Protein AF-0000000067812279 (afdb_homodimer)

Solvent-accessible surface area (backbone atoms only — not comparable to full-atom values): 40175 Å² total; per-residue (Å²): 118,75,69,62,65,51,55,63,61,47,55,63,49,52,55,56,60,66,64,64,63,68,81,49,81,55,81,64,92,72,54,80,85,33,64,67,58,50,49,56,46,58,60,46,48,61,55,51,52,50,53,48,65,64,32,74,86,56,54,94,55,61,69,66,54,58,55,48,49,51,54,50,47,48,58,50,70,45,69,71,85,54,61,46,19,52,40,8,31,47,35,34,62,38,49,30,39,77,90,70,59,46,69,66,57,46,51,50,24,36,53,52,10,49,35,49,41,30,45,50,32,25,53,51,55,51,48,35,60,60,69,64,50,63,40,43,72,69,35,70,24,67,46,74,37,88,94,34,42,58,52,39,60,50,49,30,49,41,36,43,33,44,25,53,46,43,47,40,77,74,32,57,87,44,90,54,34,58,56,52,50,49,53,52,43,50,33,51,35,37,26,33,52,14,47,48,54,47,60,71,47,35,34,34,70,88,69,64,44,69,84,62,52,39,68,67,52,48,50,50,29,21,35,29,23,48,7,25,61,55,44,45,40,27,46,55,59,19,51,71,74,41,79,38,90,52,57,68,58,77,72,37,68,65,48,48,50,50,33,33,50,51,12,40,49,52,50,48,51,50,50,49,42,36,73,73,44,52,38,86,79,67,20,33,71,52,49,49,56,33,56,13,49,67,37,66,67,56,30,57,47,61,74,68,45,51,73,69,51,43,50,52,44,59,74,26,49,28,36,84,39,73,70,32,45,49,51,50,53,49,50,38,56,73,69,42,42,66,60,53,48,53,54,48,51,52,49,52,51,54,52,49,52,56,55,37,70,65,44,95,44,50,28,57,22,49,44,55,50,46,49,50,48,62,72,42,46,80,79,97,118,76,68,62,65,53,55,62,60,46,53,60,50,53,55,57,58,66,66,62,63,69,81,52,81,56,82,64,93,72,54,78,84,32,63,68,58,50,49,55,47,58,61,46,48,60,56,51,53,50,53,48,65,63,33,74,85,53,54,93,54,61,69,66,55,58,54,48,50,51,54,48,47,50,58,50,69,43,69,71,82,55,60,46,19,54,41,8,31,47,35,34,62,38,51,30,38,76,90,70,59,47,69,66,58,46,50,49,23,37,54,52,9,50,36,48,42,32,44,49,32,25,52,49,56,51,48,35,61,60,69,66,50,64,41,44,72,69,34,71,24,68,46,74,38,89,93,35,42,60,54,38,60,49,49,30,49,40,36,45,32,45,24,53,47,43,47,39,76,73,31,56,86,44,91,53,33,56,56,51,50,51,53,53,43,50,32,51,35,37,26,33,53,14,48,49,53,47,61,72,47,35,33,34,69,89,69,64,44,68,85,64,51,38,69,68,51,48,50,51,28,22,37,28,21,47,8,24,60,54,44,46,39,26,46,54,60,19,50,72,73,40,79,39,89,52,58,69,57,78,70,36,68,66,47,47,51,50,32,34,51,51,13,39,51,52,48,48,50,50,51,50,42,35,74,75,46,52,38,87,78,67,22,34,72,52,49,50,56,34,56,13,48,67,37,67,67,55,30,58,46,61,75,68,44,50,74,69,50,44,51,52,45,59,74,26,48,28,36,84,42,72,68,31,45,49,51,50,52,48,49,38,56,75,69,42,42,67,60,53,47,54,53,49,52,51,50,52,51,52,52,49,52,55,54,36,69,66,45,95,43,52,28,58,23,50,45,54,50,46,50,50,49,62,72,43,46,80,80,98

Structure (mmCIF, N/CA/C/O backbone):
data_AF-0000000067812279-model_v1
#
loop_
_entity.id
_entity.type
_entity.pdbx_description
1 polymer 'Uncharacterized protein LOC118266122'
#
loop_
_atom_site.group_PDB
_atom_site.id
_atom_site.type_symbol
_atom_site.label_atom_id
_atom_site.label_alt_id
_atom_site.label_comp_id
_atom_site.label_asym_id
_atom_site.label_entity_id
_atom_site.label_seq_id
_atom_site.pdbx_PDB_ins_code
_atom_site.Cartn_x
_atom_site.Cartn_y
_atom_site.Cartn_z
_atom_site.occupancy
_atom_site.B_iso_or_equiv
_atom_site.auth_seq_id
_atom_site.auth_comp_id
_atom_site.auth_asym_id
_atom_site.auth_atom_id
_atom_site.pdbx_PDB_model_num
ATOM 1 N N . MET A 1 1 ? 21.922 34.375 29.734 1 21.73 1 MET A N 1
ATOM 2 C CA . MET A 1 1 ? 20.906 34.844 28.812 1 21.73 1 MET A CA 1
ATOM 3 C C . MET A 1 1 ? 19.797 33.812 28.641 1 21.73 1 MET A C 1
ATOM 5 O O . MET A 1 1 ? 18.812 34.062 27.953 1 21.73 1 MET A O 1
ATOM 9 N N . ALA A 1 2 ? 20.281 32.5 28.922 1 39.28 2 ALA A N 1
ATOM 10 C CA . ALA A 1 2 ? 19.406 31.344 28.906 1 39.28 2 ALA A CA 1
ATOM 11 C C . ALA A 1 2 ? 18.344 31.422 29.984 1 39.28 2 ALA A C 1
ATOM 13 O O . ALA A 1 2 ? 17.219 30.953 29.797 1 39.28 2 ALA A O 1
ATOM 14 N N . THR A 1 3 ? 18.797 32.062 31.031 1 34.88 3 THR A N 1
ATOM 15 C CA . THR A 1 3 ? 17.984 32.031 32.25 1 34.88 3 THR A CA 1
ATOM 16 C C . THR A 1 3 ? 16.797 32.969 32.125 1 34.88 3 THR A C 1
ATOM 18 O O . THR A 1 3 ? 15.703 32.688 32.625 1 34.88 3 THR A O 1
ATOM 21 N N . LEU A 1 4 ? 17.031 34.188 31.531 1 32.78 4 LEU A N 1
ATOM 22 C CA . LEU A 1 4 ? 16.016 35.25 31.531 1 32.78 4 LEU A CA 1
ATOM 23 C C . LEU A 1 4 ? 14.898 34.906 30.547 1 32.78 4 LEU A C 1
ATOM 25 O O . LEU A 1 4 ? 13.727 35.188 30.812 1 32.78 4 LEU A O 1
ATOM 29 N N . LEU A 1 5 ? 15.273 34.281 29.391 1 33.38 5 LEU A N 1
ATOM 30 C CA . LEU A 1 5 ? 14.25 34.062 28.375 1 33.38 5 LEU A CA 1
ATOM 31 C C . LEU A 1 5 ? 13.305 32.938 28.828 1 33.38 5 LEU A C 1
ATOM 33 O O . LEU A 1 5 ? 12.289 32.688 28.172 1 33.38 5 LEU A O 1
ATOM 37 N N . ARG A 1 6 ? 13.594 32.25 29.922 1 39.47 6 ARG A N 1
ATOM 38 C CA . ARG A 1 6 ? 12.719 31.219 30.484 1 39.47 6 ARG A CA 1
ATOM 39 C C . ARG A 1 6 ? 11.555 31.859 31.25 1 39.47 6 ARG A C 1
ATOM 41 O O . ARG A 1 6 ? 10.461 31.297 31.281 1 39.47 6 ARG A O 1
ATOM 48 N N . LYS A 1 7 ? 11.695 33 31.891 1 42.03 7 LYS A N 1
ATOM 49 C CA . LYS A 1 7 ? 10.734 33.531 32.844 1 42.03 7 LYS A CA 1
ATOM 50 C C . LYS A 1 7 ? 9.57 34.219 32.156 1 42.03 7 LYS A C 1
ATOM 52 O O . LYS A 1 7 ? 8.43 34.125 32.594 1 42.03 7 LYS A O 1
ATOM 57 N N . LEU A 1 8 ? 9.875 35 31.062 1 34.94 8 LEU A N 1
ATOM 58 C CA . LEU A 1 8 ? 8.781 35.719 30.406 1 34.94 8 LEU A CA 1
ATOM 59 C C . LEU A 1 8 ? 7.879 34.75 29.656 1 34.94 8 LEU A C 1
ATOM 61 O O . LEU A 1 8 ? 6.684 35 29.5 1 34.94 8 LEU A O 1
ATOM 65 N N . SER A 1 9 ? 8.477 33.625 29.172 1 36.59 9 SER A N 1
ATOM 66 C CA . SER A 1 9 ? 7.719 32.656 28.406 1 36.59 9 SER A CA 1
ATOM 67 C C . SER A 1 9 ? 6.773 31.859 29.297 1 36.59 9 SER A C 1
ATOM 69 O O . SER A 1 9 ? 5.742 31.375 28.844 1 36.59 9 SER A O 1
ATOM 71 N N . TYR A 1 10 ? 7.07 31.828 30.641 1 36.97 10 TYR A N 1
ATOM 72 C CA . TYR A 1 10 ? 6.211 31.141 31.594 1 36.97 10 TYR A CA 1
ATOM 73 C C . TYR A 1 10 ? 4.984 31.969 31.938 1 36.97 10 TYR A C 1
ATOM 75 O O . TYR A 1 10 ? 3.887 31.438 32.094 1 36.97 10 TYR A O 1
ATOM 83 N N . ASN A 1 11 ? 5.133 33.375 32.156 1 36.69 11 ASN A N 1
ATOM 84 C CA . ASN A 1 11 ? 4.031 34.188 32.656 1 36.69 11 ASN A CA 1
ATOM 85 C C . ASN A 1 11 ? 2.938 34.344 31.594 1 36.69 11 ASN A C 1
ATOM 87 O O . ASN A 1 11 ? 1.751 34.375 31.922 1 36.69 11 ASN A O 1
ATOM 91 N N . SER A 1 12 ? 3.266 34.625 30.328 1 35.66 12 SER A N 1
ATOM 92 C CA . SER A 1 12 ? 2.213 34.719 29.328 1 35.66 12 SER A CA 1
ATOM 93 C C . SER A 1 12 ? 1.533 33.375 29.094 1 35.66 12 SER A C 1
ATOM 95 O O . SER A 1 12 ? 0.357 33.312 28.719 1 35.66 12 SER A O 1
ATOM 97 N N . PHE A 1 13 ? 2.221 32.312 29.297 1 36.75 13 PHE A N 1
ATOM 98 C CA . PHE A 1 13 ? 1.675 30.969 29.172 1 36.75 13 PHE A CA 1
ATOM 99 C C . PHE A 1 13 ? 0.735 30.656 30.328 1 36.75 13 PHE A C 1
ATOM 101 O O . PHE A 1 13 ? -0.286 29.984 30.141 1 36.75 13 PHE A O 1
ATOM 108 N N . ASN A 1 14 ? 1.07 31.031 31.562 1 39.03 14 ASN A N 1
ATOM 109 C CA . ASN A 1 14 ? 0.184 30.828 32.719 1 39.03 14 ASN A CA 1
ATOM 110 C C . ASN A 1 14 ? -1.097 31.641 32.562 1 39.03 14 ASN A C 1
ATOM 112 O O . ASN A 1 14 ? -2.152 31.25 33.062 1 39.03 14 ASN A O 1
ATOM 116 N N . GLN A 1 15 ? -0.994 32.875 32 1 35.22 15 GLN A N 1
ATOM 117 C CA . GLN A 1 15 ? -2.193 33.656 31.781 1 35.22 15 GLN A CA 1
ATOM 118 C C . GLN A 1 15 ? -3.111 33.031 30.75 1 35.22 15 GLN A C 1
ATOM 120 O O . GLN A 1 15 ? -4.336 33.094 30.875 1 35.22 15 GLN A O 1
ATOM 125 N N . CYS A 1 16 ? -2.564 32.344 29.75 1 35.22 16 CYS A N 1
ATOM 126 C CA . CYS A 1 16 ? -3.422 31.641 28.797 1 35.22 16 CYS A CA 1
ATOM 127 C C . CYS A 1 16 ? -4.023 30.375 29.406 1 35.22 16 CYS A C 1
ATOM 129 O O . CYS A 1 16 ? -5.016 29.859 28.906 1 35.22 16 CYS A O 1
ATOM 131 N N . ARG A 1 17 ? -3.455 29.75 30.406 1 39.62 17 ARG A N 1
ATOM 132 C CA . ARG A 1 17 ? -4.059 28.625 31.125 1 39.62 17 ARG A CA 1
ATOM 133 C C . ARG A 1 17 ? -5.332 29.062 31.844 1 39.62 17 ARG A C 1
ATOM 135 O O . ARG A 1 17 ? -6.285 28.281 31.953 1 39.62 17 ARG A O 1
ATOM 142 N N . ALA A 1 18 ? -5.387 30.156 32.562 1 36.5 18 ALA A N 1
ATOM 143 C CA . ALA A 1 18 ? -6.512 30.609 33.375 1 36.5 18 ALA A CA 1
ATOM 144 C C . ALA A 1 18 ? -7.73 30.922 32.5 1 36.5 18 ALA A C 1
ATOM 146 O O . ALA A 1 18 ? -8.867 30.672 32.906 1 36.5 18 ALA A O 1
ATOM 147 N N . LEU A 1 19 ? -7.527 31.609 31.422 1 33.69 19 LEU A N 1
ATOM 148 C CA . LEU A 1 19 ? -8.711 32.062 30.703 1 33.69 19 LEU A CA 1
ATOM 149 C C . LEU A 1 19 ? -9.477 30.875 30.109 1 33.69 19 LEU A C 1
ATOM 151 O O . LEU A 1 19 ? -10.672 30.984 29.844 1 33.69 19 LEU A O 1
ATOM 155 N N . HIS A 1 20 ? -8.695 29.875 29.625 1 34.81 20 HIS A N 1
ATOM 156 C CA . HIS A 1 20 ? -9.461 29.047 28.703 1 34.81 20 HIS A CA 1
ATOM 157 C C . HIS A 1 20 ? -10.281 28 29.453 1 34.81 20 HIS A C 1
ATOM 159 O O . HIS A 1 20 ? -10.312 26.828 29.047 1 34.81 20 HIS A O 1
ATOM 165 N N . LYS A 1 21 ? -10.398 28.156 30.734 1 36.19 21 LYS A N 1
ATOM 166 C CA . LYS A 1 21 ? -11.469 27.312 31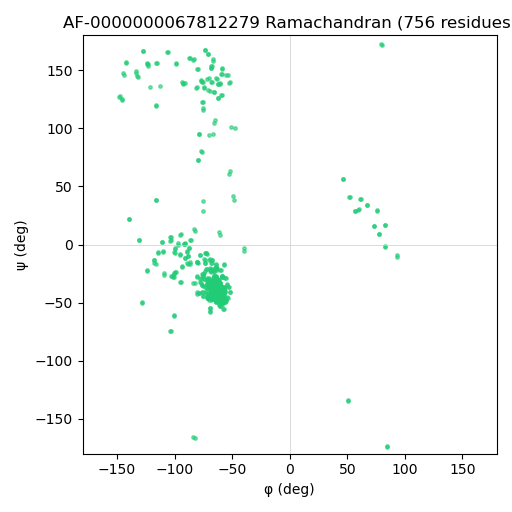.25 1 36.19 21 LYS A CA 1
ATOM 167 C C . LYS A 1 21 ? -12.766 27.547 30.484 1 36.19 21 LYS A C 1
ATOM 169 O O . LYS A 1 21 ? -13.508 28.484 30.781 1 36.19 21 LYS A O 1
ATOM 174 N N . ILE A 1 22 ? -12.852 27.328 29.25 1 35.59 22 ILE A N 1
ATOM 175 C CA . ILE A 1 22 ? -14.141 27.344 28.562 1 35.59 22 ILE A CA 1
ATOM 176 C C . ILE A 1 22 ? -15.133 26.453 29.297 1 35.59 22 ILE A C 1
ATOM 178 O O . ILE A 1 22 ? -14.867 25.266 29.516 1 35.59 22 ILE A O 1
ATOM 182 N N . ALA A 1 23 ? -16.031 27.031 30.078 1 33.09 23 ALA A N 1
ATOM 183 C CA . ALA A 1 23 ? -17.203 26.438 30.703 1 33.09 23 ALA A CA 1
ATOM 184 C C . ALA A 1 23 ? -18.047 25.641 29.688 1 33.09 23 ALA A C 1
ATOM 186 O O . ALA A 1 23 ? -18.938 26.203 29.062 1 33.09 23 ALA A O 1
ATOM 187 N N . VAL A 1 24 ? -17.469 24.844 28.766 1 37.88 24 VAL A N 1
ATOM 188 C CA . VAL A 1 24 ? -18.406 24.156 27.891 1 37.88 24 VAL A CA 1
ATOM 189 C C . VAL A 1 24 ? -19.25 23.188 28.719 1 37.88 24 VAL A C 1
ATOM 191 O O . VAL A 1 24 ? -18.719 22.422 29.531 1 37.88 24 VAL A O 1
ATOM 194 N N . ASP A 1 25 ? -20.406 23.516 28.906 1 41.34 25 ASP A N 1
ATOM 195 C CA . ASP A 1 25 ? -21.453 22.719 29.531 1 41.34 25 ASP A CA 1
ATOM 196 C C . ASP A 1 25 ? -21.375 21.25 29.094 1 41.34 25 ASP A C 1
ATOM 198 O O . ASP A 1 25 ? -22.344 20.5 29.219 1 41.34 25 ASP A O 1
ATOM 202 N N . HIS A 1 26 ? -20.438 20.906 28.172 1 52.03 26 HIS A N 1
ATOM 203 C CA . HIS A 1 26 ? -20.391 19.469 27.922 1 52.03 26 HIS A CA 1
ATOM 204 C C . HIS A 1 26 ? -19.828 18.719 29.125 1 52.03 26 HIS A C 1
ATOM 206 O O . HIS A 1 26 ? -18.688 18.938 29.516 1 52.03 26 HIS A O 1
ATOM 212 N N . THR A 1 27 ? -20.688 18.234 29.984 1 60.91 27 THR A N 1
ATOM 213 C CA . THR A 1 27 ? -20.484 17.609 31.281 1 60.91 27 THR A CA 1
ATOM 214 C C . THR A 1 27 ? -19.656 16.328 31.125 1 60.91 27 THR A C 1
ATOM 216 O O . THR A 1 27 ? -19.547 15.539 32.062 1 60.91 27 THR A O 1
ATOM 219 N N . VAL A 1 28 ? -19.109 16.141 29.938 1 66.25 28 VAL A N 1
ATOM 220 C CA . VAL A 1 28 ? -18.328 14.906 29.891 1 66.25 28 VAL A CA 1
ATOM 221 C C . VAL A 1 28 ? -17 15.102 30.625 1 66.25 28 VAL A C 1
ATOM 223 O O . VAL A 1 28 ? -16.219 16 30.281 1 66.25 28 VAL A O 1
ATOM 226 N N . PRO A 1 29 ? -16.672 14.469 31.625 1 69.12 29 PRO A N 1
ATOM 227 C CA . PRO A 1 29 ? -15.469 14.617 32.438 1 69.12 29 PRO A CA 1
ATOM 228 C C . PRO A 1 29 ? -14.227 14.031 31.766 1 69.12 29 PRO A C 1
ATOM 230 O O . PRO A 1 29 ? -13.484 13.273 32.406 1 69.12 29 PRO A O 1
ATOM 233 N N . MET A 1 30 ? -14.156 14.008 30.469 1 75.38 30 MET A N 1
ATOM 234 C CA . MET A 1 30 ? -12.992 13.453 29.781 1 75.38 30 MET A CA 1
ATOM 235 C C . MET A 1 30 ? -12.227 14.547 29.047 1 75.38 30 MET A C 1
ATOM 237 O O . MET A 1 30 ? -12.82 15.43 28.438 1 75.38 30 MET A O 1
ATOM 241 N N . THR A 1 31 ? -10.836 14.469 29.188 1 82.5 31 THR A N 1
ATOM 242 C CA . THR A 1 31 ? -9.961 15.312 28.375 1 82.5 31 THR A CA 1
ATOM 243 C C . THR A 1 31 ? -9.102 14.469 27.453 1 82.5 31 THR A C 1
ATOM 245 O O . THR A 1 31 ? -8.906 13.273 27.688 1 82.5 31 THR A O 1
ATOM 248 N N . PHE A 1 32 ? -8.672 14.984 26.453 1 87.5 32 PHE A N 1
ATOM 249 C CA . PHE A 1 32 ? -7.945 14.258 25.422 1 87.5 32 PHE A CA 1
ATOM 250 C C . PHE A 1 32 ? -6.707 13.586 26.016 1 87.5 32 PHE A C 1
ATOM 252 O O . PHE A 1 32 ? -6.422 12.422 25.703 1 87.5 32 PHE A O 1
ATOM 259 N N . ASN A 1 33 ? -5.992 14.219 26.875 1 82.69 33 ASN A N 1
ATOM 260 C CA . ASN A 1 33 ? -4.727 13.719 27.391 1 82.69 33 ASN A CA 1
ATOM 261 C C . ASN A 1 33 ? -4.914 12.977 28.703 1 82.69 33 ASN A C 1
ATOM 263 O O . ASN A 1 33 ? -3.941 12.656 29.391 1 82.69 33 ASN A O 1
ATOM 267 N N . GLN A 1 34 ? -6.148 12.742 29.062 1 84.06 34 GLN A N 1
ATOM 268 C CA . GLN A 1 34 ? -6.414 12.023 30.297 1 84.06 34 GLN A CA 1
ATOM 269 C C . GLN A 1 34 ? -5.805 10.625 30.266 1 84.06 34 GLN A C 1
ATOM 271 O O . GLN A 1 34 ? -5.906 9.922 29.266 1 84.06 34 GLN A O 1
ATOM 276 N N . TYR A 1 35 ? -5.238 10.289 31.375 1 86.88 35 TYR A N 1
ATOM 277 C CA . TYR A 1 35 ? -4.555 9.008 31.5 1 86.88 35 TYR A CA 1
ATOM 278 C C . TYR A 1 35 ? -5.5 7.855 31.188 1 86.88 35 TYR A C 1
ATOM 280 O O . TYR A 1 35 ? -5.145 6.941 30.438 1 86.88 35 TYR A O 1
ATOM 288 N N . GLU A 1 36 ? -6.672 7.91 31.734 1 89.81 36 GLU A N 1
ATOM 289 C CA . GLU A 1 36 ? -7.629 6.824 31.547 1 89.81 36 GLU A CA 1
ATOM 290 C C . GLU A 1 36 ? -8 6.656 30.078 1 89.81 36 GLU A C 1
ATOM 292 O O . GLU A 1 36 ? -8.164 5.531 29.594 1 89.81 36 GLU A O 1
ATOM 297 N N . HIS A 1 37 ? -8.18 7.777 29.422 1 92.69 37 HIS A N 1
ATOM 298 C CA . HIS A 1 37 ? -8.477 7.75 28 1 92.69 37 HIS A CA 1
ATOM 299 C C . HIS A 1 37 ? -7.355 7.078 27.219 1 92.69 37 HIS A C 1
ATOM 301 O O . HIS A 1 37 ? -7.613 6.18 26.406 1 92.69 37 HIS A O 1
ATOM 307 N N . GLN A 1 38 ? -6.156 7.371 27.547 1 93.75 38 GLN A N 1
ATOM 308 C CA . GLN A 1 38 ? -4.98 6.82 26.891 1 93.75 38 GLN A CA 1
ATOM 309 C C . GLN A 1 38 ? -4.785 5.352 27.234 1 93.75 38 GLN A C 1
ATOM 311 O O . GLN A 1 38 ? -4.469 4.531 26.375 1 93.75 38 GLN A O 1
ATOM 316 N N . HIS A 1 39 ? -4.984 5.066 28.484 1 94.69 39 HIS A N 1
ATOM 317 C CA . HIS A 1 39 ? -4.789 3.703 28.953 1 94.69 39 HIS A CA 1
ATOM 318 C C . HIS A 1 39 ? -5.785 2.742 28.328 1 94.69 39 HIS A C 1
ATOM 320 O O . HIS A 1 39 ? -5.41 1.652 27.891 1 94.69 39 HIS A O 1
ATOM 326 N N . ARG A 1 40 ? -7.043 3.145 28.266 1 95.5 40 ARG A N 1
ATOM 327 C CA . ARG A 1 40 ? -8.07 2.303 27.672 1 95.5 40 ARG A CA 1
ATOM 328 C C . ARG A 1 40 ? -7.797 2.07 26.188 1 95.5 40 ARG A C 1
ATOM 330 O O . ARG A 1 40 ? -8.039 0.979 25.672 1 95.5 40 ARG A O 1
ATOM 337 N N . PHE A 1 41 ? -7.309 3.072 25.609 1 96.75 41 PHE A N 1
ATOM 338 C CA . PHE A 1 41 ? -6.949 2.941 24.203 1 96.75 41 PHE A CA 1
ATOM 339 C C . PHE A 1 41 ? -5.824 1.929 24.016 1 96.75 41 PHE A C 1
ATOM 341 O O . PHE A 1 41 ? -5.922 1.021 23.188 1 96.75 41 PHE A O 1
ATOM 348 N N . ARG A 1 42 ? -4.793 1.982 24.781 1 95.62 42 ARG A N 1
ATOM 349 C CA . ARG A 1 42 ? -3.635 1.102 24.688 1 95.62 42 ARG A CA 1
ATOM 350 C C . ARG A 1 42 ? -4.012 -0.34 25 1 95.62 42 ARG A C 1
ATOM 352 O O . ARG A 1 42 ? -3.48 -1.275 24.406 1 95.62 42 ARG A O 1
ATOM 359 N N . GLU A 1 43 ? -4.891 -0.463 25.875 1 95.75 43 GLU A N 1
ATOM 360 C CA . GLU A 1 43 ? -5.332 -1.799 26.266 1 95.75 43 GLU A CA 1
ATOM 361 C C . GLU A 1 43 ? -6.047 -2.502 25.109 1 95.75 43 GLU A C 1
ATOM 363 O O . GLU A 1 43 ? -6.035 -3.73 25.031 1 95.75 43 GLU A O 1
ATOM 368 N N . THR A 1 44 ? -6.645 -1.708 24.297 1 97.62 44 THR A N 1
ATOM 369 C CA . THR A 1 44 ? -7.398 -2.264 23.172 1 97.62 44 THR A CA 1
ATOM 370 C C . THR A 1 44 ? -6.457 -2.797 22.094 1 97.62 44 THR A C 1
ATOM 372 O O . THR A 1 44 ? -6.871 -3.568 21.234 1 97.62 44 THR A O 1
ATOM 375 N N . GLN A 1 45 ? -5.18 -2.471 22.156 1 97.38 45 GLN A N 1
ATOM 376 C CA . GLN A 1 45 ? -4.207 -2.84 21.141 1 97.38 45 GLN A CA 1
ATOM 377 C C . GLN A 1 45 ? -4.078 -4.355 21.016 1 97.38 45 GLN A C 1
ATOM 379 O O . GLN A 1 45 ? -4.113 -4.906 19.922 1 97.38 45 GLN A O 1
ATOM 384 N N . SER A 1 46 ? -3.926 -4.988 22.172 1 96.38 46 SER A N 1
ATOM 385 C CA . SER A 1 46 ? -3.73 -6.434 22.188 1 96.38 46 SER A CA 1
ATOM 386 C C . SER A 1 46 ? -4.941 -7.16 21.609 1 96.38 46 SER A C 1
ATOM 388 O O . SER A 1 46 ? -4.797 -8.188 20.938 1 96.38 46 SER A O 1
ATOM 390 N N . GLU A 1 47 ? -6.102 -6.637 21.922 1 96.75 47 GLU A N 1
ATOM 391 C CA . GLU A 1 47 ? -7.324 -7.203 21.375 1 96.75 47 GLU A CA 1
ATOM 392 C C . GLU A 1 47 ? -7.344 -7.082 19.844 1 96.75 47 GLU A C 1
ATOM 394 O O . GLU A 1 47 ? -7.695 -8.031 19.156 1 96.75 47 GLU A O 1
ATOM 399 N N . VAL A 1 48 ? -6.965 -5.965 19.344 1 97.19 48 VAL A N 1
ATOM 400 C CA . VAL A 1 48 ? -6.965 -5.699 17.906 1 97.19 48 VAL A CA 1
ATOM 401 C C . VAL A 1 48 ? -5.965 -6.621 17.219 1 97.19 48 VAL A C 1
ATOM 403 O O . VAL A 1 48 ? -6.289 -7.254 16.203 1 97.19 48 VAL A O 1
ATOM 406 N N . ILE A 1 49 ? -4.762 -6.777 17.75 1 96.06 49 ILE A N 1
ATOM 407 C CA . ILE A 1 49 ? -3.727 -7.633 17.172 1 96.06 49 ILE A CA 1
ATOM 408 C C . ILE A 1 49 ? -4.168 -9.094 17.25 1 96.06 49 ILE A C 1
ATOM 410 O O . ILE A 1 49 ? -4 -9.852 16.297 1 96.06 49 ILE A O 1
ATOM 414 N N . GLY A 1 50 ? -4.73 -9.438 18.406 1 95 50 GLY A N 1
ATOM 415 C CA . GLY A 1 50 ? -5.227 -10.797 18.562 1 95 50 GLY A CA 1
ATOM 416 C C . GLY A 1 50 ? -6.301 -11.156 17.547 1 95 50 GLY A C 1
ATOM 417 O O . GLY A 1 50 ? -6.27 -12.242 16.969 1 95 50 GLY A O 1
ATOM 418 N N . THR A 1 51 ? -7.195 -10.273 17.344 1 94.12 51 THR A N 1
ATOM 419 C CA . THR A 1 51 ? -8.273 -10.492 16.391 1 94.12 51 THR A CA 1
ATOM 420 C C . THR A 1 51 ? -7.715 -10.594 14.969 1 94.12 51 THR A C 1
ATOM 422 O O . THR A 1 51 ? -8.133 -11.453 14.195 1 94.12 51 THR A O 1
ATOM 425 N N . LEU A 1 52 ? -6.773 -9.742 14.641 1 96.25 52 LEU A N 1
ATOM 426 C CA . LEU A 1 52 ? -6.133 -9.797 13.336 1 96.25 52 LEU A CA 1
ATOM 427 C C . LEU A 1 52 ? -5.461 -11.148 13.109 1 96.25 52 LEU A C 1
ATOM 429 O O . LEU A 1 52 ? -5.688 -11.805 12.094 1 96.25 52 LEU A O 1
ATOM 433 N N . MET A 1 53 ? -4.711 -11.617 14.07 1 94.44 53 MET A N 1
ATOM 434 C CA . MET A 1 53 ? -3.912 -12.828 13.938 1 94.44 53 MET A CA 1
ATOM 435 C C . MET A 1 53 ? -4.797 -14.07 13.969 1 94.44 53 MET A C 1
ATOM 437 O O . MET A 1 53 ? -4.371 -15.148 13.562 1 94.44 53 MET A O 1
ATOM 441 N N . ALA A 1 54 ? -6.031 -13.883 14.422 1 93.19 54 ALA A N 1
ATOM 442 C CA . ALA A 1 54 ? -6.988 -14.992 14.453 1 93.19 54 ALA A CA 1
ATOM 443 C C . ALA A 1 54 ? -7.766 -15.07 13.141 1 93.19 54 ALA A C 1
ATOM 445 O O . ALA A 1 54 ? -8.555 -16 12.938 1 93.19 54 ALA A O 1
ATOM 446 N N . SER A 1 55 ? -7.547 -14.117 12.305 1 92.88 55 SER A N 1
ATOM 447 C CA . SER A 1 55 ? -8.219 -14.133 11.008 1 92.88 55 SER A CA 1
ATOM 448 C C . SER A 1 55 ? -7.953 -15.438 10.266 1 92.88 55 SER A C 1
ATOM 450 O O . SER A 1 55 ? -6.848 -15.984 10.328 1 92.88 55 SER A O 1
ATOM 452 N N . PRO A 1 56 ? -8.93 -15.898 9.508 1 88.56 56 PRO A N 1
ATOM 453 C CA . PRO A 1 56 ? -8.742 -17.109 8.703 1 88.56 56 PRO A CA 1
ATOM 454 C C . PRO A 1 56 ? -7.617 -16.953 7.68 1 88.56 56 PRO A C 1
ATOM 456 O O . PRO A 1 56 ? -7.051 -17.969 7.234 1 88.56 56 PRO A O 1
ATOM 459 N N . ARG A 1 57 ? -7.297 -15.812 7.352 1 87.25 57 ARG A N 1
ATOM 460 C CA . ARG A 1 57 ? -6.242 -15.555 6.375 1 87.25 57 ARG A CA 1
ATOM 461 C C . ARG A 1 57 ? -4.883 -16 6.906 1 87.25 57 ARG A C 1
ATOM 463 O O . ARG A 1 57 ? -3.957 -16.234 6.133 1 87.25 57 ARG A O 1
ATOM 470 N N . PHE A 1 58 ? -4.777 -16.062 8.188 1 87.62 58 PHE A N 1
ATOM 471 C CA . PHE A 1 58 ? -3.508 -16.438 8.797 1 87.62 58 PHE A CA 1
ATOM 472 C C . PHE A 1 58 ? -3.545 -17.891 9.281 1 87.62 58 PHE A C 1
ATOM 474 O O . PHE A 1 58 ? -2.57 -18.375 9.852 1 87.62 58 PHE A O 1
ATOM 481 N N . LYS A 1 59 ? -4.609 -18.516 8.945 1 82.69 59 LYS A N 1
ATOM 482 C CA . LYS A 1 59 ? -4.727 -19.906 9.383 1 82.69 59 LYS A CA 1
ATOM 483 C C . LYS A 1 59 ? -3.861 -20.828 8.523 1 82.69 59 LYS A C 1
ATOM 485 O O . LYS A 1 59 ? -3.779 -20.656 7.309 1 82.69 59 LYS A O 1
ATOM 490 N N . ASN A 1 60 ? -3.248 -21.812 9.117 1 77.62 60 ASN A N 1
ATOM 491 C CA . ASN A 1 60 ? -2.469 -22.859 8.469 1 77.62 60 ASN A CA 1
ATOM 492 C C . ASN A 1 60 ? -1.307 -22.281 7.668 1 77.62 60 ASN A C 1
ATOM 494 O O . ASN A 1 60 ? -0.953 -22.812 6.613 1 77.62 60 ASN A O 1
ATOM 498 N N . GLN A 1 61 ? -0.852 -21.188 8.141 1 81 61 GLN A N 1
ATOM 499 C CA . GLN A 1 61 ? 0.344 -20.609 7.535 1 81 61 GLN A CA 1
ATOM 500 C C . GLN A 1 61 ? 1.609 -21.25 8.102 1 81 61 GLN A C 1
ATOM 502 O O . GLN A 1 61 ? 1.573 -21.875 9.164 1 81 61 GLN A O 1
ATOM 507 N N . LEU A 1 62 ? 2.676 -21.109 7.34 1 83.38 62 LEU A N 1
ATOM 508 C CA . LEU A 1 62 ? 3.971 -21.484 7.902 1 83.38 62 LEU A CA 1
ATOM 509 C C . LEU A 1 62 ? 4.273 -20.656 9.148 1 83.38 62 LEU A C 1
ATOM 511 O O . LEU A 1 62 ? 3.895 -19.484 9.234 1 83.38 62 LEU A O 1
ATOM 515 N N . GLY A 1 63 ? 4.961 -21.281 10.094 1 84.56 63 GLY A N 1
ATOM 516 C CA . GLY A 1 63 ? 5.297 -20.625 11.352 1 84.56 63 GLY A CA 1
ATOM 517 C C . GLY A 1 63 ? 6.047 -19.328 11.156 1 84.56 63 GLY A C 1
ATOM 518 O O . GLY A 1 63 ? 5.852 -18.375 11.922 1 84.56 63 GLY A O 1
ATOM 519 N N . ASP A 1 64 ? 6.781 -19.203 10.117 1 89.69 64 ASP A N 1
ATOM 520 C CA . ASP A 1 64 ? 7.559 -18.016 9.781 1 89.69 64 ASP A CA 1
ATOM 521 C C . ASP A 1 64 ? 6.652 -16.797 9.609 1 89.69 64 ASP A C 1
ATOM 523 O O . ASP A 1 64 ? 7.035 -15.672 9.961 1 89.69 64 ASP A O 1
ATOM 527 N N . VAL A 1 65 ? 5.5 -17.047 9.141 1 92.75 65 VAL A N 1
ATOM 528 C CA . VAL A 1 65 ? 4.594 -15.945 8.836 1 92.75 65 VAL A CA 1
ATOM 529 C C . VAL A 1 65 ? 4.086 -15.328 10.133 1 92.75 65 VAL A C 1
ATOM 531 O O . VAL A 1 65 ? 4.117 -14.102 10.297 1 92.75 65 VAL A O 1
ATOM 534 N N . GLU A 1 66 ? 3.672 -16.172 11.055 1 92.88 66 GLU A N 1
ATOM 535 C CA . GLU A 1 66 ? 3.168 -15.695 12.336 1 92.88 66 GLU A CA 1
ATOM 536 C C . GLU A 1 66 ? 4.254 -14.945 13.109 1 92.88 66 GLU A C 1
ATOM 538 O O . GLU A 1 66 ? 3.996 -13.891 13.68 1 92.88 66 GLU A O 1
ATOM 543 N N . ILE A 1 67 ? 5.391 -15.5 13.117 1 94.81 67 ILE A N 1
ATOM 544 C CA . ILE A 1 67 ? 6.512 -14.898 13.828 1 94.81 67 ILE A CA 1
ATOM 545 C C . ILE A 1 67 ? 6.832 -13.531 13.227 1 94.81 67 ILE A C 1
ATOM 547 O O . ILE A 1 67 ? 6.988 -12.547 13.945 1 94.81 67 ILE A O 1
ATOM 551 N N . TRP A 1 68 ? 6.871 -13.492 11.961 1 96.69 68 TRP A N 1
ATOM 552 C CA . TRP A 1 68 ? 7.223 -12.25 11.281 1 96.69 68 TRP A CA 1
ATOM 553 C C . TRP A 1 68 ? 6.141 -11.195 11.477 1 96.69 68 TRP A C 1
ATOM 555 O O . TRP A 1 68 ? 6.441 -10.031 11.734 1 96.69 68 TRP A O 1
ATOM 565 N N . MET A 1 69 ? 4.898 -11.641 11.375 1 96.81 69 MET A N 1
ATOM 566 C CA . MET A 1 69 ? 3.785 -10.703 11.539 1 96.81 69 MET A CA 1
ATOM 567 C C . MET A 1 69 ? 3.785 -10.094 12.938 1 96.81 69 MET A C 1
ATOM 569 O O . MET A 1 69 ? 3.545 -8.898 13.094 1 96.81 69 MET A O 1
ATOM 573 N N . ASN A 1 70 ? 4.047 -10.914 13.883 1 95.44 70 ASN A N 1
ATOM 574 C CA . ASN A 1 70 ? 4.105 -10.398 15.25 1 95.44 70 ASN A CA 1
ATOM 575 C C . ASN A 1 70 ? 5.219 -9.367 15.406 1 95.44 70 ASN A C 1
ATOM 577 O O . ASN A 1 70 ? 5.012 -8.312 16 1 95.44 70 ASN A O 1
ATOM 581 N N . LYS A 1 71 ? 6.363 -9.656 14.859 1 96.88 71 LYS A N 1
ATOM 582 C CA . LYS A 1 71 ? 7.492 -8.734 14.906 1 96.88 71 LYS A CA 1
ATOM 583 C C . LYS A 1 71 ? 7.164 -7.43 14.188 1 96.88 71 LYS A C 1
ATOM 585 O O . LYS A 1 71 ? 7.457 -6.344 14.695 1 96.88 71 LYS A O 1
ATOM 590 N N . LEU A 1 72 ? 6.57 -7.543 13.062 1 98 72 LEU A N 1
ATOM 591 C CA . LEU A 1 72 ? 6.211 -6.387 12.25 1 98 72 LEU A CA 1
ATOM 592 C C . LEU A 1 72 ? 5.184 -5.52 12.969 1 98 72 LEU A C 1
ATOM 594 O O . LEU A 1 72 ? 5.332 -4.297 13.023 1 98 72 LEU A O 1
ATOM 598 N N . LEU A 1 73 ? 4.172 -6.145 13.539 1 97.38 73 LEU A N 1
ATOM 599 C CA . LEU A 1 73 ? 3.094 -5.402 14.18 1 97.38 73 LEU A CA 1
ATOM 600 C C . LEU A 1 73 ? 3.576 -4.762 15.484 1 97.38 73 LEU A C 1
ATOM 602 O O . LEU A 1 73 ? 3.131 -3.672 15.844 1 97.38 73 LEU A O 1
ATOM 606 N N . GLU A 1 74 ? 4.434 -5.445 16.141 1 95.75 74 GLU A N 1
ATOM 607 C CA . GLU A 1 74 ? 5.039 -4.852 17.328 1 95.75 74 GLU A CA 1
ATOM 608 C C . GLU A 1 74 ? 5.773 -3.559 16.984 1 95.75 74 GLU A C 1
ATOM 610 O O . GLU A 1 74 ? 5.668 -2.568 17.703 1 95.75 74 GLU A O 1
ATOM 615 N N . TYR A 1 75 ? 6.488 -3.586 15.922 1 97 75 TYR A N 1
ATOM 616 C CA . TYR A 1 75 ? 7.184 -2.387 15.477 1 97 75 TYR A CA 1
ATOM 617 C C . TYR A 1 75 ? 6.199 -1.33 14.992 1 97 75 TYR A C 1
ATOM 619 O O . TYR A 1 75 ? 6.262 -0.172 15.406 1 97 75 TYR A O 1
ATOM 627 N N . ALA A 1 76 ? 5.297 -1.756 14.18 1 96.75 76 ALA A N 1
ATOM 628 C CA . ALA A 1 76 ? 4.395 -0.839 13.484 1 96.75 76 ALA A CA 1
ATOM 629 C C . ALA A 1 76 ? 3.447 -0.157 14.469 1 96.75 76 ALA A C 1
ATOM 631 O O . ALA A 1 76 ? 3.08 1.006 14.281 1 96.75 76 ALA A O 1
ATOM 632 N N . LEU A 1 77 ? 3.023 -0.88 15.492 1 96.44 77 LEU A N 1
ATOM 633 C CA . LEU A 1 77 ? 1.99 -0.355 16.375 1 96.44 77 LEU A CA 1
ATOM 634 C C . LEU A 1 77 ? 2.562 -0.05 17.766 1 96.44 77 LEU A C 1
ATOM 636 O O . LEU A 1 77 ? 1.83 0.351 18.672 1 96.44 77 LEU A O 1
ATOM 640 N N . GLY A 1 78 ? 3.889 -0.311 17.766 1 91.94 78 GLY A N 1
ATOM 641 C CA . GLY A 1 78 ? 4.543 0.01 19.031 1 91.94 78 GLY A CA 1
ATOM 642 C C . GLY A 1 78 ? 5.133 1.408 19.062 1 91.94 78 GLY A C 1
ATOM 643 O O . GLY A 1 78 ? 5.516 1.947 18.016 1 91.94 78 GLY A O 1
ATOM 644 N N . GLY A 1 79 ? 4.977 2.021 20.156 1 85.31 79 GLY A N 1
ATOM 645 C CA . GLY A 1 79 ? 5.566 3.34 20.328 1 85.31 79 GLY A CA 1
ATOM 646 C C . GLY A 1 79 ? 4.695 4.461 19.781 1 85.31 79 GLY A C 1
ATOM 647 O O . GLY A 1 79 ? 3.508 4.254 19.516 1 85.31 79 GLY A O 1
ATOM 648 N N . GLY A 1 80 ? 5.254 5.625 19.812 1 86 80 GLY A N 1
ATOM 649 C CA . GLY A 1 80 ? 4.535 6.789 19.328 1 86 80 GLY A CA 1
ATOM 650 C C . GLY A 1 80 ? 3.535 7.336 20.328 1 86 80 GLY A C 1
ATOM 651 O O . GLY A 1 80 ? 3.201 6.672 21.297 1 86 80 GLY A O 1
ATOM 652 N N . LYS A 1 81 ? 3.008 8.445 19.984 1 86.75 81 LYS A N 1
ATOM 653 C CA . LYS A 1 81 ? 2.078 9.141 20.875 1 86.75 81 LYS A CA 1
ATOM 654 C C . LYS A 1 81 ? 0.642 8.695 20.625 1 86.75 81 LYS A C 1
ATOM 656 O O . LYS A 1 81 ? -0.246 8.961 21.438 1 86.75 81 LYS A O 1
ATOM 661 N N . ASN A 1 82 ? 0.323 8.047 19.531 1 93.5 82 ASN A N 1
ATOM 662 C CA . ASN A 1 82 ? -0.975 7.523 19.125 1 93.5 82 ASN A CA 1
ATOM 663 C C . ASN A 1 82 ? -2.041 8.617 19.094 1 93.5 82 ASN A C 1
ATOM 665 O O . ASN A 1 82 ? -3.195 8.367 19.453 1 93.5 82 ASN A O 1
ATOM 669 N N . GLY A 1 83 ? -1.61 9.82 18.844 1 93.5 83 GLY A N 1
ATOM 670 C CA . GLY A 1 83 ? -2.525 10.953 18.875 1 93.5 83 GLY A CA 1
ATOM 671 C C . GLY A 1 83 ? -3.691 10.805 17.906 1 93.5 83 GLY A C 1
ATOM 672 O O . GLY A 1 83 ? -4.832 11.117 18.266 1 93.5 83 GLY A O 1
ATOM 673 N N . ARG A 1 84 ? -3.479 10.312 16.75 1 95.19 84 ARG A N 1
ATOM 674 C CA . ARG A 1 84 ? -4.523 10.172 15.742 1 95.19 84 ARG A CA 1
ATOM 675 C C . ARG A 1 84 ? -5.543 9.117 16.156 1 95.19 84 ARG A C 1
ATOM 677 O O . ARG A 1 84 ? -6.75 9.328 16.016 1 95.19 84 ARG A O 1
ATOM 684 N N . GLY A 1 85 ? -5.031 7.996 16.672 1 97 85 GLY A N 1
ATOM 685 C CA . GLY A 1 85 ? -5.926 6.957 17.141 1 97 85 GLY A CA 1
ATOM 686 C C . GLY A 1 85 ? -6.777 7.398 18.328 1 97 85 GLY A C 1
ATOM 687 O O . GLY A 1 85 ? -7.984 7.16 18.344 1 97 85 GLY A O 1
ATOM 688 N N . LEU A 1 86 ? -6.18 8.062 19.25 1 96.69 86 LEU A N 1
ATOM 689 C CA . LEU A 1 86 ? -6.863 8.562 20.438 1 96.69 86 LEU A CA 1
ATOM 690 C C . LEU A 1 86 ? -7.949 9.562 20.062 1 96.69 86 LEU A C 1
ATOM 692 O O . LEU A 1 86 ? -8.977 9.656 20.734 1 96.69 86 LEU A O 1
ATOM 696 N N . ALA A 1 87 ? -7.715 10.25 18.984 1 97 87 ALA A N 1
ATOM 697 C CA . ALA A 1 87 ? -8.656 11.281 18.562 1 97 87 ALA A CA 1
ATOM 698 C C . ALA A 1 87 ? -9.992 10.672 18.156 1 97 87 ALA A C 1
ATOM 700 O O . ALA A 1 87 ? -11.039 11.312 18.297 1 97 87 ALA A O 1
ATOM 701 N N . VAL A 1 88 ? -10.016 9.453 17.719 1 97.81 88 VAL A N 1
ATOM 702 C CA . VAL A 1 88 ? -11.25 8.844 17.25 1 97.81 88 VAL A CA 1
ATOM 703 C C . VAL A 1 88 ? -12.203 8.617 18.422 1 97.81 88 VAL A C 1
ATOM 705 O O . VAL A 1 88 ? -13.344 9.078 18.406 1 97.81 88 VAL A O 1
ATOM 708 N N . SER A 1 89 ? -11.734 7.918 19.453 1 97.19 89 SER A N 1
ATOM 709 C CA . SER A 1 89 ? -12.594 7.648 20.609 1 97.19 89 SER A CA 1
ATOM 710 C C . SER A 1 89 ? -12.945 8.93 21.344 1 97.19 89 SER A C 1
ATOM 712 O O . SER A 1 89 ? -14.039 9.055 21.891 1 97.19 89 SER A O 1
ATOM 714 N N . PHE A 1 90 ? -12.031 9.875 21.328 1 96.75 90 PHE A N 1
ATOM 715 C CA . PHE A 1 90 ? -12.32 11.172 21.922 1 96.75 90 PHE A CA 1
ATOM 716 C C . PHE A 1 90 ? -13.414 11.898 21.156 1 96.75 90 PHE A C 1
ATOM 718 O O . PHE A 1 90 ? -14.344 12.445 21.75 1 96.75 90 PHE A O 1
ATOM 725 N N . ALA A 1 91 ? -13.32 11.906 19.859 1 95.62 91 ALA A N 1
ATOM 726 C CA . ALA A 1 91 ? -14.328 12.531 19 1 95.62 91 ALA A CA 1
ATOM 727 C C . ALA A 1 91 ? -15.703 11.906 19.234 1 95.62 91 ALA A C 1
ATOM 729 O O . ALA A 1 91 ? -16.703 12.625 19.375 1 95.62 91 ALA A O 1
ATOM 730 N N . TYR A 1 92 ? -15.75 10.57 19.266 1 96.25 92 TYR A N 1
ATOM 731 C CA . TYR A 1 92 ? -17.016 9.906 19.516 1 96.25 92 TYR A CA 1
ATOM 732 C C . TYR A 1 92 ? -17.625 10.375 20.844 1 96.25 92 TYR A C 1
ATOM 734 O O . TYR A 1 92 ? -18.812 10.695 20.906 1 96.25 92 TYR A O 1
ATOM 742 N N . ARG A 1 93 ? -16.797 10.422 21.828 1 94.19 93 ARG A N 1
ATOM 743 C CA . ARG A 1 93 ? -17.266 10.812 23.156 1 94.19 93 ARG A CA 1
ATOM 744 C C . ARG A 1 93 ? -17.797 12.242 23.156 1 94.19 93 ARG A C 1
ATOM 746 O O . ARG A 1 93 ? -18.781 12.547 23.828 1 94.19 93 ARG A O 1
ATOM 753 N N . MET A 1 94 ? -17.141 13.125 22.453 1 92.94 94 MET A N 1
ATOM 754 C CA . MET A 1 94 ? -17.5 14.539 22.438 1 92.94 94 MET A CA 1
ATOM 755 C C . MET A 1 94 ? -18.719 14.789 21.562 1 92.94 94 MET A C 1
ATOM 757 O O . MET A 1 94 ? -19.516 15.688 21.844 1 92.94 94 MET A O 1
ATOM 761 N N . MET A 1 95 ? -18.922 13.969 20.547 1 92.56 95 MET A N 1
ATOM 762 C CA . MET A 1 95 ? -19.891 14.297 19.516 1 92.56 95 MET A CA 1
ATOM 763 C C . MET A 1 95 ? -21.188 13.539 19.734 1 92.56 95 MET A C 1
ATOM 765 O O . MET A 1 95 ? -22.234 13.922 19.188 1 92.56 95 MET A O 1
ATOM 769 N N . GLU A 1 96 ? -21.047 12.43 20.422 1 93 96 GLU A N 1
ATOM 770 C CA . GLU A 1 96 ? -22.266 11.641 20.625 1 93 96 GLU A CA 1
ATOM 771 C C . GLU A 1 96 ? -23.094 12.195 21.766 1 93 96 GLU A C 1
ATOM 773 O O . GLU A 1 96 ? -22.562 12.555 22.812 1 93 96 GLU A O 1
ATOM 778 N N . ASP A 1 97 ? -24.359 12.289 21.547 1 89.88 97 ASP A N 1
ATOM 779 C CA . ASP A 1 97 ? -25.266 12.688 22.609 1 89.88 97 ASP A CA 1
ATOM 780 C C . ASP A 1 97 ? -25.266 11.664 23.75 1 89.88 97 ASP A C 1
ATOM 782 O O . ASP A 1 97 ? -25.234 10.461 23.516 1 89.88 97 ASP A O 1
ATOM 786 N N . PRO A 1 98 ? -25.359 12.195 24.906 1 88.94 98 PRO A N 1
ATOM 787 C CA . PRO A 1 98 ? -25.344 11.289 26.062 1 88.94 98 PRO A CA 1
ATOM 788 C C . PRO A 1 98 ? -26.406 10.203 25.969 1 88.94 98 PRO A C 1
ATOM 790 O O . PRO A 1 98 ? -26.188 9.07 26.406 1 88.94 98 PRO A O 1
ATOM 793 N N . GLU A 1 99 ? -27.531 10.492 25.406 1 91.31 99 GLU A N 1
ATOM 794 C CA . GLU A 1 99 ? -28.625 9.539 25.328 1 91.31 99 GLU A CA 1
ATOM 795 C C . GLU A 1 99 ? -28.297 8.398 24.375 1 91.31 99 GLU A C 1
ATOM 797 O O . GLU A 1 99 ? -28.875 7.312 24.469 1 91.31 99 GLU A O 1
ATOM 802 N N . HIS A 1 100 ? -27.391 8.617 23.516 1 92.62 100 HIS A N 1
ATOM 803 C CA . HIS A 1 100 ? -27.078 7.613 22.5 1 92.62 100 HIS A CA 1
ATOM 804 C C . HIS A 1 100 ? -25.703 6.992 22.75 1 92.62 100 HIS A C 1
ATOM 806 O O . HIS A 1 100 ? -25.328 6.035 22.078 1 92.62 100 HIS A O 1
ATOM 812 N N . PHE A 1 101 ? -24.969 7.551 23.766 1 93.12 101 PHE A N 1
ATOM 813 C CA . PHE A 1 101 ? -23.641 7.039 24.078 1 93.12 101 PHE A CA 1
ATOM 814 C C . PHE A 1 101 ? -23.719 5.613 24.609 1 93.12 101 PHE A C 1
ATOM 816 O O . PHE A 1 101 ? -24.547 5.312 25.469 1 93.12 101 PHE A O 1
ATOM 823 N N . THR A 1 102 ? -22.922 4.684 24.094 1 95.12 102 THR A N 1
ATOM 824 C CA . THR A 1 102 ? -22.734 3.348 24.656 1 95.12 102 THR A CA 1
ATOM 825 C C . THR A 1 102 ? -21.25 2.998 24.75 1 95.12 102 THR A C 1
ATOM 827 O O . THR A 1 102 ? -20.469 3.391 23.891 1 95.12 102 THR A O 1
ATOM 830 N N . GLU A 1 103 ? -20.938 2.305 25.766 1 95.25 103 GLU A N 1
ATOM 831 C CA . GLU A 1 103 ? -19.562 1.852 25.922 1 95.25 103 GLU A CA 1
ATOM 832 C C . GLU A 1 103 ? -19.141 0.955 24.766 1 95.25 103 GLU A C 1
ATOM 834 O O . GLU A 1 103 ? -17.969 0.944 24.375 1 95.25 103 GLU A O 1
ATOM 839 N N . ASP A 1 104 ? -20.062 0.222 24.25 1 96.56 104 ASP A N 1
ATOM 840 C CA . ASP A 1 104 ? -19.781 -0.631 23.094 1 96.56 104 ASP A CA 1
ATOM 841 C C . ASP A 1 104 ? -19.312 0.196 21.906 1 96.56 104 ASP A C 1
ATOM 843 O O . ASP A 1 104 ? -18.297 -0.113 21.281 1 96.56 104 ASP A O 1
ATOM 847 N N . ASN A 1 105 ? -20.031 1.244 21.656 1 96.69 105 ASN A N 1
ATOM 848 C CA . ASN A 1 105 ? -19.641 2.105 20.547 1 96.69 105 ASN A CA 1
ATOM 849 C C . ASN A 1 105 ? -18.344 2.854 20.844 1 96.69 105 ASN A C 1
ATOM 851 O O . ASN A 1 105 ? -17.547 3.109 19.953 1 96.69 105 ASN A O 1
ATOM 855 N N . HIS A 1 106 ? -18.188 3.201 22.094 1 97.25 106 HIS A N 1
ATOM 856 C CA . HIS A 1 106 ? -16.922 3.824 22.469 1 97.25 106 HIS A CA 1
ATOM 857 C C . HIS A 1 106 ? -15.758 2.869 22.25 1 97.25 106 HIS A C 1
ATOM 859 O O . HIS A 1 106 ? -14.688 3.277 21.797 1 97.25 106 HIS A O 1
ATOM 865 N N . HIS A 1 107 ? -15.953 1.605 22.609 1 98.06 107 HIS A N 1
ATOM 866 C CA . HIS A 1 107 ? -14.945 0.577 22.375 1 98.06 107 HIS A CA 1
ATOM 867 C C . HIS A 1 107 ? -14.688 0.397 20.875 1 98.06 107 HIS A C 1
ATOM 869 O O . HIS A 1 107 ? -13.531 0.294 20.453 1 98.06 107 HIS A O 1
ATOM 875 N N . LYS A 1 108 ? -15.727 0.419 20.094 1 98.31 108 LYS A N 1
ATOM 876 C CA . LYS A 1 108 ? -15.594 0.358 18.641 1 98.31 108 LYS A CA 1
ATOM 877 C C . LYS A 1 108 ? -14.766 1.527 18.109 1 98.31 108 LYS A C 1
ATOM 879 O O . LYS A 1 108 ? -13.961 1.362 17.188 1 98.31 108 LYS A O 1
ATOM 884 N N . ALA A 1 109 ? -14.977 2.684 18.688 1 98.56 109 ALA A N 1
ATOM 885 C CA . ALA A 1 109 ? -14.195 3.855 18.297 1 98.56 109 ALA A CA 1
ATOM 886 C C . ALA A 1 109 ? -12.711 3.652 18.609 1 98.56 109 ALA A C 1
ATOM 888 O O . ALA A 1 109 ? -11.852 4.09 17.828 1 98.56 109 ALA A O 1
ATOM 889 N N . ARG A 1 110 ? -12.422 3.016 19.719 1 98.62 110 ARG A N 1
ATOM 890 C CA . ARG A 1 110 ? -11.031 2.711 20.031 1 98.62 110 ARG A CA 1
ATOM 891 C C . ARG A 1 110 ? -10.43 1.752 19 1 98.62 110 ARG A C 1
ATOM 893 O O . ARG A 1 110 ? -9.281 1.912 18.594 1 98.62 110 ARG A O 1
ATOM 900 N N . ILE A 1 111 ? -11.188 0.769 18.547 1 98.75 111 ILE A N 1
ATOM 901 C CA . ILE A 1 111 ? -10.742 -0.163 17.516 1 98.75 111 ILE A CA 1
ATOM 902 C C . ILE A 1 111 ? -10.461 0.594 16.219 1 98.75 111 ILE A C 1
ATOM 904 O O . ILE A 1 111 ? -9.43 0.386 15.586 1 98.75 111 ILE A O 1
ATOM 908 N N . LEU A 1 112 ? -11.352 1.52 15.891 1 98.81 112 LEU A N 1
ATOM 909 C CA . LEU A 1 112 ? -11.141 2.346 14.703 1 98.81 112 LEU A CA 1
ATOM 910 C C . LEU A 1 112 ? -9.883 3.193 14.852 1 98.81 112 LEU A C 1
ATOM 912 O O . LEU A 1 112 ? -9.188 3.457 13.867 1 98.81 112 LEU A O 1
ATOM 916 N N . GLY A 1 113 ? -9.617 3.619 16.078 1 98.62 113 GLY A N 1
ATOM 917 C CA . GLY A 1 113 ? -8.359 4.301 16.344 1 98.62 113 GLY A CA 1
ATOM 918 C C . GLY A 1 113 ? -7.141 3.48 15.969 1 98.62 113 GLY A C 1
ATOM 919 O O . GLY A 1 113 ? -6.188 4.004 15.391 1 98.62 113 GLY A O 1
ATOM 920 N N . TRP A 1 114 ? -7.176 2.23 16.219 1 98.62 114 TRP A N 1
ATOM 921 C CA . TRP A 1 114 ? -6.047 1.368 15.891 1 98.62 114 TRP A CA 1
ATOM 922 C C . TRP A 1 114 ? -5.992 1.088 14.398 1 98.62 114 TRP A C 1
ATOM 924 O O . TRP A 1 114 ? -4.918 0.856 13.836 1 98.62 114 TRP A O 1
ATOM 934 N N . VAL A 1 115 ? -7.117 1.137 13.719 1 98.56 115 VAL A N 1
ATOM 935 C CA . VAL A 1 115 ? -7.117 1.075 12.258 1 98.56 115 VAL A CA 1
ATOM 936 C C . VAL A 1 115 ? -6.332 2.258 11.695 1 98.56 115 VAL A C 1
ATOM 938 O O . VAL A 1 115 ? -5.465 2.082 10.836 1 98.56 115 VAL A O 1
ATOM 941 N N . ILE A 1 116 ? -6.523 3.426 12.219 1 98.19 116 ILE A N 1
ATOM 942 C CA . ILE A 1 116 ? -5.82 4.617 11.758 1 98.19 116 ILE A CA 1
ATOM 943 C C . ILE A 1 116 ? -4.328 4.484 12.055 1 98.19 116 ILE A C 1
ATOM 945 O O . ILE A 1 116 ? -3.486 4.828 11.219 1 98.19 116 ILE A O 1
ATOM 949 N N . GLU A 1 117 ? -4.051 4.012 13.273 1 98.25 117 GLU A N 1
ATOM 950 C CA . GLU A 1 117 ? -2.645 3.84 13.625 1 98.25 117 GLU A CA 1
ATOM 951 C C . GLU A 1 117 ? -1.96 2.844 12.695 1 98.25 117 GLU A C 1
ATOM 953 O O . GLU A 1 117 ? -0.779 2.996 12.375 1 98.25 117 GLU A O 1
ATOM 958 N N . THR A 1 118 ? -2.68 1.847 12.289 1 98.56 118 THR A N 1
ATOM 959 C CA . THR A 1 118 ? -2.133 0.872 11.352 1 98.56 118 THR A CA 1
ATOM 960 C C . THR A 1 118 ? -1.893 1.509 9.984 1 98.56 118 THR A C 1
ATOM 962 O O . THR A 1 118 ? -0.825 1.336 9.391 1 98.56 118 THR A O 1
ATOM 965 N N . PHE A 1 119 ? -2.828 2.324 9.477 1 98.56 119 PHE A N 1
ATOM 966 C CA . PHE A 1 119 ? -2.631 3.062 8.234 1 98.56 119 PHE A CA 1
ATOM 967 C C . PHE A 1 119 ? -1.461 4.031 8.359 1 98.56 119 PHE A C 1
ATOM 969 O O . PHE A 1 119 ? -0.669 4.176 7.426 1 98.56 119 PHE A O 1
ATOM 976 N N . HIS A 1 120 ? -1.402 4.656 9.484 1 97.69 120 HIS A N 1
ATOM 977 C CA . HIS A 1 120 ? -0.298 5.582 9.711 1 97.69 120 HIS A CA 1
ATOM 978 C C . HIS A 1 120 ? 1.046 4.863 9.641 1 97.69 120 HIS A C 1
ATOM 980 O O . HIS A 1 120 ? 2.021 5.414 9.125 1 97.69 120 HIS A O 1
ATOM 986 N N . SER A 1 121 ? 1.119 3.676 10.164 1 98.06 121 SER A N 1
ATOM 987 C CA . SER A 1 121 ? 2.346 2.891 10.102 1 98.06 121 SER A CA 1
ATOM 988 C C . SER A 1 121 ? 2.742 2.6 8.656 1 98.06 121 SER A C 1
ATOM 990 O O . SER A 1 121 ? 3.924 2.643 8.312 1 98.06 121 SER A O 1
ATOM 992 N N . TYR A 1 122 ? 1.77 2.316 7.816 1 98.56 122 TYR A N 1
ATOM 993 C CA . TYR A 1 122 ? 2.064 2.188 6.391 1 98.56 122 TYR A CA 1
ATOM 994 C C . TYR A 1 122 ? 2.74 3.443 5.859 1 98.56 122 TYR A C 1
ATOM 996 O O . TYR A 1 122 ? 3.75 3.363 5.156 1 98.56 122 TYR A O 1
ATOM 1004 N N . LEU A 1 123 ? 2.182 4.547 6.172 1 97.81 123 LEU A N 1
ATOM 1005 C CA . LEU A 1 123 ? 2.67 5.82 5.656 1 97.81 123 LEU A CA 1
ATOM 1006 C C . LEU A 1 123 ? 4.113 6.062 6.086 1 97.81 123 LEU A C 1
ATOM 1008 O O . LEU A 1 123 ? 4.953 6.441 5.266 1 97.81 123 LEU A O 1
ATOM 1012 N N . PHE A 1 124 ? 4.453 5.809 7.367 1 95.69 124 PHE A N 1
ATOM 1013 C CA . PHE A 1 124 ? 5.805 6.168 7.773 1 95.69 124 PHE A CA 1
ATOM 1014 C C . PHE A 1 124 ? 6.805 5.102 7.336 1 95.69 124 PHE A C 1
ATOM 1016 O O . PHE A 1 124 ? 7.984 5.395 7.133 1 95.69 124 PHE A O 1
ATOM 1023 N N . LEU A 1 125 ? 6.375 3.818 7.184 1 97.88 125 LEU A N 1
ATOM 1024 C CA . LEU A 1 125 ? 7.27 2.807 6.637 1 97.88 125 LEU A CA 1
ATOM 1025 C C . LEU A 1 125 ? 7.742 3.201 5.238 1 97.88 125 LEU A C 1
ATOM 1027 O O . LEU A 1 125 ? 8.93 3.092 4.93 1 97.88 125 LEU A O 1
ATOM 1031 N N . ILE A 1 126 ? 6.832 3.693 4.441 1 97.75 126 ILE A N 1
ATOM 1032 C CA . ILE A 1 126 ? 7.129 4.113 3.078 1 97.75 126 ILE A CA 1
ATOM 1033 C C . ILE A 1 126 ? 7.969 5.387 3.1 1 97.75 126 ILE A C 1
ATOM 1035 O O . ILE A 1 126 ? 8.992 5.48 2.416 1 97.75 126 ILE A O 1
ATOM 1039 N N . ASP A 1 127 ? 7.555 6.281 3.9 1 95.25 127 ASP A N 1
ATOM 1040 C CA . ASP A 1 127 ? 8.234 7.57 4.004 1 95.25 127 ASP A CA 1
ATOM 1041 C C . ASP A 1 127 ? 9.68 7.395 4.453 1 95.25 127 ASP A C 1
ATOM 1043 O O . ASP A 1 127 ? 10.578 8.062 3.939 1 95.25 127 ASP A O 1
ATOM 1047 N N . ASP A 1 128 ? 9.906 6.531 5.43 1 95.75 128 ASP A N 1
ATOM 1048 C CA . ASP A 1 128 ? 11.242 6.309 5.969 1 95.75 128 ASP A CA 1
ATOM 1049 C C . ASP A 1 128 ? 12.195 5.809 4.887 1 95.75 128 ASP A C 1
ATOM 1051 O O . ASP A 1 128 ? 13.367 6.188 4.859 1 95.75 128 ASP A O 1
ATOM 1055 N N . ILE A 1 129 ? 11.695 5.016 3.994 1 96.44 129 ILE A N 1
ATOM 1056 C CA . ILE A 1 129 ? 12.523 4.504 2.908 1 96.44 129 ILE A CA 1
ATOM 1057 C C . ILE A 1 129 ? 12.758 5.602 1.874 1 96.44 129 ILE A C 1
ATOM 1059 O O . ILE A 1 129 ? 13.883 5.812 1.421 1 96.44 129 ILE A O 1
ATOM 1063 N N . MET A 1 130 ? 11.75 6.309 1.524 1 94.62 130 MET A N 1
ATOM 1064 C CA . MET A 1 130 ? 11.828 7.359 0.515 1 94.62 130 MET A CA 1
ATOM 1065 C C . MET A 1 130 ? 12.828 8.438 0.927 1 94.62 130 MET A C 1
ATOM 1067 O O . MET A 1 130 ? 13.594 8.93 0.097 1 94.62 130 MET A O 1
ATOM 1071 N N . ASP A 1 131 ? 12.852 8.664 2.225 1 90.06 131 ASP A N 1
ATOM 1072 C CA . ASP A 1 131 ? 13.68 9.758 2.732 1 90.06 131 ASP A CA 1
ATOM 1073 C C . ASP A 1 131 ? 15.047 9.258 3.18 1 90.06 131 ASP A C 1
ATOM 1075 O O . ASP A 1 131 ? 15.93 10.055 3.512 1 90.06 131 ASP A O 1
ATOM 1079 N N . GLY A 1 132 ? 15.195 7.977 3.209 1 91.75 132 GLY A N 1
ATOM 1080 C CA . GLY A 1 132 ? 16.422 7.418 3.738 1 91.75 132 GLY A CA 1
ATOM 1081 C C . GLY A 1 132 ? 16.594 7.656 5.227 1 91.75 132 GLY A C 1
ATOM 1082 O O . GLY A 1 132 ? 17.719 7.906 5.695 1 91.75 132 GLY A O 1
ATOM 1083 N N . SER A 1 133 ? 15.492 7.656 5.922 1 92.44 133 SER A N 1
ATOM 1084 C CA . SER A 1 133 ? 15.523 7.906 7.359 1 92.44 133 SER A CA 1
ATOM 1085 C C . SER A 1 133 ? 16.203 6.754 8.102 1 92.44 133 SER A C 1
ATOM 1087 O O . SER A 1 133 ? 16.094 5.598 7.688 1 92.44 133 SER A O 1
ATOM 1089 N N . LYS A 1 134 ? 16.812 7.129 9.289 1 93.94 134 LYS A N 1
ATOM 1090 C CA . LYS A 1 134 ? 17.531 6.117 10.062 1 93.94 134 LYS A CA 1
ATOM 1091 C C . LYS A 1 134 ? 16.797 5.77 11.344 1 93.94 134 LYS A C 1
ATOM 1093 O O . LYS A 1 134 ? 16.906 4.656 11.852 1 93.94 134 LYS A O 1
ATOM 1098 N N . THR A 1 135 ? 15.969 6.746 11.82 1 93.62 135 THR A N 1
ATOM 1099 C CA . THR A 1 135 ? 15.273 6.52 13.086 1 93.62 135 THR A CA 1
ATOM 1100 C C . THR A 1 135 ? 13.805 6.902 12.969 1 93.62 135 THR A C 1
ATOM 1102 O O . THR A 1 135 ? 13.445 7.793 12.195 1 93.62 135 THR A O 1
ATOM 1105 N N . ARG A 1 136 ? 13.008 6.195 13.727 1 93.75 136 ARG A N 1
ATOM 1106 C CA . ARG A 1 136 ? 11.57 6.414 13.867 1 93.75 136 ARG A CA 1
ATOM 1107 C C . ARG A 1 136 ? 11.094 6.035 15.266 1 93.75 136 ARG A C 1
ATOM 1109 O O . ARG A 1 136 ? 11.375 4.934 15.75 1 93.75 136 ARG A O 1
ATOM 1116 N N . ARG A 1 137 ? 10.43 6.941 15.875 1 92.19 137 ARG A N 1
ATOM 1117 C CA . ARG A 1 137 ? 9.891 6.719 17.203 1 92.19 137 ARG A CA 1
ATOM 1118 C C . ARG A 1 137 ? 10.977 6.23 18.156 1 92.19 137 ARG A C 1
ATOM 1120 O O . ARG A 1 137 ? 10.758 5.297 18.938 1 92.19 137 ARG A O 1
ATOM 1127 N N . GLY A 1 138 ? 12.078 6.809 18.016 1 90.5 138 GLY A N 1
ATOM 1128 C CA . GLY A 1 138 ? 13.195 6.547 18.906 1 90.5 138 GLY A CA 1
ATOM 1129 C C . GLY A 1 138 ? 13.906 5.234 18.609 1 90.5 138 GLY A C 1
ATOM 1130 O O . GLY A 1 138 ? 14.797 4.824 19.359 1 90.5 138 GLY A O 1
ATOM 1131 N N . GLN A 1 139 ? 13.555 4.613 17.516 1 92.94 139 GLN A N 1
ATOM 1132 C CA . GLN A 1 139 ? 14.148 3.33 17.141 1 92.94 139 GLN A CA 1
ATOM 1133 C C . GLN A 1 139 ? 14.695 3.367 15.727 1 92.94 139 GLN A C 1
ATOM 1135 O O . GLN A 1 139 ? 14.438 4.309 14.977 1 92.94 139 GLN A O 1
ATOM 1140 N N . GLN A 1 140 ? 15.492 2.326 15.469 1 95.81 140 GLN A N 1
ATOM 1141 C CA . GLN A 1 140 ? 15.945 2.17 14.094 1 95.81 140 GLN A CA 1
ATOM 1142 C C . GLN A 1 140 ? 14.773 1.949 13.148 1 95.81 140 GLN A C 1
ATOM 1144 O O . GLN A 1 140 ? 13.844 1.208 13.469 1 95.81 140 GLN A O 1
ATOM 1149 N N . CYS A 1 141 ? 14.828 2.578 12.023 1 97.19 141 CYS A N 1
ATOM 1150 C CA . CYS A 1 141 ? 13.766 2.377 11.047 1 97.19 141 CYS A CA 1
ATOM 1151 C C . CYS A 1 141 ? 13.656 0.907 10.656 1 97.19 141 CYS A C 1
ATOM 1153 O O . CYS A 1 141 ? 14.656 0.19 10.633 1 97.19 141 CYS A O 1
ATOM 1155 N N . TRP A 1 142 ? 12.516 0.496 10.289 1 98.19 142 TRP A N 1
ATOM 1156 C CA . TRP A 1 142 ? 12.211 -0.906 10.016 1 98.19 142 TRP A CA 1
ATOM 1157 C C . TRP A 1 142 ? 13.109 -1.452 8.914 1 98.19 142 TRP A C 1
ATOM 1159 O O . TRP A 1 142 ? 13.672 -2.543 9.039 1 98.19 142 TRP A O 1
ATOM 1169 N N . HIS A 1 143 ? 13.352 -0.692 7.828 1 97.75 143 HIS A N 1
ATOM 1170 C CA . HIS A 1 143 ? 14.086 -1.169 6.664 1 97.75 143 HIS A CA 1
ATOM 1171 C C . HIS A 1 143 ? 15.562 -1.365 6.992 1 97.75 143 HIS A C 1
ATOM 1173 O O . HIS A 1 143 ? 16.297 -1.975 6.211 1 97.75 143 HIS A O 1
ATOM 1179 N N . LEU A 1 144 ? 16 -0.843 8.133 1 97.5 144 LEU A N 1
ATOM 1180 C CA . LEU A 1 144 ? 17.391 -0.962 8.555 1 97.5 144 LEU A CA 1
ATOM 1181 C C . LEU A 1 144 ? 17.562 -2.074 9.578 1 97.5 144 LEU A C 1
ATOM 1183 O O . LEU A 1 144 ? 18.688 -2.387 9.984 1 97.5 144 LEU A O 1
ATOM 1187 N N . ARG A 1 145 ? 16.484 -2.613 10.008 1 97 145 ARG A N 1
ATOM 1188 C CA . ARG A 1 145 ? 16.562 -3.68 11 1 97 145 ARG A CA 1
ATOM 1189 C C . ARG A 1 145 ? 17.109 -4.965 10.383 1 97 145 ARG A C 1
ATOM 1191 O O . ARG A 1 145 ? 17.031 -5.152 9.164 1 97 145 ARG A O 1
ATOM 1198 N N . ASP A 1 146 ? 17.516 -5.848 11.234 1 93.56 146 ASP A N 1
ATOM 1199 C CA . ASP A 1 146 ? 18.141 -7.09 10.805 1 93.56 146 ASP A CA 1
ATOM 1200 C C . ASP A 1 146 ? 17.172 -7.938 9.977 1 93.56 146 ASP A C 1
ATOM 1202 O O . ASP A 1 146 ? 16.047 -8.18 10.391 1 93.56 146 ASP A O 1
ATOM 1206 N N . ASN A 1 147 ? 17.625 -8.312 8.789 1 92.19 147 ASN A N 1
ATOM 1207 C CA . ASN A 1 147 ? 16.953 -9.266 7.914 1 92.19 147 ASN A CA 1
ATOM 1208 C C . ASN A 1 147 ? 15.711 -8.656 7.266 1 92.19 147 ASN A C 1
ATOM 1210 O O . ASN A 1 147 ? 14.812 -9.383 6.828 1 92.19 147 ASN A O 1
ATOM 1214 N N . VAL A 1 148 ? 15.594 -7.316 7.305 1 96.06 148 VAL A N 1
ATOM 1215 C CA . VAL A 1 148 ? 14.414 -6.699 6.707 1 96.06 148 VAL A CA 1
ATOM 1216 C C . VAL A 1 148 ? 14.766 -6.148 5.324 1 96.06 148 VAL A C 1
ATOM 1218 O O . VAL A 1 148 ? 14.281 -6.652 4.309 1 96.06 148 VAL A O 1
ATOM 1221 N N . GLY A 1 149 ? 15.711 -5.184 5.246 1 94.75 149 GLY A N 1
ATOM 1222 C CA . GLY A 1 149 ? 16.109 -4.574 3.988 1 94.75 149 GLY A CA 1
ATOM 1223 C C . GLY A 1 149 ? 14.93 -4.074 3.17 1 94.75 149 GLY A C 1
ATOM 1224 O O . GLY A 1 149 ? 14.016 -3.451 3.707 1 94.75 149 GLY A O 1
ATOM 1225 N N . MET A 1 150 ? 14.93 -4.375 1.888 1 95.19 150 MET A N 1
ATOM 1226 C CA . MET A 1 150 ? 13.891 -3.883 0.988 1 95.19 150 MET A CA 1
ATOM 1227 C C . MET A 1 150 ? 12.609 -4.691 1.145 1 95.19 150 MET A C 1
ATOM 1229 O O . MET A 1 150 ? 11.562 -4.305 0.625 1 95.19 150 MET A O 1
ATOM 1233 N N . GLY A 1 151 ? 12.695 -5.777 1.896 1 97.06 151 GLY A N 1
ATOM 1234 C CA . GLY A 1 151 ? 11.477 -6.473 2.264 1 97.06 151 GLY A CA 1
ATOM 1235 C C . GLY A 1 151 ? 10.477 -5.586 2.99 1 97.06 151 GLY A C 1
ATOM 1236 O O . GLY A 1 151 ? 9.297 -5.91 3.066 1 97.06 151 GLY A O 1
ATOM 1237 N N . ALA A 1 152 ? 11.023 -4.449 3.498 1 98.31 152 ALA A N 1
ATOM 1238 C CA . ALA A 1 152 ? 10.18 -3.475 4.176 1 98.31 152 ALA A CA 1
ATOM 1239 C C . ALA A 1 152 ? 9.078 -2.967 3.252 1 98.31 152 ALA A C 1
ATOM 1241 O O . ALA A 1 152 ? 7.992 -2.594 3.711 1 98.31 152 ALA A O 1
ATOM 1242 N N . LEU A 1 153 ? 9.328 -2.984 1.976 1 98.19 153 LEU A N 1
ATOM 1243 C CA . LEU A 1 153 ? 8.336 -2.543 1.005 1 98.19 153 LEU A CA 1
ATOM 1244 C C . LEU A 1 153 ? 7.129 -3.48 0.996 1 98.19 153 LEU A C 1
ATOM 1246 O O . LEU A 1 153 ? 5.984 -3.027 1.062 1 98.19 153 LEU A O 1
ATOM 1250 N N . ASN A 1 154 ? 7.348 -4.723 0.965 1 98.31 154 ASN A N 1
ATOM 1251 C CA . ASN A 1 154 ? 6.258 -5.684 1.087 1 98.31 154 ASN A CA 1
ATOM 1252 C C . ASN A 1 154 ? 5.582 -5.598 2.451 1 98.31 154 ASN A C 1
ATOM 1254 O O . ASN A 1 154 ? 4.363 -5.738 2.557 1 98.31 154 ASN A O 1
ATOM 1258 N N . ASP A 1 155 ? 6.426 -5.422 3.473 1 98.62 155 ASP A N 1
ATOM 1259 C CA . ASP A 1 155 ? 5.879 -5.309 4.82 1 98.62 155 ASP A CA 1
ATOM 1260 C C . ASP A 1 155 ? 4.891 -4.148 4.918 1 98.62 155 ASP A C 1
ATOM 1262 O O . ASP A 1 155 ? 3.912 -4.219 5.664 1 98.62 155 ASP A O 1
ATOM 1266 N N . SER A 1 156 ? 5.188 -3.08 4.207 1 98.69 156 SER A N 1
ATOM 1267 C CA . SER A 1 156 ? 4.242 -1.972 4.184 1 98.69 156 SER A CA 1
ATOM 1268 C C . SER A 1 156 ? 2.9 -2.402 3.602 1 98.69 156 SER A C 1
ATOM 1270 O O . SER A 1 156 ? 1.845 -1.962 4.062 1 98.69 156 SER A O 1
ATOM 1272 N N . GLY A 1 157 ? 2.891 -3.246 2.578 1 98.69 157 GLY A N 1
ATOM 1273 C CA . GLY A 1 157 ? 1.662 -3.822 2.055 1 98.69 157 GLY A CA 1
ATOM 1274 C C . GLY A 1 157 ? 0.941 -4.703 3.057 1 98.69 157 GLY A C 1
ATOM 1275 O O . GLY A 1 157 ? -0.287 -4.668 3.152 1 98.69 157 GLY A O 1
ATOM 1276 N N . LEU A 1 158 ? 1.716 -5.488 3.811 1 98.5 158 LEU A N 1
ATOM 1277 C CA . LEU A 1 158 ? 1.139 -6.309 4.867 1 98.5 158 LEU A CA 1
ATOM 1278 C C . LEU A 1 158 ? 0.425 -5.441 5.902 1 98.5 158 LEU A C 1
ATOM 1280 O O . LEU A 1 158 ? -0.682 -5.77 6.332 1 98.5 158 LEU A O 1
ATOM 1284 N N . VAL A 1 159 ? 1.056 -4.352 6.207 1 98.75 159 VAL A N 1
ATOM 1285 C CA . VAL A 1 159 ? 0.481 -3.443 7.195 1 98.75 159 VAL A CA 1
ATOM 1286 C C . VAL A 1 159 ? -0.777 -2.791 6.629 1 98.75 159 VAL A C 1
ATOM 1288 O O . VAL A 1 159 ? -1.812 -2.734 7.297 1 98.75 159 VAL A O 1
ATOM 1291 N N . PHE A 1 160 ? -0.721 -2.346 5.387 1 98.75 160 PHE A N 1
ATOM 1292 C CA . PHE A 1 160 ? -1.854 -1.703 4.73 1 98.75 160 PHE A CA 1
ATOM 1293 C C . PHE A 1 160 ? -3.053 -2.643 4.684 1 98.75 160 PHE A C 1
ATOM 1295 O O . PHE A 1 160 ? -4.156 -2.273 5.09 1 98.75 160 PHE A O 1
ATOM 1302 N N . THR A 1 161 ? -2.852 -3.85 4.266 1 98.69 161 THR A N 1
ATOM 1303 C CA . THR A 1 161 ? -3.934 -4.82 4.141 1 98.69 161 THR A CA 1
ATOM 1304 C C . THR A 1 161 ? -4.41 -5.285 5.512 1 98.69 161 THR A C 1
ATOM 1306 O O . THR A 1 161 ? -5.586 -5.602 5.691 1 98.69 161 THR A O 1
ATOM 1309 N N . SER A 1 162 ? -3.531 -5.301 6.469 1 98.56 162 SER A N 1
ATOM 1310 C CA . SER A 1 162 ? -3.922 -5.637 7.836 1 98.56 162 SER A CA 1
ATOM 1311 C C . SER A 1 162 ? -4.902 -4.613 8.398 1 98.56 162 SER A C 1
ATOM 1313 O O . SER A 1 162 ? -5.809 -4.965 9.156 1 98.56 162 SER A O 1
ATOM 1315 N N . ALA A 1 163 ? -4.699 -3.352 8.047 1 98.62 163 ALA A N 1
ATOM 1316 C CA . ALA A 1 163 ? -5.645 -2.328 8.492 1 98.62 163 ALA A CA 1
ATOM 1317 C C . ALA A 1 163 ? -7.062 -2.648 8.023 1 98.62 163 ALA A C 1
ATOM 1319 O O . ALA A 1 163 ? -8.008 -2.584 8.812 1 98.62 163 ALA A O 1
ATOM 1320 N N . TYR A 1 164 ? -7.203 -3.049 6.797 1 98.5 164 TYR A N 1
ATOM 1321 C CA . TYR A 1 164 ? -8.508 -3.42 6.266 1 98.5 164 TYR A CA 1
ATOM 1322 C C . TYR A 1 164 ? -9.016 -4.707 6.902 1 98.5 164 TYR A C 1
ATOM 1324 O O . TYR A 1 164 ? -10.219 -4.883 7.102 1 98.5 164 TYR A O 1
ATOM 1332 N N . GLU A 1 165 ? -8.078 -5.629 7.184 1 98.38 165 GLU A N 1
ATOM 1333 C CA . GLU A 1 165 ? -8.492 -6.879 7.816 1 98.38 165 GLU A CA 1
ATOM 1334 C C . GLU A 1 165 ? -9.031 -6.633 9.219 1 98.38 165 GLU A C 1
ATOM 1336 O O . GLU A 1 165 ? -10.031 -7.234 9.617 1 98.38 165 GLU A O 1
ATOM 1341 N N . ILE A 1 166 ? -8.406 -5.734 9.961 1 98.19 166 ILE A N 1
ATOM 1342 C CA . ILE A 1 166 ? -8.914 -5.352 11.273 1 98.19 166 ILE A CA 1
ATOM 1343 C C . ILE A 1 166 ? -10.312 -4.75 11.125 1 98.19 166 ILE A C 1
ATOM 1345 O O . ILE A 1 166 ? -11.219 -5.098 11.883 1 98.19 166 ILE A O 1
ATOM 1349 N N . LEU A 1 167 ? -10.445 -3.896 10.156 1 98.25 167 LEU A N 1
ATOM 1350 C CA . LEU A 1 167 ? -11.734 -3.273 9.883 1 98.25 167 LEU A CA 1
ATOM 1351 C C . LEU A 1 167 ? -12.797 -4.328 9.594 1 98.25 167 LEU A C 1
ATOM 1353 O O . LEU A 1 167 ? -13.891 -4.297 10.172 1 98.25 167 LEU A O 1
ATOM 1357 N N . GLU A 1 168 ? -12.477 -5.285 8.797 1 97.56 168 GLU A N 1
ATOM 1358 C CA . GLU A 1 168 ? -13.414 -6.328 8.383 1 97.56 168 GLU A CA 1
ATOM 1359 C C . GLU A 1 168 ? -13.797 -7.227 9.555 1 97.56 168 GLU A C 1
ATOM 1361 O O . GLU A 1 168 ? -14.977 -7.531 9.75 1 97.56 168 GLU A O 1
ATOM 1366 N N . GLN A 1 169 ? -12.875 -7.637 10.289 1 97 169 GLN A N 1
ATOM 1367 C CA . GLN A 1 169 ? -13.117 -8.57 11.383 1 97 169 GLN A CA 1
ATOM 1368 C C . GLN A 1 169 ? -14 -7.941 12.453 1 97 169 GLN A C 1
ATOM 1370 O O . GLN A 1 169 ? -14.75 -8.641 13.141 1 97 169 GLN A O 1
ATOM 1375 N N . ASN A 1 170 ? -13.945 -6.648 12.539 1 97.38 170 ASN A N 1
ATOM 1376 C CA . ASN A 1 170 ? -14.672 -5.988 13.625 1 97.38 170 ASN A CA 1
ATOM 1377 C C . ASN A 1 170 ? -15.969 -5.359 13.125 1 97.38 170 ASN A C 1
ATOM 1379 O O . ASN A 1 170 ? -16.938 -5.246 13.875 1 97.38 170 ASN A O 1
ATOM 1383 N N . PHE A 1 171 ? -16.016 -4.984 11.852 1 97.69 171 PHE A N 1
ATOM 1384 C CA . PHE A 1 171 ? -17.156 -4.195 11.398 1 97.69 171 PHE A CA 1
ATOM 1385 C C . PHE A 1 171 ? -17.734 -4.785 10.125 1 97.69 171 PHE A C 1
ATOM 1387 O O . PHE A 1 171 ? -18.688 -4.23 9.555 1 97.69 171 PHE A O 1
ATOM 1394 N N . GLY A 1 172 ? -17.25 -5.887 9.648 1 96 172 GLY A N 1
ATOM 1395 C CA . GLY A 1 172 ? -17.625 -6.43 8.344 1 96 172 GLY A CA 1
ATOM 1396 C C . GLY A 1 172 ? -19.109 -6.711 8.203 1 96 172 GLY A C 1
ATOM 1397 O O . GLY A 1 172 ? -19.656 -6.652 7.105 1 96 172 GLY A O 1
ATOM 1398 N N . ASP A 1 173 ? -19.766 -6.992 9.266 1 94.75 173 ASP A N 1
ATOM 1399 C CA . ASP A 1 173 ? -21.172 -7.34 9.227 1 94.75 173 ASP A CA 1
ATOM 1400 C C . ASP A 1 173 ? -22.047 -6.141 9.594 1 94.75 173 ASP A C 1
ATOM 1402 O O . ASP A 1 173 ? -23.281 -6.234 9.594 1 94.75 173 ASP A O 1
ATOM 1406 N N . ASP A 1 174 ? -21.391 -5.031 9.945 1 95.31 174 ASP A N 1
ATOM 1407 C CA . ASP A 1 174 ? -22.125 -3.822 10.297 1 95.31 174 ASP A CA 1
ATOM 1408 C C . ASP A 1 174 ? -22.578 -3.074 9.047 1 95.31 174 ASP A C 1
ATOM 1410 O O . ASP A 1 174 ? -21.891 -3.084 8.023 1 95.31 174 ASP A O 1
ATOM 1414 N N . ASP A 1 175 ? -23.719 -2.352 9.188 1 93.81 175 ASP A N 1
ATOM 1415 C CA . ASP A 1 175 ? -24.25 -1.565 8.086 1 93.81 175 ASP A CA 1
ATOM 1416 C C . ASP A 1 175 ? -23.297 -0.44 7.691 1 93.81 175 ASP A C 1
ATOM 1418 O O . ASP A 1 175 ? -23.328 0.039 6.555 1 93.81 175 ASP A O 1
ATOM 1422 N N . ILE A 1 176 ? -22.391 -0.073 8.602 1 95.31 176 ILE A N 1
ATOM 1423 C CA . ILE A 1 176 ? -21.547 1.088 8.359 1 95.31 176 ILE A CA 1
ATOM 1424 C C . ILE A 1 176 ? -20.25 0.644 7.688 1 95.31 176 ILE A C 1
ATOM 1426 O O . ILE A 1 176 ? -19.391 1.474 7.363 1 95.31 176 ILE A O 1
ATOM 1430 N N . TYR A 1 177 ? -20.047 -0.635 7.406 1 97.38 177 TYR A N 1
ATOM 1431 C CA . TYR A 1 177 ? -18.781 -1.154 6.898 1 97.38 177 TYR A CA 1
ATOM 1432 C C . TYR A 1 177 ? -18.375 -0.462 5.598 1 97.38 177 TYR A C 1
ATOM 1434 O O . TYR A 1 177 ? -17.25 -0.016 5.445 1 97.38 177 TYR A O 1
ATOM 1442 N N . GLY A 1 178 ? -19.344 -0.371 4.633 1 96.69 178 GLY A N 1
ATOM 1443 C CA . GLY A 1 178 ? -19.062 0.309 3.381 1 96.69 178 GLY A CA 1
ATOM 1444 C C . GLY A 1 178 ? -18.594 1.741 3.57 1 96.69 178 GLY A C 1
ATOM 1445 O O . GLY A 1 178 ? -17.656 2.189 2.908 1 96.69 178 GLY A O 1
ATOM 1446 N N . GLU A 1 179 ? -19.219 2.428 4.5 1 96.31 179 GLU A N 1
ATOM 1447 C CA . GLU A 1 179 ? -18.844 3.811 4.785 1 96.31 179 GLU A CA 1
ATOM 1448 C C . GLU A 1 179 ? -17.453 3.893 5.414 1 96.31 179 GLU A C 1
ATOM 1450 O O . GLU A 1 179 ? -16.688 4.793 5.094 1 96.31 179 GLU A O 1
ATOM 1455 N N . LEU A 1 180 ? -17.156 2.959 6.301 1 98.19 180 LEU A N 1
ATOM 1456 C CA . LEU A 1 180 ? -15.844 2.914 6.918 1 98.19 180 LEU A CA 1
ATOM 1457 C C . LEU A 1 180 ? -14.75 2.717 5.871 1 98.19 180 LEU A C 1
ATOM 1459 O O . LEU A 1 180 ? -13.719 3.383 5.91 1 98.19 180 LEU A O 1
ATOM 1463 N N . VAL A 1 181 ? -15.008 1.87 4.895 1 98.44 181 VAL A N 1
ATOM 1464 C CA . VAL A 1 181 ? -14.055 1.614 3.822 1 98.44 181 VAL A CA 1
ATOM 1465 C C . VAL A 1 181 ? -13.859 2.881 2.992 1 98.44 181 VAL A C 1
ATOM 1467 O O . VAL A 1 181 ? -12.727 3.248 2.666 1 98.44 181 VAL A O 1
ATOM 1470 N N . ARG A 1 182 ? -14.922 3.543 2.725 1 97.12 182 ARG A N 1
ATOM 1471 C CA . ARG A 1 182 ? -14.875 4.773 1.943 1 97.12 182 ARG A CA 1
ATOM 1472 C C . ARG A 1 182 ? -14.031 5.836 2.646 1 97.12 182 ARG A C 1
ATOM 1474 O O . ARG A 1 182 ? -13.188 6.484 2.021 1 97.12 182 ARG A O 1
ATOM 1481 N N . VAL A 1 183 ? -14.25 6 3.92 1 97.25 183 VAL A N 1
ATOM 1482 C CA . VAL A 1 183 ? -13.531 6.996 4.707 1 97.25 183 VAL A CA 1
ATOM 1483 C C . VAL A 1 183 ? -12.047 6.648 4.762 1 97.25 183 VAL A C 1
ATOM 1485 O O . VAL A 1 183 ? -11.195 7.508 4.535 1 97.25 183 VAL A O 1
ATOM 1488 N N . CYS A 1 184 ? -11.75 5.379 4.992 1 98.56 184 CYS A N 1
ATOM 1489 C CA . CYS A 1 184 ? -10.359 4.934 5.09 1 98.56 184 CYS A CA 1
ATOM 1490 C C . CYS A 1 184 ? -9.633 5.133 3.766 1 98.56 184 CYS A C 1
ATOM 1492 O O . CYS A 1 184 ? -8.562 5.742 3.729 1 98.56 184 CYS A O 1
ATOM 1494 N N . ASN A 1 185 ? -10.211 4.707 2.688 1 98.44 185 ASN A N 1
ATOM 1495 C CA . ASN A 1 185 ? -9.547 4.812 1.391 1 98.44 185 ASN A CA 1
ATOM 1496 C C . ASN A 1 185 ? -9.406 6.266 0.949 1 98.44 185 ASN A C 1
ATOM 1498 O O . ASN A 1 185 ? -8.383 6.648 0.38 1 98.44 185 ASN A O 1
ATOM 1502 N N . GLY A 1 186 ? -10.469 7.008 1.17 1 97.12 186 GLY A N 1
ATOM 1503 C CA . GLY A 1 186 ? -10.398 8.414 0.812 1 97.12 186 GLY A CA 1
ATOM 1504 C C . GLY A 1 186 ? -9.258 9.148 1.503 1 97.12 186 GLY A C 1
ATOM 1505 O O . GLY A 1 186 ? -8.523 9.898 0.865 1 97.12 186 GLY A O 1
ATOM 1506 N N . ALA A 1 187 ? -9.125 8.93 2.777 1 97.69 187 ALA A N 1
ATOM 1507 C CA . ALA A 1 187 ? -8.062 9.57 3.541 1 97.69 187 ALA A CA 1
ATOM 1508 C C . ALA A 1 187 ? -6.688 9.133 3.037 1 97.69 187 ALA A C 1
ATOM 1510 O O . ALA A 1 187 ? -5.781 9.961 2.889 1 97.69 187 ALA A O 1
ATOM 1511 N N . MET A 1 188 ? -6.523 7.855 2.773 1 98.38 188 MET A N 1
ATOM 1512 C CA . MET A 1 188 ? -5.242 7.336 2.311 1 98.38 188 MET A CA 1
ATOM 1513 C C . MET A 1 188 ? -4.91 7.863 0.918 1 98.38 188 MET A C 1
ATOM 1515 O O . MET A 1 188 ? -3.764 8.227 0.644 1 98.38 188 MET A O 1
ATOM 1519 N N . LEU A 1 189 ? -5.879 7.902 0.03 1 97.94 189 LEU A N 1
ATOM 1520 C CA . LEU A 1 189 ? -5.668 8.422 -1.318 1 97.94 189 LEU A CA 1
ATOM 1521 C C . LEU A 1 189 ? -5.238 9.883 -1.279 1 97.94 189 LEU A C 1
ATOM 1523 O O . LEU A 1 189 ? -4.246 10.258 -1.906 1 97.94 189 LEU A O 1
ATOM 1527 N N . ASN A 1 190 ? -5.957 10.695 -0.503 1 96.88 190 ASN A N 1
ATOM 1528 C CA . ASN A 1 190 ? -5.594 12.102 -0.36 1 96.88 190 ASN A CA 1
ATOM 1529 C C . ASN A 1 190 ? -4.191 12.266 0.214 1 96.88 190 ASN A C 1
ATOM 1531 O O . ASN A 1 190 ? -3.418 13.102 -0.249 1 96.88 190 ASN A O 1
ATOM 1535 N N . THR A 1 191 ? -3.916 11.469 1.203 1 97.88 191 THR A N 1
ATOM 1536 C CA . THR A 1 191 ? -2.602 11.547 1.832 1 97.88 191 THR A CA 1
ATOM 1537 C C . THR A 1 191 ? -1.504 11.188 0.835 1 97.88 191 THR A C 1
ATOM 1539 O O . THR A 1 191 ? -0.454 11.828 0.8 1 97.88 191 THR A O 1
ATOM 1542 N N . CYS A 1 192 ? -1.742 10.18 -0.015 1 97.75 192 CYS A N 1
ATOM 1543 C CA . CYS A 1 192 ? -0.771 9.805 -1.037 1 97.75 192 CYS A CA 1
ATOM 1544 C C . CYS A 1 192 ? -0.596 10.922 -2.059 1 97.75 192 CYS A C 1
ATOM 1546 O O . CYS A 1 192 ? 0.51 11.148 -2.551 1 97.75 192 CYS A O 1
ATOM 1548 N N . ILE A 1 193 ? -1.672 11.586 -2.385 1 96.94 193 ILE A N 1
ATOM 1549 C CA . ILE A 1 193 ? -1.596 12.734 -3.289 1 96.94 193 ILE A CA 1
ATOM 1550 C C . ILE A 1 193 ? -0.735 13.828 -2.664 1 96.94 193 ILE A C 1
ATOM 1552 O O . ILE A 1 193 ? 0.163 14.367 -3.314 1 96.94 193 ILE A O 1
ATOM 1556 N N . GLY A 1 194 ? -1.017 14.141 -1.415 1 96.38 194 GLY A N 1
ATOM 1557 C CA . GLY A 1 194 ? -0.2 15.109 -0.71 1 96.38 194 GLY A CA 1
ATOM 1558 C C . GLY A 1 194 ? 1.266 14.727 -0.642 1 96.38 194 GLY A C 1
ATOM 1559 O O . GLY A 1 194 ? 2.145 15.57 -0.807 1 96.38 194 GLY A O 1
ATOM 1560 N N . GLN A 1 195 ? 1.529 13.453 -0.389 1 96.5 195 GLN A N 1
ATOM 1561 C CA . GLN A 1 195 ? 2.898 12.953 -0.323 1 96.5 195 GLN A CA 1
ATOM 1562 C C . GLN A 1 195 ? 3.596 13.078 -1.674 1 96.5 195 GLN A C 1
ATOM 1564 O O . GLN A 1 195 ? 4.801 13.336 -1.735 1 96.5 195 GLN A O 1
ATOM 1569 N N . HIS A 1 196 ? 2.84 12.805 -2.746 1 96.38 196 HIS A N 1
ATOM 1570 C CA . HIS A 1 196 ? 3.406 13.008 -4.074 1 96.38 196 HIS A CA 1
ATOM 1571 C C . HIS A 1 196 ? 3.846 14.453 -4.27 1 96.38 196 HIS A C 1
ATOM 1573 O O . HIS A 1 196 ? 4.969 14.711 -4.711 1 96.38 196 HIS A O 1
ATOM 1579 N N . LEU A 1 197 ? 2.973 15.367 -3.971 1 95.88 197 LEU A N 1
ATOM 1580 C CA . LEU A 1 197 ? 3.281 16.781 -4.129 1 95.88 197 LEU A CA 1
ATOM 1581 C C . LEU A 1 197 ? 4.484 17.172 -3.277 1 95.88 197 LEU A C 1
ATOM 1583 O O . LEU A 1 197 ? 5.367 17.906 -3.74 1 95.88 197 LEU A O 1
ATOM 1587 N N . ASP A 1 198 ? 4.477 16.656 -2.062 1 95.5 198 ASP A N 1
ATOM 1588 C CA . ASP A 1 198 ? 5.57 16.938 -1.135 1 95.5 198 ASP A CA 1
ATOM 1589 C C . ASP A 1 198 ? 6.906 16.453 -1.702 1 95.5 198 ASP A C 1
ATOM 1591 O O . ASP A 1 198 ? 7.859 17.234 -1.798 1 95.5 198 ASP A O 1
ATOM 1595 N N . TYR A 1 199 ? 6.996 15.25 -2.166 1 95 199 TYR A N 1
ATOM 1596 C CA . TYR A 1 199 ? 8.219 14.641 -2.678 1 95 199 TYR A CA 1
ATOM 1597 C C . TYR A 1 199 ? 8.641 15.289 -3.988 1 95 199 TYR A C 1
ATOM 1599 O O . TYR A 1 199 ? 9.828 15.578 -4.195 1 95 199 TYR A O 1
ATOM 1607 N N . ALA A 1 200 ? 7.688 15.547 -4.828 1 94.38 200 ALA A N 1
ATOM 1608 C CA . ALA A 1 200 ? 7.965 16.125 -6.145 1 94.38 200 ALA A CA 1
ATOM 1609 C C . ALA A 1 200 ? 8.492 17.547 -6.016 1 94.38 200 ALA A C 1
ATOM 1611 O O . ALA A 1 200 ? 9.156 18.047 -6.922 1 94.38 200 ALA A O 1
ATOM 1612 N N . SER A 1 201 ? 8.219 18.172 -4.934 1 96 201 SER A N 1
ATOM 1613 C CA . SER A 1 201 ? 8.594 19.562 -4.742 1 96 201 SER A CA 1
ATOM 1614 C C . SER A 1 201 ? 10 19.688 -4.16 1 96 201 SER A C 1
ATOM 1616 O O . SER A 1 201 ? 10.539 20.797 -4.07 1 96 201 SER A O 1
ATOM 1618 N N . ASN A 1 202 ? 10.609 18.578 -3.719 1 96.44 202 ASN A N 1
ATOM 1619 C CA . ASN A 1 202 ? 11.953 18.656 -3.17 1 96.44 202 ASN A CA 1
ATOM 1620 C C . ASN A 1 202 ? 12.906 19.375 -4.133 1 96.44 202 ASN A C 1
ATOM 1622 O O . ASN A 1 202 ? 12.883 19.109 -5.34 1 96.44 202 ASN A O 1
ATOM 1626 N N . TYR A 1 203 ? 13.75 20.172 -3.566 1 97.56 203 TYR A N 1
ATOM 1627 C CA . TYR A 1 203 ? 14.695 20.938 -4.375 1 97.56 203 TYR A CA 1
ATOM 1628 C C . TYR A 1 203 ? 16.016 20.188 -4.531 1 97.56 203 TYR A C 1
ATOM 1630 O O . TYR A 1 203 ? 16.484 19.547 -3.584 1 97.56 203 TYR A O 1
ATOM 1638 N N . SER A 1 204 ? 16.469 20.266 -5.715 1 95.19 204 SER A N 1
ATOM 1639 C CA . SER A 1 204 ? 17.859 19.953 -6.027 1 95.19 204 SER A CA 1
ATOM 1640 C C . SER A 1 204 ? 18.422 20.906 -7.09 1 95.19 204 SER A C 1
ATOM 1642 O O . SER A 1 204 ? 17.656 21.5 -7.855 1 95.19 204 SER A O 1
ATOM 1644 N N . ARG A 1 205 ? 19.672 21 -7.059 1 94.12 205 ARG A N 1
ATOM 1645 C CA . ARG A 1 205 ? 20.297 21.891 -8.047 1 94.12 205 ARG A CA 1
ATOM 1646 C C . ARG A 1 205 ? 19.984 21.422 -9.461 1 94.12 205 ARG A C 1
ATOM 1648 O O . ARG A 1 205 ? 19.781 22.25 -10.359 1 94.12 205 ARG A O 1
ATOM 1655 N N . GLU A 1 206 ? 19.938 20.172 -9.641 1 92.5 206 GLU A N 1
ATOM 1656 C CA . GLU A 1 206 ? 19.656 19.609 -10.953 1 92.5 206 GLU A CA 1
ATOM 1657 C C . GLU A 1 206 ? 18.25 19.969 -11.414 1 92.5 206 GLU A C 1
ATOM 1659 O O . GLU A 1 206 ? 18.031 20.312 -12.578 1 92.5 206 GLU A O 1
ATOM 1664 N N . LYS A 1 207 ? 17.297 19.938 -10.508 1 92.5 207 LYS A N 1
ATOM 1665 C CA . LYS A 1 207 ? 15.914 20.266 -10.836 1 92.5 207 LYS A CA 1
ATOM 1666 C C . LYS A 1 207 ? 15.711 21.766 -10.977 1 92.5 207 LYS A C 1
ATOM 1668 O O . LYS A 1 207 ? 14.852 22.219 -11.742 1 92.5 207 LYS A O 1
ATOM 1673 N N . ASP A 1 208 ? 16.438 22.516 -10.172 1 95.88 208 ASP A N 1
ATOM 1674 C CA . ASP A 1 208 ? 16.344 23.969 -10.125 1 95.88 208 ASP A CA 1
ATOM 1675 C C . ASP A 1 208 ? 14.898 24.438 -10.094 1 95.88 208 ASP A C 1
ATOM 1677 O O . ASP A 1 208 ? 14.484 25.234 -10.93 1 95.88 208 ASP A O 1
ATOM 1681 N N . ASN A 1 209 ? 14.141 23.969 -9.109 1 96.38 209 ASN A N 1
ATOM 1682 C CA . ASN A 1 209 ? 12.703 24.188 -9.086 1 96.38 209 ASN A CA 1
ATOM 1683 C C . ASN A 1 209 ? 12.281 25.031 -7.887 1 96.38 209 ASN A C 1
ATOM 1685 O O . ASN A 1 209 ? 11.258 24.766 -7.258 1 96.38 209 ASN A O 1
ATOM 1689 N N . LEU A 1 210 ? 13.023 26 -7.512 1 97.12 210 LEU A N 1
ATOM 1690 C CA . LEU A 1 210 ? 12.68 26.859 -6.383 1 97.12 210 LEU A CA 1
ATOM 1691 C C . LEU A 1 210 ? 11.391 27.625 -6.66 1 97.12 210 LEU A C 1
ATOM 1693 O O . LEU A 1 210 ? 10.766 28.141 -5.73 1 97.12 210 LEU A O 1
ATOM 1697 N N . ASP A 1 211 ? 11.055 27.719 -7.93 1 94.81 211 ASP A N 1
ATOM 1698 C CA . ASP A 1 211 ? 9.812 28.406 -8.281 1 94.81 211 ASP A CA 1
ATOM 1699 C C . ASP A 1 211 ? 8.602 27.672 -7.73 1 94.81 211 ASP A C 1
ATOM 1701 O O . ASP A 1 211 ? 7.516 28.25 -7.609 1 94.81 211 ASP A O 1
ATOM 1705 N N . LEU A 1 212 ? 8.734 26.438 -7.352 1 94.81 212 LEU A N 1
ATOM 1706 C CA . LEU A 1 212 ? 7.641 25.672 -6.773 1 94.81 212 LEU A CA 1
ATOM 1707 C C . LEU A 1 212 ? 7.461 26 -5.297 1 94.81 212 LEU A C 1
ATOM 1709 O O . LEU A 1 212 ? 6.445 25.641 -4.695 1 94.81 212 LEU A O 1
ATOM 1713 N N . PHE A 1 213 ? 8.469 26.641 -4.734 1 97.69 213 PHE A N 1
ATOM 1714 C CA . PHE A 1 213 ? 8.414 26.953 -3.312 1 97.69 213 PHE A CA 1
ATOM 1715 C C . PHE A 1 213 ? 7.492 28.141 -3.062 1 97.69 213 PHE A C 1
ATOM 1717 O O . PHE A 1 213 ? 7.961 29.266 -2.826 1 97.69 213 PHE A O 1
ATOM 1724 N N . THR A 1 214 ? 6.191 27.891 -3.039 1 96.56 214 THR A N 1
ATOM 1725 C CA . THR A 1 214 ? 5.172 28.906 -2.811 1 96.56 214 THR A CA 1
ATOM 1726 C C . THR A 1 214 ? 4.281 28.531 -1.63 1 96.56 214 THR A C 1
ATOM 1728 O O . THR A 1 214 ? 4.133 27.344 -1.313 1 96.56 214 THR A O 1
ATOM 1731 N N . MET A 1 215 ? 3.691 29.531 -1.048 1 95.75 215 MET A N 1
ATOM 1732 C CA . MET A 1 215 ? 2.787 29.281 0.071 1 95.75 215 MET A CA 1
ATOM 1733 C C . MET A 1 215 ? 1.546 28.531 -0.394 1 95.75 215 MET A C 1
ATOM 1735 O O . MET A 1 215 ? 1.004 27.703 0.344 1 95.75 215 MET A O 1
ATOM 1739 N N . GLU A 1 216 ? 1.131 28.75 -1.586 1 94.69 216 GLU A N 1
ATOM 1740 C CA . GLU A 1 216 ? -0.009 28.031 -2.146 1 94.69 216 GLU A CA 1
ATOM 1741 C C . GLU A 1 216 ? 0.254 26.531 -2.195 1 94.69 216 GLU A C 1
ATOM 1743 O O . GLU A 1 216 ? -0.589 25.734 -1.778 1 94.69 216 GLU A O 1
ATOM 1748 N N . ARG A 1 217 ? 1.402 26.203 -2.688 1 94.75 217 ARG A N 1
ATOM 1749 C CA . ARG A 1 217 ? 1.759 24.781 -2.779 1 94.75 217 ARG A CA 1
ATOM 1750 C C . ARG A 1 217 ? 1.922 24.172 -1.393 1 94.75 217 ARG A C 1
ATOM 1752 O O . ARG A 1 217 ? 1.455 23.062 -1.143 1 94.75 217 ARG A O 1
ATOM 1759 N N . PHE A 1 218 ? 2.582 24.906 -0.511 1 95.81 218 PHE A N 1
ATOM 1760 C CA . PHE A 1 218 ? 2.693 24.453 0.868 1 95.81 218 PHE A CA 1
ATOM 1761 C C . PHE A 1 218 ? 1.318 24.156 1.455 1 95.81 218 PHE A C 1
ATOM 1763 O O . PHE A 1 218 ? 1.113 23.109 2.082 1 95.81 218 PHE A O 1
ATOM 1770 N N . ASN A 1 219 ? 0.399 25.062 1.23 1 94.88 219 ASN A N 1
ATOM 1771 C CA . ASN A 1 219 ? -0.947 24.938 1.778 1 94.88 219 ASN A CA 1
ATOM 1772 C C . ASN A 1 219 ? -1.654 23.688 1.235 1 94.88 219 ASN A C 1
ATOM 1774 O O . ASN A 1 219 ? -2.328 22.984 1.981 1 94.88 219 ASN A O 1
ATOM 1778 N N . VAL A 1 220 ? -1.527 23.438 0.006 1 94.25 220 VAL A N 1
ATOM 1779 C CA . VAL A 1 220 ? -2.186 22.297 -0.613 1 94.25 220 VAL A CA 1
ATOM 1780 C C . VAL A 1 220 ? -1.594 21 -0.062 1 94.25 220 VAL A C 1
ATOM 1782 O O . VAL A 1 220 ? -2.324 20.047 0.231 1 94.25 220 VAL A O 1
ATOM 1785 N N . ILE A 1 221 ? -0.283 20.953 0.076 1 95.12 221 ILE A N 1
ATOM 1786 C CA . ILE A 1 221 ? 0.382 19.781 0.625 1 95.12 221 ILE A CA 1
ATOM 1787 C C . ILE A 1 221 ? -0.097 19.531 2.053 1 95.12 221 ILE A C 1
ATOM 1789 O O . ILE A 1 221 ? -0.456 18.406 2.41 1 95.12 221 ILE A O 1
ATOM 1793 N N . ALA A 1 222 ? -0.151 20.594 2.846 1 94.56 222 ALA A N 1
ATOM 1794 C CA . ALA A 1 222 ? -0.595 20.469 4.23 1 94.56 222 ALA A CA 1
ATOM 1795 C C . ALA A 1 222 ? -2.035 19.969 4.305 1 94.56 222 ALA A C 1
ATOM 1797 O O . ALA A 1 222 ? -2.377 19.172 5.176 1 94.56 222 ALA A O 1
ATOM 1798 N N . LEU A 1 223 ? -2.871 20.469 3.43 1 94 223 LEU A N 1
ATOM 1799 C CA . LEU A 1 223 ? -4.27 20.062 3.395 1 94 223 LEU A CA 1
ATOM 1800 C C . LEU A 1 223 ? -4.402 18.578 3.045 1 94 223 LEU A C 1
ATOM 1802 O O . LEU A 1 223 ? -5.09 17.828 3.742 1 94 223 LEU A O 1
ATOM 1806 N N . GLN A 1 224 ? -3.723 18.172 1.996 1 94.88 224 GLN A N 1
ATOM 1807 C CA . GLN A 1 224 ? -3.9 16.828 1.448 1 94.88 224 GLN A CA 1
ATOM 1808 C C . GLN A 1 224 ? -3.23 15.781 2.332 1 94.88 224 GLN A C 1
ATOM 1810 O O . GLN A 1 224 ? -3.666 14.633 2.375 1 94.88 224 GLN A O 1
ATOM 1815 N N . LYS A 1 225 ? -2.219 16.172 2.965 1 95.38 225 LYS A N 1
ATOM 1816 C CA . LYS A 1 225 ? -1.418 15.211 3.729 1 95.38 225 LYS A CA 1
ATOM 1817 C C . LYS A 1 225 ? -1.7 15.336 5.223 1 95.38 225 LYS A C 1
ATOM 1819 O O . LYS A 1 225 ? -2.66 14.742 5.727 1 95.38 225 LYS A O 1
ATOM 1824 N N . THR A 1 226 ? -1.229 16.344 5.914 1 95.25 226 THR A N 1
ATOM 1825 C CA . THR A 1 226 ? -1.252 16.438 7.371 1 95.25 226 THR A CA 1
ATOM 1826 C C . THR A 1 226 ? -2.672 16.672 7.875 1 95.25 226 THR A C 1
ATOM 1828 O O . THR A 1 226 ? -3.117 16.031 8.828 1 95.25 226 THR A O 1
ATOM 1831 N N . SER A 1 227 ? -3.432 17.594 7.266 1 96.25 227 SER A N 1
ATOM 1832 C CA . SER A 1 227 ? -4.797 17.875 7.703 1 96.25 227 SER A CA 1
ATOM 1833 C C . SER A 1 227 ? -5.688 16.641 7.562 1 96.25 227 SER A C 1
ATOM 1835 O O . SER A 1 227 ? -6.496 16.359 8.445 1 96.25 227 SER A O 1
ATOM 1837 N N . THR A 1 228 ? -5.457 15.953 6.492 1 96 228 THR A N 1
ATOM 1838 C CA . THR A 1 228 ? -6.301 14.797 6.18 1 96 228 THR A CA 1
ATOM 1839 C C . THR A 1 228 ? -6.055 13.664 7.172 1 96 228 THR A C 1
ATOM 1841 O O . THR A 1 228 ? -6.961 13.273 7.906 1 96 228 THR A O 1
ATOM 1844 N N . TYR A 1 229 ? -4.848 13.203 7.277 1 95.12 229 TYR A N 1
ATOM 1845 C CA . TYR A 1 229 ? -4.641 11.969 8.023 1 95.12 229 TYR A CA 1
ATOM 1846 C C . TYR A 1 229 ? -4.609 12.242 9.523 1 95.12 229 TYR A C 1
ATOM 1848 O O . TYR A 1 229 ? -4.773 11.328 10.328 1 95.12 229 TYR A O 1
ATOM 1856 N N . SER A 1 230 ? -4.461 13.547 9.922 1 95.44 230 SER A N 1
ATOM 1857 C CA . SER A 1 230 ? -4.312 13.812 11.352 1 95.44 230 SER A CA 1
ATOM 1858 C C . SER A 1 230 ? -5.625 14.305 11.961 1 95.44 230 SER A C 1
ATOM 1860 O O . SER A 1 230 ? -5.867 14.109 13.148 1 95.44 230 SER A O 1
ATOM 1862 N N . PHE A 1 231 ? -6.477 14.945 11.172 1 95.56 231 PHE A N 1
ATOM 1863 C CA . PHE A 1 231 ? -7.625 15.586 11.805 1 95.56 231 PHE A CA 1
ATOM 1864 C C . PHE A 1 231 ? -8.922 15.164 11.125 1 95.56 231 PHE A C 1
ATOM 1866 O O . PHE A 1 231 ? -9.859 14.727 11.781 1 95.56 231 PHE A O 1
ATOM 1873 N N . LYS A 1 232 ? -8.961 15.258 9.828 1 95.56 232 LYS A N 1
ATOM 1874 C CA . LYS A 1 232 ? -10.188 14.906 9.125 1 95.56 232 LYS A CA 1
ATOM 1875 C C . LYS A 1 232 ? -10.492 13.414 9.258 1 95.56 232 LYS A C 1
ATOM 1877 O O . LYS A 1 232 ? -11.633 13.023 9.516 1 95.56 232 LYS A O 1
ATOM 1882 N N . PHE A 1 233 ? -9.516 12.609 9.086 1 97.31 233 PHE A N 1
ATOM 1883 C CA . PHE A 1 233 ? -9.656 11.164 9.078 1 97.31 233 PHE A CA 1
ATOM 1884 C C . PHE A 1 233 ? -10.203 10.664 10.406 1 97.31 233 PHE A C 1
ATOM 1886 O O . PHE A 1 233 ? -11.242 9.992 10.445 1 97.31 233 PHE A O 1
ATOM 1893 N N . PRO A 1 234 ? -9.625 10.992 11.562 1 96.88 234 PRO A N 1
ATOM 1894 C CA . PRO A 1 234 ? -10.164 10.516 12.836 1 96.88 234 PRO A CA 1
ATOM 1895 C C . PRO A 1 234 ? -11.594 10.992 13.094 1 96.88 234 PRO A C 1
ATOM 1897 O O . PRO A 1 234 ? -12.43 10.234 13.586 1 96.88 234 PRO A O 1
ATOM 1900 N N . MET A 1 235 ? -11.898 12.234 12.773 1 95.19 235 MET A N 1
ATOM 1901 C CA . MET A 1 235 ? -13.242 12.773 12.969 1 95.19 235 MET A CA 1
ATOM 1902 C C . MET A 1 235 ? -14.258 12.031 12.109 1 95.19 235 MET A C 1
ATOM 1904 O O . MET A 1 235 ? -15.312 11.625 12.586 1 95.19 235 MET A O 1
ATOM 1908 N N . ASN A 1 236 ? -13.898 11.836 10.836 1 96.12 236 ASN A N 1
ATOM 1909 C CA . ASN A 1 236 ? -14.812 11.156 9.922 1 96.12 236 ASN A CA 1
ATOM 1910 C C . ASN A 1 236 ? -15.117 9.734 10.391 1 96.12 236 ASN A C 1
ATOM 1912 O O . ASN A 1 236 ? -16.25 9.266 10.281 1 96.12 236 ASN A O 1
ATOM 1916 N N . LEU A 1 237 ? -14.148 9.023 10.875 1 97.5 237 LEU A N 1
ATOM 1917 C CA . LEU A 1 237 ? -14.367 7.676 11.391 1 97.5 237 LEU A CA 1
ATOM 1918 C C . LEU A 1 237 ? -15.297 7.699 12.602 1 97.5 237 LEU A C 1
ATOM 1920 O O . LEU A 1 237 ? -16.25 6.918 12.672 1 97.5 237 LEU A O 1
ATOM 1924 N N . ALA A 1 238 ? -15.047 8.586 13.539 1 97 238 ALA A N 1
ATOM 1925 C CA . ALA A 1 238 ? -15.859 8.672 14.75 1 97 238 ALA A CA 1
ATOM 1926 C C . ALA A 1 238 ? -17.312 8.969 14.406 1 97 238 ALA A C 1
ATOM 1928 O O . ALA A 1 238 ? -18.234 8.398 15.008 1 97 238 ALA A O 1
ATOM 1929 N N . MET A 1 239 ? -17.5 9.836 13.438 1 95.5 239 MET A N 1
ATOM 1930 C CA . MET A 1 239 ? -18.844 10.312 13.094 1 95.5 239 MET A CA 1
ATOM 1931 C C . MET A 1 239 ? -19.672 9.188 12.477 1 95.5 239 MET A C 1
ATOM 1933 O O . MET A 1 239 ? -20.906 9.25 12.484 1 95.5 239 MET A O 1
ATOM 1937 N N . THR A 1 240 ? -19.031 8.18 11.898 1 95.44 240 THR A N 1
ATOM 1938 C CA . THR A 1 240 ? -19.781 7.043 11.359 1 95.44 240 THR A CA 1
ATOM 1939 C C . THR A 1 240 ? -20.5 6.293 12.484 1 95.44 240 THR A C 1
ATOM 1941 O O . THR A 1 240 ? -21.469 5.566 12.227 1 95.44 240 THR A O 1
ATOM 1944 N N . LEU A 1 241 ? -20.078 6.422 13.758 1 95.88 241 LEU A N 1
ATOM 1945 C CA . LEU A 1 241 ? -20.656 5.727 14.898 1 95.88 241 LEU A CA 1
ATOM 1946 C C . LEU A 1 241 ? -21.719 6.582 15.578 1 95.88 241 LEU A C 1
ATOM 1948 O O . LEU A 1 241 ? -22.5 6.078 16.375 1 95.88 241 LEU A O 1
ATOM 1952 N N . VAL A 1 242 ? -21.672 7.914 15.312 1 94.62 242 VAL A N 1
ATOM 1953 C CA . VAL A 1 242 ? -22.547 8.859 15.992 1 94.62 242 VAL A CA 1
ATOM 1954 C C . VAL A 1 242 ? -23.969 8.734 15.438 1 94.62 242 VAL A C 1
ATOM 1956 O O . VAL A 1 242 ? -24.172 8.688 14.227 1 94.62 242 VAL A O 1
ATOM 1959 N N . LYS A 1 243 ? -24.953 8.695 16.25 1 88.56 243 LYS A N 1
ATOM 1960 C CA . LYS A 1 243 ? -26.344 8.516 15.875 1 88.56 243 LYS A CA 1
ATOM 1961 C C . LYS A 1 243 ? -27.188 9.727 16.266 1 88.56 243 LYS A C 1
ATOM 1963 O O . LYS A 1 243 ? -28.297 9.898 15.781 1 88.56 243 LYS A O 1
ATOM 1968 N N . GLY A 1 244 ? -26.656 10.555 17.047 1 82.56 244 GLY A N 1
ATOM 1969 C CA . GLY A 1 244 ? -27.438 11.648 17.609 1 82.56 244 GLY A CA 1
ATOM 1970 C C . GLY A 1 244 ? -27.531 12.844 16.672 1 82.56 244 GLY A C 1
ATOM 1971 O O . GLY A 1 244 ? -27.344 12.703 15.461 1 82.56 244 GLY A O 1
ATOM 1972 N N . LYS A 1 245 ? -27.938 13.914 17.172 1 78.19 245 LYS A N 1
ATOM 1973 C CA . LYS A 1 245 ? -28.297 15.125 16.438 1 78.19 245 LYS A CA 1
ATOM 1974 C C . LYS A 1 245 ? -27.078 15.758 15.789 1 78.19 245 LYS A C 1
ATOM 1976 O O . LYS A 1 245 ? -27.203 16.641 14.938 1 78.19 245 LYS A O 1
ATOM 1981 N N . ASN A 1 246 ? -25.953 15.297 16.203 1 80.88 246 ASN A N 1
ATOM 1982 C CA . ASN A 1 246 ? -24.719 15.922 15.719 1 80.88 246 ASN A CA 1
ATOM 1983 C C . ASN A 1 246 ? -24.266 15.305 14.398 1 80.88 246 ASN A C 1
ATOM 1985 O O . ASN A 1 246 ? -23.266 15.727 13.828 1 80.88 246 ASN A O 1
ATOM 1989 N N . GLN A 1 247 ? -25.078 14.422 13.914 1 83.88 247 GLN A N 1
ATOM 1990 C CA . GLN A 1 247 ? -24.719 13.766 12.656 1 83.88 247 GLN A CA 1
ATOM 1991 C C . GLN A 1 247 ? -24.562 14.781 11.531 1 83.88 247 GLN A C 1
ATOM 1993 O O . GLN A 1 247 ? -25.391 15.68 11.375 1 83.88 247 GLN A O 1
ATOM 1998 N N . GLY A 1 248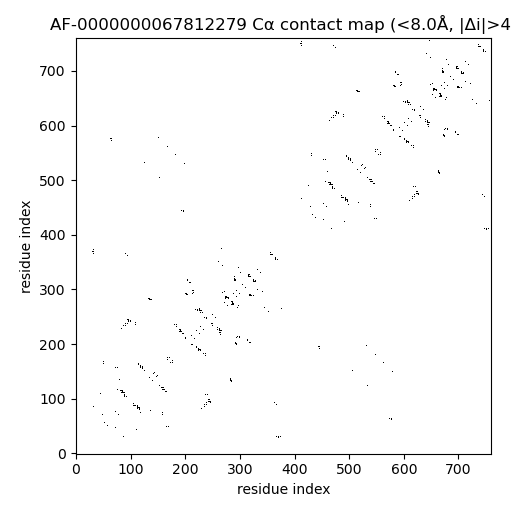 ? -23.484 14.758 10.836 1 84.81 248 GLY A N 1
ATOM 1999 C CA . GLY A 1 248 ? -23.266 15.578 9.656 1 84.81 248 GLY A CA 1
ATOM 2000 C C . GLY A 1 248 ? -22.562 16.891 9.961 1 84.81 248 GLY A C 1
ATOM 2001 O O . GLY A 1 248 ? -22.109 17.578 9.047 1 84.81 248 GLY A O 1
ATOM 2002 N N . LEU A 1 249 ? -22.391 17.234 11.273 1 82 249 LEU A N 1
ATOM 2003 C CA . LEU A 1 249 ? -21.797 18.516 11.648 1 82 249 LEU A CA 1
ATOM 2004 C C . LEU A 1 249 ? -20.328 18.578 11.203 1 82 249 LEU A C 1
ATOM 2006 O O . LEU A 1 249 ? -19.812 19.672 10.922 1 82 249 LEU A O 1
ATOM 2010 N N . HIS A 1 250 ? -19.734 17.453 11.117 1 82.25 250 HIS A N 1
ATOM 2011 C CA . HIS A 1 250 ? -18.328 17.391 10.727 1 82.25 250 HIS A CA 1
ATOM 2012 C C . HIS A 1 250 ? -18.156 17.688 9.242 1 82.25 250 HIS A C 1
ATOM 2014 O O . HIS A 1 250 ? -17.047 17.906 8.773 1 82.25 250 HIS A O 1
ATOM 2020 N N . LEU A 1 251 ? -19.234 17.812 8.492 1 83.69 251 LEU A N 1
ATOM 2021 C CA . LEU A 1 251 ? -19.188 18.031 7.051 1 83.69 251 LEU A CA 1
ATOM 2022 C C . LEU A 1 251 ? -19.328 19.516 6.719 1 83.69 251 LEU A C 1
ATOM 2024 O O . LEU A 1 251 ? -19.25 19.906 5.555 1 83.69 251 LEU A O 1
ATOM 2028 N N . SER A 1 252 ? -19.469 20.359 7.777 1 87.25 252 SER A N 1
ATOM 2029 C CA . SER A 1 252 ? -19.641 21.797 7.523 1 87.25 252 SER A CA 1
ATOM 2030 C C . SER A 1 252 ? -18.375 22.406 6.941 1 87.25 252 SER A C 1
ATOM 2032 O O . SER A 1 252 ? -17.266 21.906 7.18 1 87.25 252 SER A O 1
ATOM 2034 N N . GLU A 1 253 ? -18.547 23.438 6.219 1 90.62 253 GLU A N 1
ATOM 2035 C CA . GLU A 1 253 ? -17.438 24.156 5.609 1 90.62 253 GLU A CA 1
ATOM 2036 C C . GLU A 1 253 ? -16.484 24.703 6.672 1 90.62 253 GLU A C 1
ATOM 2038 O O . GLU A 1 253 ? -15.258 24.688 6.488 1 90.62 253 GLU A O 1
ATOM 2043 N N . GLU A 1 254 ? -17.047 25.172 7.703 1 92.5 254 GLU A N 1
ATOM 2044 C CA . GLU A 1 254 ? -16.219 25.734 8.773 1 92.5 254 GLU A CA 1
ATOM 2045 C C . GLU A 1 254 ? -15.312 24.672 9.391 1 92.5 254 GLU A C 1
ATOM 2047 O O . GLU A 1 254 ? -14.141 24.922 9.664 1 92.5 254 GLU A O 1
ATOM 2052 N N . VAL A 1 255 ? -15.867 23.516 9.633 1 92 255 VAL A N 1
ATOM 2053 C CA . VAL A 1 255 ? -15.078 22.422 10.188 1 92 255 VAL A CA 1
ATOM 2054 C C . VAL A 1 255 ? -13.984 22.016 9.203 1 92 255 VAL A C 1
ATOM 2056 O O . VAL A 1 255 ? -12.852 21.75 9.609 1 92 255 VAL A O 1
ATOM 2059 N N . HIS A 1 256 ? -14.32 22.031 7.98 1 91.38 256 HIS A N 1
ATOM 2060 C CA . HIS A 1 256 ? -13.328 21.75 6.953 1 91.38 256 HIS A CA 1
ATOM 2061 C C . HIS A 1 256 ? -12.164 22.734 7.031 1 91.38 256 HIS A C 1
ATOM 2063 O O . HIS A 1 256 ? -11 22.328 7.016 1 91.38 256 HIS A O 1
ATOM 2069 N N . HIS A 1 257 ? -12.453 23.953 7.148 1 94.12 257 HIS A N 1
ATOM 2070 C CA . HIS A 1 257 ? -11.422 24.984 7.195 1 94.12 257 HIS A CA 1
ATOM 2071 C C . HIS A 1 257 ? -10.609 24.891 8.484 1 94.12 257 HIS A C 1
ATOM 2073 O O . HIS A 1 257 ? -9.406 25.125 8.484 1 94.12 257 HIS A O 1
ATOM 2079 N N . ILE A 1 258 ? -11.289 24.594 9.547 1 95.5 258 ILE A N 1
ATOM 2080 C CA . ILE A 1 258 ? -10.602 24.438 10.82 1 95.5 258 ILE A CA 1
ATOM 2081 C C . ILE A 1 258 ? -9.602 23.281 10.727 1 95.5 258 ILE A C 1
ATOM 2083 O O . ILE A 1 258 ? -8.43 23.438 11.102 1 95.5 258 ILE A O 1
ATOM 2087 N N . CYS A 1 259 ? -10.023 22.156 10.188 1 94.81 259 CYS A N 1
ATOM 2088 C CA . CYS A 1 259 ? -9.141 21.016 10.039 1 94.81 259 CYS A CA 1
ATOM 2089 C C . CYS A 1 259 ? -7.957 21.344 9.133 1 94.81 259 CYS A C 1
ATOM 2091 O O . CYS A 1 259 ? -6.828 20.938 9.406 1 94.81 259 CYS A O 1
ATOM 2093 N N . TRP A 1 260 ? -8.266 22.078 8.109 1 94.44 260 TRP A N 1
ATOM 2094 C CA . TRP A 1 260 ? -7.227 22.5 7.172 1 94.44 260 TRP A CA 1
ATOM 2095 C C . TRP A 1 260 ? -6.168 23.344 7.879 1 94.44 260 TRP A C 1
ATOM 2097 O O . TRP A 1 260 ? -4.969 23.062 7.758 1 94.44 260 TRP A O 1
ATOM 2107 N N . ASP A 1 261 ? -6.602 24.281 8.602 1 95.94 261 ASP A N 1
ATOM 2108 C CA . ASP A 1 261 ? -5.672 25.188 9.266 1 95.94 261 ASP A CA 1
ATOM 2109 C C . ASP A 1 261 ? -4.957 24.5 10.422 1 95.94 261 ASP A C 1
ATOM 2111 O O . ASP A 1 261 ? -3.797 24.797 10.711 1 95.94 261 ASP A O 1
ATOM 2115 N N . MET A 1 262 ? -5.637 23.594 11.094 1 95.88 262 MET A N 1
ATOM 2116 C CA . MET A 1 262 ? -4.953 22.781 12.102 1 95.88 262 MET A CA 1
ATOM 2117 C C . MET A 1 262 ? -3.812 21.984 11.484 1 95.88 262 MET A C 1
ATOM 2119 O O . MET A 1 262 ? -2.729 21.891 12.062 1 95.88 262 MET A O 1
ATOM 2123 N N . GLY A 1 263 ? -4.07 21.422 10.344 1 95.69 263 GLY A N 1
ATOM 2124 C CA . GLY A 1 263 ? -3.035 20.688 9.641 1 95.69 263 GLY A CA 1
ATOM 2125 C C . GLY A 1 263 ? -1.854 21.547 9.242 1 95.69 263 GLY A C 1
ATOM 2126 O O . GLY A 1 263 ? -0.7 21.141 9.383 1 95.69 263 GLY A O 1
ATOM 2127 N N . LYS A 1 264 ? -2.166 22.719 8.75 1 95.25 264 LYS A N 1
ATOM 2128 C CA . LYS A 1 264 ? -1.106 23.672 8.414 1 95.25 264 LYS A CA 1
ATOM 2129 C C . LYS A 1 264 ? -0.254 24 9.633 1 95.25 264 LYS A C 1
ATOM 2131 O O . LYS A 1 264 ? 0.976 24.016 9.555 1 95.25 264 LYS A O 1
ATOM 2136 N N . LEU A 1 265 ? -0.945 24.25 10.68 1 95.62 265 LEU A N 1
ATOM 2137 C CA . LEU A 1 265 ? -0.241 24.594 11.914 1 95.62 265 LEU A CA 1
ATOM 2138 C C . LEU A 1 265 ? 0.646 23.438 12.375 1 95.62 265 LEU A C 1
ATOM 2140 O O . LEU A 1 265 ? 1.8 23.656 12.75 1 95.62 265 LEU A O 1
ATOM 2144 N N . LEU A 1 266 ? 0.102 22.281 12.352 1 94.31 266 LEU A N 1
ATOM 2145 C CA . LEU A 1 266 ? 0.884 21.125 12.75 1 94.31 266 LEU A CA 1
ATOM 2146 C C . LEU A 1 266 ? 2.094 20.938 11.844 1 94.31 266 LEU A C 1
ATOM 2148 O O . LEU A 1 266 ? 3.188 20.609 12.312 1 94.31 266 LEU A O 1
ATOM 2152 N N . GLN A 1 267 ? 1.926 21.125 10.586 1 94.12 267 GLN A N 1
ATOM 2153 C CA . GLN A 1 267 ? 3.035 21 9.648 1 94.12 267 GLN A CA 1
ATOM 2154 C C . GLN A 1 267 ? 4.105 22.062 9.922 1 94.12 267 GLN A C 1
ATOM 2156 O O . GLN A 1 267 ? 5.301 21.766 9.883 1 94.12 267 GLN A O 1
ATOM 2161 N N . LEU A 1 268 ? 3.652 23.266 10.234 1 93.31 268 LEU A N 1
ATOM 2162 C CA . LEU A 1 268 ? 4.559 24.359 10.609 1 93.31 268 LEU A CA 1
ATOM 2163 C C . LEU A 1 268 ? 5.41 23.969 11.812 1 93.31 268 LEU A C 1
ATOM 2165 O O . LEU A 1 268 ? 6.629 24.156 11.805 1 93.31 268 LEU A O 1
ATOM 2169 N N . ILE A 1 269 ? 4.766 23.438 12.711 1 92.75 269 ILE A N 1
ATOM 2170 C CA . ILE A 1 269 ? 5.43 23.047 13.953 1 92.75 269 ILE A CA 1
ATOM 217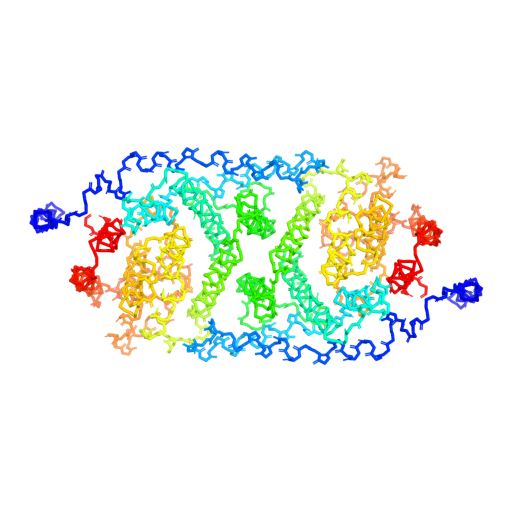1 C C . ILE A 1 269 ? 6.434 21.938 13.672 1 92.75 269 ILE A C 1
ATOM 2173 O O . ILE A 1 269 ? 7.57 21.984 14.148 1 92.75 269 ILE A O 1
ATOM 2177 N N . ASN A 1 270 ? 6.008 21 12.891 1 91.25 270 ASN A N 1
ATOM 2178 C CA . ASN A 1 270 ? 6.902 19.906 12.547 1 91.25 270 ASN A CA 1
ATOM 2179 C C . ASN A 1 270 ? 8.109 20.375 11.75 1 91.25 270 ASN A C 1
ATOM 2181 O O . ASN A 1 270 ? 9.227 19.891 11.945 1 91.25 270 ASN A O 1
ATOM 2185 N N . ASP A 1 271 ? 7.887 21.266 10.828 1 93.06 271 ASP A N 1
ATOM 2186 C CA . ASP A 1 271 ? 8.977 21.844 10.047 1 93.06 271 ASP A CA 1
ATOM 2187 C C . ASP A 1 271 ? 9.984 22.562 10.945 1 93.06 271 ASP A C 1
ATOM 2189 O O . ASP A 1 271 ? 11.195 22.438 10.742 1 93.06 271 ASP A O 1
ATOM 2193 N N . TYR A 1 272 ? 9.492 23.266 11.875 1 94.31 272 TYR A N 1
ATOM 2194 C CA . TYR A 1 272 ? 10.344 23.984 12.812 1 94.31 272 TYR A CA 1
ATOM 2195 C C . TYR A 1 272 ? 11.164 23.016 13.664 1 94.31 272 TYR A C 1
ATOM 2197 O O . TYR A 1 272 ? 12.375 23.203 13.828 1 94.31 272 TYR A O 1
ATOM 2205 N N . LYS A 1 273 ? 10.5 22.031 14.203 1 92.38 273 LYS A N 1
ATOM 2206 C CA . LYS A 1 273 ? 11.164 21.047 15.047 1 92.38 273 LYS A CA 1
ATOM 2207 C C . LYS A 1 273 ? 12.258 20.312 14.281 1 92.38 273 LYS A C 1
ATOM 2209 O O . LYS A 1 273 ? 13.305 19.984 14.844 1 92.38 273 LYS A O 1
ATOM 2214 N N . ASP A 1 274 ? 12.016 20.094 13.07 1 93.19 274 ASP A N 1
ATOM 2215 C CA . ASP A 1 274 ? 12.977 19.375 12.234 1 93.19 274 ASP A CA 1
ATOM 2216 C C . ASP A 1 274 ? 14.305 20.141 12.156 1 93.19 274 ASP A C 1
ATOM 2218 O O . ASP A 1 274 ? 15.375 19.516 12.141 1 93.19 274 ASP A O 1
ATOM 2222 N N . ILE A 1 275 ? 14.25 21.391 12.203 1 92.56 275 ILE A N 1
ATOM 2223 C CA . ILE A 1 275 ? 15.43 22.234 11.984 1 92.56 275 ILE A CA 1
ATOM 2224 C C . ILE A 1 275 ? 16.062 22.578 13.336 1 92.56 275 ILE A C 1
ATOM 2226 O O . ILE A 1 275 ? 17.297 22.594 13.461 1 92.56 275 ILE A O 1
ATOM 2230 N N . TYR A 1 276 ? 15.273 22.703 14.359 1 92 276 TYR A N 1
ATOM 2231 C CA . TYR A 1 276 ? 15.82 23.375 15.531 1 92 276 TYR A CA 1
ATOM 2232 C C . TYR A 1 276 ? 15.852 22.438 16.734 1 92 276 TYR A C 1
ATOM 2234 O O . TYR A 1 276 ? 16.484 22.75 17.75 1 92 276 TYR A O 1
ATOM 2242 N N . PHE A 1 277 ? 15.125 21.328 16.656 1 89.25 277 PHE A N 1
ATOM 2243 C CA . PHE A 1 277 ? 15.133 20.391 17.766 1 89.25 277 PHE A CA 1
ATOM 2244 C C . PHE A 1 277 ? 16.094 19.234 17.5 1 89.25 277 PHE A C 1
ATOM 2246 O O . PHE A 1 277 ? 16.344 18.891 16.344 1 89.25 277 PHE A O 1
ATOM 2253 N N . ASP A 1 278 ? 16.547 18.625 18.562 1 85.88 278 ASP A N 1
ATOM 2254 C CA . ASP A 1 278 ? 17.438 17.484 18.391 1 85.88 278 ASP A CA 1
ATOM 2255 C C . ASP A 1 278 ? 16.656 16.188 18.25 1 85.88 278 ASP A C 1
ATOM 2257 O O . ASP A 1 278 ? 15.461 16.141 18.562 1 85.88 278 ASP A O 1
ATOM 2261 N N . GLU A 1 279 ? 17.391 15.297 17.719 1 83.56 279 GLU A N 1
ATOM 2262 C CA . GLU A 1 279 ? 16.812 13.984 17.438 1 83.56 279 GLU A CA 1
ATOM 2263 C C . GLU A 1 279 ? 16.234 13.352 18.703 1 83.56 279 GLU A C 1
ATOM 2265 O O . GLU A 1 279 ? 15.219 12.656 18.656 1 83.56 279 GLU A O 1
ATOM 2270 N N . MET A 1 280 ? 16.828 13.492 19.797 1 81.88 280 MET A N 1
ATOM 2271 C CA . MET A 1 280 ? 16.375 12.922 21.062 1 81.88 280 MET A CA 1
ATOM 2272 C C . MET A 1 280 ? 15.008 13.484 21.453 1 81.88 280 MET A C 1
ATOM 2274 O O . MET A 1 280 ? 14.18 12.766 22.031 1 81.88 280 MET A O 1
ATOM 2278 N N . GLN A 1 281 ? 14.781 14.664 21.062 1 81.25 281 GLN A N 1
ATOM 2279 C CA . GLN A 1 281 ? 13.516 15.32 21.391 1 81.25 281 GLN A CA 1
ATOM 2280 C C . GLN A 1 281 ? 12.414 14.906 20.406 1 81.25 281 GLN A C 1
ATOM 2282 O O . GLN A 1 281 ? 11.258 14.742 20.812 1 81.25 281 GLN A O 1
ATOM 2287 N N . THR A 1 282 ? 12.781 14.68 19.219 1 83 282 THR A N 1
ATOM 2288 C CA . THR A 1 282 ? 11.766 14.477 18.203 1 83 282 THR A CA 1
ATOM 2289 C C . THR A 1 282 ? 11.555 12.992 17.922 1 83 282 THR A C 1
ATOM 2291 O O . THR A 1 282 ? 10.523 12.594 17.375 1 83 282 THR A O 1
ATOM 2294 N N . GLY A 1 283 ? 12.664 12.219 18.266 1 82.62 283 GLY A N 1
ATOM 2295 C CA . GLY A 1 283 ? 12.602 10.797 17.984 1 82.62 283 GLY A CA 1
ATOM 2296 C C . GLY A 1 283 ? 12.961 10.461 16.547 1 82.62 283 GLY A C 1
ATOM 2297 O O . GLY A 1 283 ? 12.922 9.297 16.156 1 82.62 283 GLY A O 1
ATOM 2298 N N . LYS A 1 284 ? 13.242 11.516 15.758 1 85.31 284 LYS A N 1
ATOM 2299 C CA . LYS A 1 284 ? 13.672 11.336 14.375 1 85.31 284 LYS A CA 1
ATOM 2300 C C . LYS A 1 284 ? 14.695 12.398 13.977 1 85.31 284 LYS A C 1
ATOM 2302 O O . LYS A 1 284 ? 14.648 13.531 14.461 1 85.31 284 LYS A O 1
ATOM 2307 N N . ALA A 1 285 ? 15.602 11.984 13.109 1 82.5 285 ALA A N 1
ATOM 2308 C CA . ALA A 1 285 ? 16.609 12.93 12.633 1 82.5 285 ALA A CA 1
ATOM 2309 C C . ALA A 1 285 ? 15.992 13.977 11.711 1 82.5 285 ALA A C 1
ATOM 2311 O O . ALA A 1 285 ? 15.141 13.664 10.883 1 82.5 285 ALA A O 1
ATOM 2312 N N . GLY A 1 286 ? 16.312 15.219 11.938 1 88.5 286 GLY A N 1
ATOM 2313 C CA . GLY A 1 286 ? 15.898 16.281 11.039 1 88.5 286 GLY A CA 1
ATOM 2314 C C . GLY A 1 286 ? 16.703 16.328 9.758 1 88.5 286 GLY A C 1
ATOM 2315 O O . GLY A 1 286 ? 17.938 16.406 9.789 1 88.5 286 GLY A O 1
ATOM 2316 N N . THR A 1 287 ? 16.047 16.234 8.594 1 92 287 THR A N 1
ATOM 2317 C CA . THR A 1 287 ? 16.781 16.188 7.34 1 92 287 THR A CA 1
ATOM 2318 C C . THR A 1 287 ? 16.078 17.016 6.266 1 92 287 THR A C 1
ATOM 2320 O O . THR A 1 287 ? 16.328 16.828 5.074 1 92 287 THR A O 1
ATOM 2323 N N . ASP A 1 288 ? 15.25 17.953 6.676 1 95.44 288 ASP A N 1
ATOM 2324 C CA . ASP A 1 288 ? 14.477 18.719 5.707 1 95.44 288 ASP A CA 1
ATOM 2325 C C . ASP A 1 288 ? 15.391 19.531 4.793 1 95.44 288 ASP A C 1
ATOM 2327 O O . ASP A 1 288 ? 15.18 19.578 3.58 1 95.44 288 ASP A O 1
ATOM 2331 N N . ILE A 1 289 ? 16.391 20.172 5.402 1 96.94 289 ILE A N 1
ATOM 2332 C CA . ILE A 1 289 ? 17.312 21 4.617 1 96.94 289 ILE A CA 1
ATOM 2333 C C . ILE A 1 289 ? 18.125 20.109 3.68 1 96.94 289 ILE A C 1
ATOM 2335 O O . ILE A 1 289 ? 18.219 20.375 2.48 1 96.94 289 ILE A O 1
ATOM 2339 N N . GLN A 1 290 ? 18.609 18.984 4.188 1 95.75 290 GLN A N 1
ATOM 2340 C CA . GLN A 1 290 ? 19.422 18.031 3.432 1 95.75 290 GLN A CA 1
ATOM 2341 C C . GLN A 1 290 ? 18.641 17.453 2.26 1 95.75 290 GLN A C 1
ATOM 2343 O O . GLN A 1 290 ? 19.203 17.203 1.19 1 95.75 290 GLN A O 1
ATOM 2348 N N . GLU A 1 291 ? 17.359 17.312 2.455 1 94.62 291 GLU A N 1
ATOM 2349 C CA . GLU A 1 291 ? 16.516 16.656 1.47 1 94.62 291 GLU A CA 1
ATOM 2350 C C . GLU A 1 291 ? 15.945 17.656 0.466 1 94.62 291 GLU A C 1
ATOM 2352 O O . GLU A 1 291 ? 15.375 17.25 -0.556 1 94.62 291 GLU A O 1
ATOM 2357 N N . GLY A 1 292 ? 16.094 18.922 0.77 1 97.31 292 GLY A N 1
ATOM 2358 C CA . GLY A 1 292 ? 15.531 19.938 -0.104 1 97.31 292 GLY A CA 1
ATOM 2359 C C . GLY A 1 292 ? 14.031 20.078 0.029 1 97.31 292 GLY A C 1
ATOM 2360 O O . GLY A 1 292 ? 13.352 20.453 -0.926 1 97.31 292 GLY A O 1
ATOM 2361 N N . LYS A 1 293 ? 13.5 19.812 1.14 1 96.56 293 LYS A N 1
ATOM 2362 C CA . LYS A 1 293 ? 12.055 19.797 1.344 1 96.56 293 LYS A CA 1
ATOM 2363 C C . LYS A 1 293 ? 11.469 21.188 1.231 1 96.56 293 LYS A C 1
ATOM 2365 O O . LYS A 1 293 ? 12.062 22.172 1.705 1 96.56 293 LYS A O 1
ATOM 2370 N N . MET A 1 294 ? 10.359 21.25 0.628 1 96.5 294 MET A N 1
ATOM 2371 C CA . MET A 1 294 ? 9.594 22.5 0.625 1 96.5 294 MET A CA 1
ATOM 2372 C C . MET A 1 294 ? 8.852 22.672 1.943 1 96.5 294 MET A C 1
ATOM 2374 O O . MET A 1 294 ? 7.73 22.188 2.104 1 96.5 294 MET A O 1
ATOM 2378 N N . THR A 1 295 ? 9.414 23.375 2.857 1 97.06 295 THR A N 1
ATOM 2379 C CA . THR A 1 295 ? 8.82 23.656 4.16 1 97.06 295 THR A CA 1
ATOM 2380 C C . THR A 1 295 ? 8.336 25.094 4.242 1 97.06 295 THR A C 1
ATOM 2382 O O . THR A 1 295 ? 8.68 25.922 3.391 1 97.06 295 THR A O 1
ATOM 2385 N N . TRP A 1 296 ? 7.555 25.312 5.23 1 96.94 296 TRP A N 1
ATOM 2386 C CA . TRP A 1 296 ? 7.098 26.672 5.453 1 96.94 296 TRP A CA 1
ATOM 2387 C C . TRP A 1 296 ? 8.281 27.625 5.66 1 96.94 296 TRP A C 1
ATOM 2389 O O . TRP A 1 296 ? 8.305 28.719 5.113 1 96.94 296 TRP A O 1
ATOM 2399 N N . LEU A 1 297 ? 9.305 27.234 6.406 1 97.94 297 LEU A N 1
ATOM 2400 C CA . LEU A 1 297 ? 10.477 28.062 6.695 1 97.94 297 LEU A CA 1
ATOM 2401 C C . LEU A 1 297 ? 11.242 28.391 5.418 1 97.94 297 LEU A C 1
ATOM 2403 O O . LEU A 1 297 ? 11.68 29.531 5.234 1 97.94 297 LEU A O 1
ATOM 2407 N N . ALA A 1 298 ? 11.422 27.375 4.598 1 98.44 298 ALA A N 1
ATOM 2408 C CA . ALA A 1 298 ? 12.117 27.594 3.33 1 98.44 298 ALA A CA 1
ATOM 2409 C C . ALA A 1 298 ? 11.367 28.594 2.453 1 98.44 298 ALA A C 1
ATOM 2411 O O . ALA A 1 298 ? 11.969 29.5 1.876 1 98.44 298 ALA A O 1
ATOM 2412 N N . VAL A 1 299 ? 10.062 28.453 2.367 1 98.12 299 VAL A N 1
ATOM 2413 C CA . VAL A 1 299 ? 9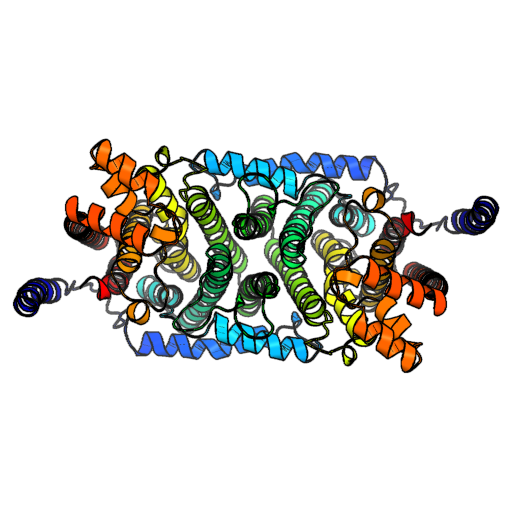.242 29.344 1.548 1 98.12 299 VAL A CA 1
ATOM 2414 C C . VAL A 1 299 ? 9.297 30.75 2.105 1 98.12 299 VAL A C 1
ATOM 2416 O O . VAL A 1 299 ? 9.484 31.719 1.355 1 98.12 299 VAL A O 1
ATOM 2419 N N . ALA A 1 300 ? 9.148 30.906 3.389 1 97.94 300 ALA A N 1
ATOM 2420 C CA . ALA A 1 300 ? 9.195 32.219 4.051 1 97.94 300 ALA A CA 1
ATOM 2421 C C . ALA A 1 300 ? 10.547 32.875 3.82 1 97.94 300 ALA A C 1
ATOM 2423 O O . ALA A 1 300 ? 10.609 34.094 3.602 1 97.94 300 ALA A O 1
ATOM 2424 N N . ALA A 1 301 ? 11.594 32.125 3.881 1 98.56 301 ALA A N 1
ATOM 2425 C CA . ALA A 1 301 ? 12.938 32.656 3.643 1 98.56 301 ALA A CA 1
ATOM 2426 C C . ALA A 1 301 ? 13.086 33.156 2.207 1 98.56 301 ALA A C 1
ATOM 2428 O O . ALA A 1 301 ? 13.547 34.281 1.976 1 98.56 301 ALA A O 1
ATOM 2429 N N . LEU A 1 302 ? 12.688 32.312 1.315 1 98.5 302 LEU A N 1
ATOM 2430 C CA . LEU A 1 302 ? 12.852 32.656 -0.098 1 98.5 302 LEU A CA 1
ATOM 2431 C C . LEU A 1 302 ? 12.062 33.906 -0.455 1 98.5 302 LEU A C 1
ATOM 2433 O O . LEU A 1 302 ? 12.492 34.688 -1.312 1 98.5 302 LEU A O 1
ATOM 2437 N N . GLU A 1 303 ? 10.945 34.125 0.17 1 97.75 303 GLU A N 1
ATOM 2438 C CA . GLU A 1 303 ? 10.133 35.312 -0.061 1 97.75 303 GLU A CA 1
ATOM 2439 C C . GLU A 1 303 ? 10.836 36.562 0.443 1 97.75 303 GLU A C 1
ATOM 2441 O O . GLU A 1 303 ? 10.523 37.688 0.013 1 97.75 303 GLU A O 1
ATOM 2446 N N . ARG A 1 304 ? 11.836 36.469 1.255 1 97.88 304 ARG A N 1
ATOM 2447 C CA . ARG A 1 304 ? 12.469 37.594 1.927 1 97.88 304 ARG A CA 1
ATOM 2448 C C . ARG A 1 304 ? 13.898 37.781 1.435 1 97.88 304 ARG A C 1
ATOM 2450 O O . ARG A 1 304 ? 14.516 38.844 1.696 1 97.88 304 ARG A O 1
ATOM 2457 N N . CYS A 1 305 ? 14.352 36.875 0.666 1 98.12 305 CYS A N 1
ATOM 2458 C CA . CYS A 1 305 ? 15.742 36.875 0.213 1 98.12 305 CYS A CA 1
ATOM 2459 C C . CYS A 1 305 ? 16 38 -0.775 1 98.12 305 CYS A C 1
ATOM 2461 O O . CYS A 1 305 ? 15.156 38.312 -1.617 1 98.12 305 CYS A O 1
ATOM 2463 N N . THR A 1 306 ? 17.203 38.562 -0.655 1 98.25 306 THR A N 1
ATOM 2464 C CA . THR A 1 306 ? 17.781 39.312 -1.776 1 98.25 306 THR A CA 1
ATOM 2465 C C . THR A 1 306 ? 18.25 38.344 -2.871 1 98.25 306 THR A C 1
ATOM 2467 O O . THR A 1 306 ? 18.312 37.125 -2.652 1 98.25 306 THR A O 1
ATOM 2470 N N . PRO A 1 307 ? 18.547 38.906 -4.008 1 97.81 307 PRO A N 1
ATOM 2471 C CA . PRO A 1 307 ? 19.047 38.031 -5.062 1 97.81 307 PRO A CA 1
ATOM 2472 C C . PRO A 1 307 ? 20.297 37.25 -4.641 1 97.81 307 PRO A C 1
ATOM 2474 O O . PRO A 1 307 ? 20.422 36.062 -4.957 1 97.81 307 PRO A O 1
ATOM 2477 N N . ALA A 1 308 ? 21.156 37.906 -3.939 1 98.25 308 ALA A N 1
ATOM 2478 C CA . ALA A 1 308 ? 22.375 37.219 -3.477 1 98.25 308 ALA A CA 1
ATOM 2479 C C . ALA A 1 308 ? 22.047 36.125 -2.469 1 98.25 308 ALA A C 1
ATOM 2481 O O . ALA A 1 308 ? 22.656 35.062 -2.498 1 98.25 308 ALA A O 1
ATOM 2482 N N . GLN A 1 309 ? 21.125 36.406 -1.64 1 98.44 309 GLN A N 1
ATOM 2483 C CA . GLN A 1 309 ? 20.719 35.438 -0.636 1 98.44 309 GLN A CA 1
ATOM 2484 C C . GLN A 1 309 ? 20 34.25 -1.282 1 98.44 309 GLN A C 1
ATOM 2486 O O . GLN A 1 309 ? 20.172 33.094 -0.85 1 98.44 309 GLN A O 1
ATOM 2491 N N . ARG A 1 310 ? 19.219 34.531 -2.258 1 98.25 310 ARG A N 1
ATOM 2492 C CA . ARG A 1 310 ? 18.531 33.469 -2.992 1 98.25 310 ARG A CA 1
ATOM 2493 C C . ARG A 1 310 ? 19.531 32.562 -3.684 1 98.25 310 ARG A C 1
ATOM 2495 O O . ARG A 1 310 ? 19.328 31.344 -3.729 1 98.25 310 ARG A O 1
ATOM 2502 N N . LYS A 1 311 ? 20.531 33.156 -4.227 1 98.19 311 LYS A N 1
ATOM 2503 C CA . LYS A 1 311 ? 21.594 32.375 -4.844 1 98.19 311 LYS A CA 1
ATOM 2504 C C . LYS A 1 311 ? 22.281 31.484 -3.818 1 98.19 311 LYS A C 1
ATOM 2506 O O . LYS A 1 311 ? 22.547 30.312 -4.094 1 98.19 311 LYS A O 1
ATOM 2511 N N . LEU A 1 312 ? 22.562 32.062 -2.689 1 98.38 312 LEU A N 1
ATOM 2512 C CA . LEU A 1 312 ? 23.141 31.266 -1.604 1 98.38 312 LEU A CA 1
ATOM 2513 C C . LEU A 1 312 ? 22.25 30.094 -1.226 1 98.38 312 LEU A C 1
ATOM 2515 O O . LEU A 1 312 ? 22.734 28.984 -1.023 1 98.38 312 LEU A O 1
ATOM 2519 N N . PHE A 1 313 ? 20.984 30.359 -1.104 1 98.69 313 PHE A N 1
ATOM 2520 C CA . PHE A 1 313 ? 20.016 29.328 -0.811 1 98.69 313 PHE A CA 1
ATOM 2521 C C . PHE A 1 313 ? 20.078 28.203 -1.852 1 98.69 313 PHE A C 1
ATOM 2523 O O . PHE A 1 313 ? 20.203 27.031 -1.506 1 98.69 313 PHE A O 1
ATOM 2530 N N . ALA A 1 314 ? 20.062 28.547 -3.078 1 98.5 314 ALA A N 1
ATOM 2531 C CA . ALA A 1 314 ? 20.031 27.594 -4.188 1 98.5 314 ALA A CA 1
ATOM 2532 C C . ALA A 1 314 ? 21.297 26.75 -4.203 1 98.5 314 ALA A C 1
ATOM 2534 O O . ALA A 1 314 ? 21.266 25.578 -4.59 1 98.5 314 ALA A O 1
ATOM 2535 N N . GLU A 1 315 ? 22.344 27.266 -3.721 1 98.25 315 GLU A N 1
ATOM 2536 C CA . GLU A 1 315 ? 23.641 26.594 -3.791 1 98.25 315 GLU A CA 1
ATOM 2537 C C . GLU A 1 315 ? 23.828 25.641 -2.615 1 98.25 315 GLU A C 1
ATOM 2539 O O . GLU A 1 315 ? 24.719 24.781 -2.637 1 98.25 315 GLU A O 1
ATOM 2544 N N . ASN A 1 316 ? 22.953 25.828 -1.578 1 98.5 316 ASN A N 1
ATOM 2545 C CA . ASN A 1 316 ? 23.266 25.078 -0.362 1 98.5 316 ASN A CA 1
ATOM 2546 C C . ASN A 1 316 ? 22.109 24.203 0.08 1 98.5 316 ASN A C 1
ATOM 2548 O O . ASN A 1 316 ? 22.281 23.281 0.869 1 98.5 316 ASN A O 1
ATOM 2552 N N . TYR A 1 317 ? 20.891 24.516 -0.324 1 98.44 317 TYR A N 1
ATOM 2553 C CA . TYR A 1 317 ? 19.703 23.75 0.079 1 98.44 317 TYR A CA 1
ATOM 2554 C C . TYR A 1 317 ? 19.625 22.438 -0.685 1 98.44 317 TYR A C 1
ATOM 2556 O O . TYR A 1 317 ? 19.953 22.375 -1.87 1 98.44 317 TYR A O 1
ATOM 2564 N N . GLY A 1 318 ? 19.234 21.312 -0.026 1 97.25 318 GLY A N 1
ATOM 2565 C CA . GLY A 1 318 ? 19.078 20.016 -0.663 1 97.25 318 GLY A CA 1
ATOM 2566 C C . GLY A 1 318 ? 20.391 19.266 -0.789 1 97.25 318 GLY A C 1
ATOM 2567 O O . GLY A 1 318 ? 20.547 18.422 -1.681 1 97.25 318 GLY A O 1
ATOM 2568 N N . ILE A 1 319 ? 21.375 19.719 -0.004 1 97.31 319 ILE A N 1
ATOM 2569 C CA . ILE A 1 319 ? 22.688 19.062 0.008 1 97.31 319 ILE A CA 1
ATOM 2570 C C . ILE A 1 319 ? 22.953 18.469 1.39 1 97.31 319 ILE A C 1
ATOM 2572 O O . ILE A 1 319 ? 22.938 19.188 2.393 1 97.31 319 ILE A O 1
ATOM 2576 N N . ASP A 1 320 ? 23.125 17.188 1.403 1 94.5 320 ASP A N 1
ATOM 2577 C CA . ASP A 1 320 ? 23.375 16.484 2.658 1 94.5 320 ASP A CA 1
ATOM 2578 C C . ASP A 1 320 ? 24.828 16.625 3.086 1 94.5 320 ASP A C 1
ATOM 2580 O O . ASP A 1 320 ? 25.609 15.68 2.977 1 94.5 320 ASP A O 1
ATOM 2584 N N . ASN A 1 321 ? 25.172 17.719 3.512 1 96.69 321 ASN A N 1
ATOM 2585 C CA . ASN A 1 321 ? 26.484 18.125 4.023 1 96.69 321 ASN A CA 1
ATOM 2586 C C . ASN A 1 321 ? 26.344 19.141 5.152 1 96.69 321 ASN A C 1
ATOM 2588 O O . ASN A 1 321 ? 25.672 20.172 4.992 1 96.69 321 ASN A O 1
ATOM 2592 N N . PRO A 1 322 ? 26.938 18.828 6.293 1 96.25 322 PRO A N 1
ATOM 2593 C CA . PRO A 1 322 ? 26.766 19.688 7.469 1 96.25 322 PRO A CA 1
ATOM 2594 C C . PRO A 1 322 ? 27.094 21.156 7.188 1 96.25 322 PRO A C 1
ATOM 2596 O O . PRO A 1 322 ? 26.438 22.047 7.715 1 96.25 322 PRO A O 1
ATOM 2599 N N . GLU A 1 323 ? 28.078 21.391 6.367 1 97.94 323 GLU A N 1
ATOM 2600 C CA . GLU A 1 323 ? 28.469 22.766 6.059 1 97.94 323 GLU A CA 1
ATOM 2601 C C . GLU A 1 323 ? 27.359 23.484 5.289 1 97.94 323 GLU A C 1
ATOM 2603 O O . GLU A 1 323 ? 27.109 24.656 5.531 1 97.94 323 GLU A O 1
ATOM 2608 N N . ASN A 1 324 ? 26.797 22.812 4.387 1 98.25 324 ASN A N 1
ATOM 2609 C CA . ASN A 1 324 ? 25.688 23.391 3.625 1 98.25 324 ASN A CA 1
ATOM 2610 C C . ASN A 1 324 ? 24.469 23.641 4.508 1 98.25 324 ASN A C 1
ATOM 2612 O O . ASN A 1 324 ? 23.812 24.688 4.383 1 98.25 324 ASN A O 1
ATOM 2616 N N . VAL A 1 325 ? 24.188 22.734 5.391 1 97.5 325 VAL A N 1
ATOM 2617 C CA . VAL A 1 325 ? 23.062 22.891 6.316 1 97.5 325 VAL A CA 1
ATOM 2618 C C . VAL A 1 325 ? 23.281 24.109 7.203 1 97.5 325 VAL A C 1
ATOM 2620 O O . VAL A 1 325 ? 22.359 24.906 7.418 1 97.5 325 VAL A O 1
ATOM 2623 N N . ASP A 1 326 ? 24.484 24.266 7.648 1 97.81 326 ASP A N 1
ATOM 2624 C CA . ASP A 1 326 ? 24.812 25.391 8.508 1 97.81 326 ASP A CA 1
ATOM 2625 C C . ASP A 1 326 ? 24.641 26.719 7.77 1 97.81 326 ASP A C 1
ATOM 2627 O O . ASP A 1 326 ? 24.219 27.719 8.359 1 97.81 326 ASP A O 1
ATOM 2631 N N . ARG A 1 327 ? 25.016 26.719 6.547 1 98.5 327 ARG A N 1
ATOM 2632 C CA . ARG A 1 327 ? 24.859 27.938 5.75 1 98.5 327 ARG A CA 1
ATOM 2633 C C . ARG A 1 327 ? 23.391 28.312 5.613 1 98.5 327 ARG A C 1
ATOM 2635 O O . ARG A 1 327 ? 23.047 29.5 5.66 1 98.5 327 ARG A O 1
ATOM 2642 N N . ILE A 1 328 ? 22.578 27.375 5.43 1 98.62 328 ILE A N 1
ATOM 2643 C CA . ILE A 1 328 ? 21.141 27.641 5.312 1 98.62 328 ILE A CA 1
ATOM 2644 C C . ILE A 1 328 ? 20.594 28.125 6.648 1 98.62 328 ILE A C 1
ATOM 2646 O O . ILE A 1 328 ? 19.828 29.094 6.691 1 98.62 328 ILE A O 1
ATOM 2650 N N . LYS A 1 329 ? 21 27.5 7.742 1 98.06 329 LYS A N 1
ATOM 2651 C CA . LYS A 1 329 ? 20.562 27.938 9.062 1 98.06 329 LYS A CA 1
ATOM 2652 C C . LYS A 1 329 ? 21.016 29.359 9.352 1 98.06 329 LYS A C 1
ATOM 2654 O O . LYS A 1 329 ? 20.281 30.141 9.961 1 98.06 329 LYS A O 1
ATOM 2659 N N . ALA A 1 330 ? 22.234 29.656 8.93 1 98.56 330 ALA A N 1
ATOM 2660 C CA . ALA A 1 330 ? 22.734 31.016 9.094 1 98.56 330 ALA A CA 1
ATOM 2661 C C . ALA A 1 330 ? 21.906 32 8.297 1 98.56 330 ALA A C 1
ATOM 2663 O O . ALA A 1 330 ? 21.625 33.125 8.773 1 98.56 330 ALA A O 1
ATOM 2664 N N . LEU A 1 331 ? 21.609 31.609 7.105 1 98.75 331 LEU A N 1
ATOM 2665 C CA . LEU A 1 331 ? 20.75 32.469 6.285 1 98.75 331 LEU A CA 1
ATOM 2666 C C . LEU A 1 331 ? 19.406 32.656 6.957 1 98.75 331 LEU A C 1
ATOM 2668 O O . LEU A 1 331 ? 18.891 33.781 6.977 1 98.75 331 LEU A O 1
ATOM 2672 N N . PHE A 1 332 ? 18.797 31.625 7.504 1 98.62 332 PHE A N 1
ATOM 2673 C CA . PHE A 1 332 ? 17.531 31.734 8.227 1 98.62 332 PHE A CA 1
ATOM 2674 C C . PHE A 1 332 ? 17.656 32.719 9.391 1 98.62 332 PHE A C 1
ATOM 2676 O O . PHE A 1 332 ? 16.75 33.5 9.641 1 98.62 332 PHE A O 1
ATOM 2683 N N . ALA A 1 333 ? 18.75 32.625 10.047 1 98.38 333 ALA A N 1
ATOM 2684 C CA . ALA A 1 333 ? 19 33.531 11.172 1 98.38 333 ALA A CA 1
ATOM 2685 C C . ALA A 1 333 ? 19.109 34.969 10.711 1 98.38 333 ALA A C 1
ATOM 2687 O O . ALA A 1 333 ? 18.562 35.875 11.336 1 98.38 333 ALA A O 1
ATOM 2688 N N . GLU A 1 334 ? 19.891 35.125 9.656 1 98.5 334 GLU A N 1
ATOM 2689 C CA . GLU A 1 334 ? 20.078 36.469 9.102 1 98.5 334 GLU A CA 1
ATOM 2690 C C . GLU A 1 334 ? 18.734 37.062 8.719 1 98.5 334 GLU A C 1
ATOM 2692 O O . GLU A 1 334 ? 18.531 38.281 8.875 1 98.5 334 GLU A O 1
ATOM 2697 N N . LEU A 1 335 ? 17.844 36.25 8.219 1 98.5 335 LEU A N 1
ATOM 2698 C CA . LEU A 1 335 ? 16.547 36.719 7.758 1 98.5 335 LEU A CA 1
ATOM 2699 C C . LEU A 1 335 ? 15.539 36.75 8.906 1 98.5 335 LEU A C 1
ATOM 2701 O O . LEU A 1 335 ? 14.359 37.031 8.695 1 98.5 335 LEU A O 1
ATOM 2705 N N . ASP A 1 336 ? 15.891 36.312 10.141 1 98.31 336 ASP A N 1
ATOM 2706 C CA . ASP A 1 336 ? 15.07 36.281 11.352 1 98.31 336 ASP A CA 1
ATOM 2707 C C . ASP A 1 336 ? 13.852 35.375 11.172 1 98.31 336 ASP A C 1
ATOM 2709 O O . ASP A 1 336 ? 12.75 35.719 11.594 1 98.31 336 ASP A O 1
ATOM 2713 N N . ILE A 1 337 ? 14.055 34.312 10.523 1 97.75 337 ILE A N 1
ATOM 2714 C CA . ILE A 1 337 ? 12.969 33.406 10.164 1 97.75 337 ILE A CA 1
ATOM 2715 C C . ILE A 1 337 ? 12.336 32.844 11.43 1 97.75 337 ILE A C 1
ATOM 2717 O O . ILE A 1 337 ? 11.125 32.625 11.484 1 97.75 337 ILE A O 1
ATOM 2721 N N . GLU A 1 338 ? 13.086 32.531 12.445 1 96.38 338 GLU A N 1
ATOM 2722 C CA . GLU A 1 338 ? 12.555 31.984 13.688 1 96.38 338 GLU A CA 1
ATOM 2723 C C . GLU A 1 338 ? 11.492 32.906 14.289 1 96.38 338 GLU A C 1
ATOM 2725 O O . GLU A 1 338 ? 10.438 32.438 14.719 1 96.38 338 GLU A O 1
ATOM 2730 N N . ASN A 1 339 ? 11.797 34.156 14.352 1 96.75 339 ASN A N 1
ATOM 2731 C CA . ASN A 1 339 ? 10.828 35.125 14.898 1 96.75 339 ASN A CA 1
ATOM 2732 C C . ASN A 1 339 ? 9.602 35.25 14 1 96.75 339 ASN A C 1
ATOM 2734 O O . ASN A 1 339 ? 8.484 35.406 14.5 1 96.75 339 ASN A O 1
ATOM 2738 N N . VAL A 1 340 ? 9.828 35.25 12.695 1 97.06 340 VAL A N 1
ATOM 2739 C CA . VAL A 1 340 ? 8.711 35.25 11.75 1 97.06 340 VAL A CA 1
ATOM 2740 C C . VAL A 1 340 ? 7.805 34.062 12 1 97.06 340 VAL A C 1
ATOM 2742 O O . VAL A 1 340 ? 6.578 34.188 12.031 1 97.06 340 VAL A O 1
ATOM 2745 N N . TYR A 1 341 ? 8.406 32.938 12.172 1 96.12 341 TYR A N 1
ATOM 2746 C CA . TYR A 1 341 ? 7.688 31.703 12.469 1 96.12 341 TYR A CA 1
ATOM 2747 C C . TYR A 1 341 ? 6.883 31.828 13.758 1 96.12 341 TYR A C 1
ATOM 2749 O O . TYR A 1 341 ? 5.691 31.516 13.789 1 96.12 341 TYR A O 1
ATOM 2757 N N . LYS A 1 342 ? 7.441 32.281 14.82 1 94.88 342 LYS A N 1
ATOM 2758 C CA . LYS A 1 342 ? 6.797 32.375 16.125 1 94.88 342 LYS A CA 1
ATOM 2759 C C . LYS A 1 342 ? 5.586 33.281 16.078 1 94.88 342 LYS A C 1
ATOM 2761 O O . LYS A 1 342 ? 4.531 32.969 16.641 1 94.88 342 LYS A O 1
ATOM 2766 N N . LYS A 1 343 ? 5.734 34.375 15.391 1 96.31 343 LYS A N 1
ATOM 2767 C CA . LYS A 1 343 ? 4.621 35.312 15.234 1 96.31 343 LYS A CA 1
ATOM 2768 C C . LYS A 1 343 ? 3.482 34.688 14.438 1 96.31 343 LYS A C 1
ATOM 2770 O O . LYS A 1 343 ? 2.312 34.844 14.797 1 96.31 343 LYS A O 1
ATOM 2775 N N . HIS A 1 344 ? 3.873 34.031 13.414 1 95.69 344 HIS A N 1
ATOM 2776 C CA . HIS A 1 344 ? 2.865 33.438 12.555 1 95.69 344 HIS A CA 1
ATOM 2777 C C . HIS A 1 344 ? 2.119 32.312 13.273 1 95.69 344 HIS A C 1
ATOM 2779 O O . HIS A 1 344 ? 0.893 32.219 13.18 1 95.69 344 HIS A O 1
ATOM 2785 N N . VAL A 1 345 ? 2.809 31.453 13.914 1 94.38 345 VAL A N 1
ATOM 2786 C CA . VAL A 1 345 ? 2.223 30.328 14.633 1 94.38 345 VAL A CA 1
ATOM 2787 C C . VAL A 1 345 ? 1.248 30.844 15.688 1 94.38 345 VAL A C 1
ATOM 2789 O O . VAL A 1 345 ? 0.163 30.281 15.867 1 94.38 345 VAL A O 1
ATOM 2792 N N . THR A 1 346 ? 1.656 31.859 16.406 1 93.56 346 THR A N 1
ATOM 2793 C CA . THR A 1 346 ? 0.795 32.469 17.422 1 93.56 346 THR A CA 1
ATOM 2794 C C . THR A 1 346 ? -0.488 33 16.797 1 93.56 346 THR A C 1
ATOM 2796 O O . THR A 1 346 ? -1.581 32.781 17.312 1 93.56 346 THR A O 1
ATOM 2799 N N . PHE A 1 347 ? -0.278 33.625 15.727 1 95.62 347 PHE A N 1
ATOM 2800 C CA . PHE A 1 347 ? -1.426 34.188 15.016 1 95.62 347 PHE A CA 1
ATOM 2801 C C . PHE A 1 347 ? -2.387 33.094 14.586 1 95.62 347 PHE A C 1
ATOM 2803 O O . PHE A 1 347 ? -3.594 33.188 14.82 1 95.62 347 PHE A O 1
ATOM 2810 N N . VAL A 1 348 ? -1.889 32.062 13.945 1 95.19 348 VAL A N 1
ATOM 2811 C CA . VAL A 1 348 ? -2.711 30.969 13.445 1 95.19 348 VAL A CA 1
ATOM 2812 C C . VAL A 1 348 ? -3.408 30.281 14.609 1 95.19 348 VAL A C 1
ATOM 2814 O O . VAL A 1 348 ? -4.594 29.953 14.531 1 95.19 348 VAL A O 1
ATOM 2817 N N . TYR A 1 349 ? -2.686 30.016 15.672 1 94.56 349 TYR A N 1
ATOM 2818 C CA . TYR A 1 349 ? -3.24 29.344 16.844 1 94.56 349 TYR A CA 1
ATOM 2819 C C . TYR A 1 349 ? -4.414 30.141 17.406 1 94.56 349 TYR A C 1
ATOM 2821 O O . TYR A 1 349 ? -5.48 29.578 17.672 1 94.56 349 TYR A O 1
ATOM 2829 N N . GLU A 1 350 ? -4.23 31.453 17.609 1 95.44 350 GLU A N 1
ATOM 2830 C CA . GLU A 1 350 ? -5.27 32.281 18.188 1 95.44 350 GLU A CA 1
ATOM 2831 C C . GLU A 1 350 ? -6.496 32.375 17.281 1 95.44 350 GLU A C 1
ATOM 2833 O O . GLU A 1 350 ? -7.629 32.344 17.75 1 95.44 350 GLU A O 1
ATOM 2838 N N . ASP A 1 351 ? -6.242 32.469 16.047 1 96.94 351 ASP A N 1
ATOM 2839 C CA . ASP A 1 351 ? -7.344 32.5 15.086 1 96.94 351 ASP A CA 1
ATOM 2840 C C . ASP A 1 351 ? -8.141 31.188 15.156 1 96.94 351 ASP A C 1
ATOM 2842 O O . ASP A 1 351 ? -9.375 31.219 15.172 1 96.94 351 ASP A O 1
ATOM 2846 N N . LEU A 1 352 ? -7.469 30.062 15.18 1 96.88 352 LEU A N 1
ATOM 2847 C CA . LEU A 1 352 ? -8.109 28.766 15.266 1 96.88 352 LEU A CA 1
ATOM 2848 C C . LEU A 1 352 ? -8.945 28.641 16.531 1 96.88 352 LEU A C 1
ATOM 2850 O O . LEU A 1 352 ? -10.094 28.203 16.5 1 96.88 352 LEU A O 1
ATOM 2854 N N . MET A 1 353 ? -8.391 29.078 17.625 1 95.19 353 MET A N 1
ATOM 2855 C CA . MET A 1 353 ? -9.094 29 18.906 1 95.19 353 MET A CA 1
ATOM 2856 C C . MET A 1 353 ? -10.391 29.812 18.859 1 95.19 353 MET A C 1
ATOM 2858 O O . MET A 1 353 ? -11.422 29.375 19.344 1 95.19 353 MET A O 1
ATOM 2862 N N . THR A 1 354 ? -10.297 30.984 18.297 1 96.94 354 THR A N 1
ATOM 2863 C CA . THR A 1 354 ? -11.469 31.844 18.156 1 96.94 354 THR A CA 1
ATOM 2864 C C . THR A 1 354 ? -12.547 31.172 17.312 1 96.94 354 THR A C 1
ATOM 2866 O O . THR A 1 354 ? -13.719 31.156 17.703 1 96.94 354 THR A O 1
ATOM 2869 N N . ARG A 1 355 ? -12.203 30.594 16.219 1 96.44 355 ARG A N 1
ATOM 2870 C CA . ARG A 1 355 ? -13.141 29.938 15.312 1 96.44 355 ARG A CA 1
ATOM 2871 C C . ARG A 1 355 ? -13.734 28.688 15.953 1 96.44 355 ARG A C 1
ATOM 2873 O O . ARG A 1 355 ? -14.922 28.406 15.781 1 96.44 355 ARG A O 1
ATOM 2880 N N . MET A 1 356 ? -12.945 27.938 16.656 1 95.38 356 MET A N 1
ATOM 2881 C CA . MET A 1 356 ? -13.422 26.719 17.328 1 95.38 356 MET A CA 1
ATOM 2882 C C . MET A 1 356 ? -14.453 27.047 18.391 1 95.38 356 MET A C 1
ATOM 2884 O O . MET A 1 356 ? -15.445 26.328 18.562 1 95.38 356 MET A O 1
ATOM 2888 N N . ARG A 1 357 ? -14.281 28.141 19.094 1 93.81 357 ARG A N 1
ATOM 2889 C CA . ARG A 1 357 ? -15.195 28.578 20.141 1 93.81 357 ARG A CA 1
ATOM 2890 C C . ARG A 1 357 ? -16.547 29 19.547 1 93.81 357 ARG A C 1
ATOM 2892 O O . ARG A 1 357 ? -17.547 29.016 20.25 1 93.81 357 ARG A O 1
ATOM 2899 N N . ALA A 1 358 ? -16.516 29.328 18.297 1 94.62 358 ALA A N 1
ATOM 2900 C CA . ALA A 1 358 ? -17.734 29.797 17.625 1 94.62 358 ALA A CA 1
ATOM 2901 C C . ALA A 1 358 ? -18.5 28.625 17 1 94.62 358 ALA A C 1
ATOM 2903 O O . ALA A 1 358 ? -19.562 28.812 16.422 1 94.62 358 ALA A O 1
ATOM 2904 N N . LEU A 1 359 ? -18.047 27.406 17.125 1 93.56 359 LEU A N 1
ATOM 2905 C CA . LEU A 1 359 ? -18.734 26.25 16.562 1 93.56 359 LEU A CA 1
ATOM 2906 C C . LEU A 1 359 ? -20.062 26.016 17.25 1 93.56 359 LEU A C 1
ATOM 2908 O O . LEU A 1 359 ? -20.266 26.438 18.391 1 93.56 359 LEU A O 1
ATOM 2912 N N . PRO A 1 360 ? -20.969 25.328 16.609 1 90.88 360 PRO A N 1
ATOM 2913 C CA . PRO A 1 360 ? -22.359 25.25 17.062 1 90.88 360 PRO A CA 1
ATOM 2914 C C . PRO A 1 360 ? -22.531 24.438 18.344 1 90.88 360 PRO A C 1
ATOM 2916 O O . PRO A 1 360 ? -23.5 24.641 19.078 1 90.88 360 PRO A O 1
ATOM 2919 N N . THR A 1 361 ? -21.672 23.469 18.562 1 90.06 361 THR A N 1
ATOM 2920 C CA . THR A 1 361 ? -21.859 22.625 19.734 1 90.06 361 THR A CA 1
ATOM 2921 C C . THR A 1 361 ? -20.625 22.641 20.625 1 90.06 361 THR A C 1
ATOM 2923 O O . THR A 1 361 ? -19.5 22.797 20.141 1 90.06 361 THR A O 1
ATOM 2926 N N . LYS A 1 362 ? -20.844 22.391 21.906 1 88.69 362 LYS A N 1
ATOM 2927 C CA . LYS A 1 362 ? -19.734 22.328 22.859 1 88.69 362 LYS A CA 1
ATOM 2928 C C . LYS A 1 362 ? -18.844 21.109 22.594 1 88.69 362 LYS A C 1
ATOM 2930 O O . LYS A 1 362 ? -17.641 21.172 22.828 1 88.69 362 LYS A O 1
ATOM 2935 N N . GLY A 1 363 ? -19.469 20.078 22.109 1 89.81 363 GLY A N 1
ATOM 2936 C CA . GLY A 1 363 ? -18.703 18.891 21.766 1 89.81 363 GLY A CA 1
ATOM 2937 C C . GLY A 1 363 ? -17.672 19.141 20.688 1 89.81 363 GLY A C 1
ATOM 2938 O O . GLY A 1 363 ? -16.516 18.734 20.812 1 89.81 363 GLY A O 1
ATOM 2939 N N . GLN A 1 364 ? -18.078 19.828 19.672 1 91.06 364 GLN A N 1
ATOM 2940 C CA . GLN A 1 364 ? -17.156 20.188 18.594 1 91.06 364 GLN A CA 1
ATOM 2941 C C . GLN A 1 364 ? -16.031 21.094 19.125 1 91.06 364 GLN A C 1
ATOM 2943 O O . GLN A 1 364 ? -14.859 20.859 18.844 1 91.06 364 GLN A O 1
ATOM 2948 N N . THR A 1 365 ? -16.484 22.094 19.875 1 93.12 365 THR A N 1
ATOM 2949 C CA . THR A 1 365 ? -15.516 23.047 20.422 1 93.12 365 THR A CA 1
ATOM 2950 C C . THR A 1 365 ? -14.461 22.328 21.266 1 93.12 365 THR A C 1
ATOM 2952 O O . THR A 1 365 ? -13.266 22.516 21.062 1 93.12 365 THR A O 1
ATOM 2955 N N . ARG A 1 366 ? -14.883 21.469 22.125 1 91.81 366 ARG A N 1
ATOM 2956 C CA . ARG A 1 366 ? -13.969 20.75 23.016 1 91.81 366 ARG A CA 1
ATOM 2957 C C . ARG A 1 366 ? -13.062 19.812 22.234 1 91.81 366 ARG A C 1
ATOM 2959 O O . ARG A 1 366 ? -11.859 19.719 22.5 1 91.81 366 ARG A O 1
ATOM 2966 N N . PHE A 1 367 ? -13.617 19.125 21.312 1 92.62 367 PHE A N 1
ATOM 2967 C CA . PHE A 1 367 ? -12.82 18.188 20.531 1 92.62 367 PHE A CA 1
ATOM 2968 C C . PHE A 1 367 ? -11.664 18.906 19.844 1 92.62 367 PHE A C 1
ATOM 2970 O O . PHE A 1 367 ? -10.5 18.562 20.062 1 92.62 367 PHE A O 1
ATOM 2977 N N . TYR A 1 368 ? -11.969 19.953 19.062 1 94.25 368 TYR A N 1
ATOM 2978 C CA . TYR A 1 368 ? -10.953 20.609 18.25 1 94.25 368 TYR A CA 1
ATOM 2979 C C . TYR A 1 368 ? -9.992 21.406 19.125 1 94.25 368 TYR A C 1
ATOM 2981 O O . TYR A 1 368 ? -8.789 21.422 18.875 1 94.25 368 TYR A O 1
ATOM 2989 N N . ALA A 1 369 ? -10.5 22.016 20.156 1 93.5 369 ALA A N 1
ATOM 2990 C CA . ALA A 1 369 ? -9.656 22.828 21.031 1 93.5 369 ALA A CA 1
ATOM 2991 C C . ALA A 1 369 ? -8.664 21.969 21.797 1 93.5 369 ALA A C 1
ATOM 2993 O O . ALA A 1 369 ? -7.48 22.297 21.891 1 93.5 369 ALA A O 1
ATOM 2994 N N . GLU A 1 370 ? -9.109 20.844 22.312 1 92.06 370 GLU A N 1
ATOM 2995 C CA . GLU A 1 370 ? -8.219 19.984 23.078 1 92.06 370 GLU A CA 1
ATOM 2996 C C . GLU A 1 370 ? -7.199 19.297 22.172 1 92.06 370 GLU A C 1
ATOM 2998 O O . GLU A 1 370 ? -6.055 19.078 22.562 1 92.06 370 GLU A O 1
ATOM 3003 N N . LEU A 1 371 ? -7.605 18.953 20.984 1 92.31 371 LEU A N 1
ATOM 3004 C CA . LEU A 1 371 ? -6.652 18.391 20.031 1 92.31 371 LEU A CA 1
ATOM 3005 C C . LEU A 1 371 ? -5.59 19.422 19.672 1 92.31 371 LEU A C 1
ATOM 3007 O O . LEU A 1 371 ? -4.402 19.094 19.578 1 92.31 371 LEU A O 1
ATOM 3011 N N . LEU A 1 372 ? -6.094 20.594 19.391 1 92 372 LEU A N 1
ATOM 3012 C CA . LEU A 1 372 ? -5.16 21.672 19.062 1 92 372 LEU A CA 1
ATOM 3013 C C . LEU A 1 372 ? -4.16 21.891 20.188 1 92 372 LEU A C 1
ATOM 3015 O O . LEU A 1 372 ? -2.961 22.047 19.938 1 92 372 LEU A O 1
ATOM 3019 N N . GLN A 1 373 ? -4.594 21.875 21.375 1 89.69 373 GLN A N 1
ATOM 3020 C CA . GLN A 1 373 ? -3.732 22.062 22.531 1 89.69 373 GLN A CA 1
ATOM 3021 C C . GLN A 1 373 ? -2.717 20.922 22.656 1 89.69 373 GLN A C 1
ATOM 3023 O O . GLN A 1 373 ? -1.557 21.156 23 1 89.69 373 GLN A O 1
ATOM 3028 N N . ALA A 1 374 ? -3.16 19.781 22.359 1 87.38 374 ALA A N 1
ATOM 3029 C CA . ALA A 1 374 ? -2.27 18.625 22.422 1 87.38 374 ALA A CA 1
ATOM 3030 C C . ALA A 1 374 ? -1.178 18.703 21.359 1 87.38 374 ALA A C 1
ATOM 3032 O O . ALA A 1 374 ? -0.035 18.312 21.594 1 87.38 374 ALA A O 1
ATOM 3033 N N . CYS A 1 375 ? -1.527 19.188 20.203 1 84.5 375 CYS A N 1
ATOM 3034 C CA . CYS A 1 375 ? -0.588 19.328 19.094 1 84.5 375 CYS A CA 1
ATOM 3035 C C . CYS A 1 375 ? 0.443 20.406 19.391 1 84.5 375 CYS A C 1
ATOM 3037 O O . CYS A 1 375 ? 1.58 20.328 18.922 1 84.5 375 CYS A O 1
ATOM 3039 N N . CYS A 1 376 ? 0.06 21.391 20.125 1 80.81 376 CYS A N 1
ATOM 3040 C CA . CYS A 1 376 ? 0.901 22.562 20.312 1 80.81 376 CYS A CA 1
ATOM 3041 C C . CYS A 1 376 ? 1.583 22.531 21.688 1 80.81 376 CYS A C 1
ATOM 3043 O O . CYS A 1 376 ? 2.184 23.531 22.094 1 80.81 376 CYS A O 1
ATOM 3045 N N . LYS A 1 377 ? 1.356 21.422 22.406 1 69.31 377 LYS A N 1
ATOM 3046 C CA . LYS A 1 377 ? 1.906 21.375 23.766 1 69.31 377 LYS A CA 1
ATOM 3047 C C . LYS A 1 377 ? 3.396 21.703 23.766 1 69.31 377 LYS A C 1
ATOM 3049 O O . LYS A 1 377 ? 3.896 22.359 24.688 1 69.31 377 LYS A O 1
ATOM 3054 N N . GLU A 1 378 ? 4.094 21.156 22.766 1 55.12 378 GLU A N 1
ATOM 3055 C CA . GLU A 1 378 ? 5.535 21.406 22.781 1 55.12 378 GLU A CA 1
ATOM 3056 C C . GLU A 1 378 ? 5.859 22.828 22.328 1 55.12 378 GLU A C 1
ATOM 3058 O O . GLU A 1 378 ? 7.016 23.25 22.391 1 55.12 378 GLU A O 1
ATOM 3063 N N . LEU A 1 379 ? 4.969 23.406 21.547 1 43.78 379 LEU A N 1
ATOM 3064 C CA . LEU A 1 379 ? 5.195 24.812 21.172 1 43.78 379 LEU A CA 1
ATOM 3065 C C . LEU A 1 379 ? 5.285 25.688 22.422 1 43.78 379 LEU A C 1
ATOM 3067 O O . LEU A 1 379 ? 5.867 26.766 22.375 1 43.78 379 LEU A O 1
ATOM 3071 N N . TYR A 1 380 ? 4.668 25.344 23.516 1 38.06 380 TYR A N 1
ATOM 3072 C CA . TYR A 1 380 ? 4.777 26.109 24.75 1 38.06 380 TYR A CA 1
ATOM 3073 C C . TYR A 1 380 ? 5.543 25.328 25.812 1 38.06 380 TYR A C 1
ATOM 3075 O O . TYR A 1 380 ? 5.52 24.109 25.828 1 38.06 380 TYR A O 1
ATOM 3083 N N . MET B 1 1 ? 20.516 -29.969 -35.688 1 21.78 1 MET B N 1
ATOM 3084 C CA . MET B 1 1 ? 19.891 -30.625 -34.531 1 21.78 1 MET B CA 1
ATOM 3085 C C . MET B 1 1 ? 18.656 -29.844 -34.094 1 21.78 1 MET B C 1
ATOM 3087 O O . MET B 1 1 ? 17.938 -30.281 -33.188 1 21.78 1 MET B O 1
ATOM 3091 N N . ALA B 1 2 ? 18.734 -28.484 -34.469 1 39.19 2 ALA B N 1
ATOM 3092 C CA . ALA B 1 2 ? 17.656 -27.547 -34.188 1 39.19 2 ALA B CA 1
ATOM 3093 C C . ALA B 1 2 ? 16.406 -27.922 -35 1 39.19 2 ALA B C 1
ATOM 3095 O O . ALA B 1 2 ? 15.281 -27.688 -34.562 1 39.19 2 ALA B O 1
ATOM 3096 N N . THR B 1 3 ? 16.734 -28.469 -36.125 1 34.69 3 THR B N 1
ATOM 3097 C CA . THR B 1 3 ? 15.656 -28.672 -37.094 1 34.69 3 THR B CA 1
ATOM 3098 C C . THR B 1 3 ? 14.773 -29.844 -36.688 1 34.69 3 THR B C 1
ATOM 3100 O O . THR B 1 3 ? 13.555 -29.812 -36.875 1 34.69 3 THR B O 1
ATOM 3103 N N . LEU B 1 4 ? 15.398 -30.953 -36.188 1 32.94 4 LEU B N 1
ATOM 3104 C CA . LEU B 1 4 ? 14.672 -32.188 -35.969 1 32.94 4 LEU B CA 1
ATOM 3105 C C . LEU B 1 4 ? 13.789 -32.094 -34.719 1 32.94 4 LEU B C 1
ATOM 3107 O O . LEU B 1 4 ? 12.688 -32.625 -34.688 1 32.94 4 LEU B O 1
ATOM 3111 N N . LEU B 1 5 ? 14.312 -31.375 -33.688 1 33.59 5 LEU B N 1
ATOM 3112 C CA . LEU B 1 5 ? 13.555 -31.344 -32.438 1 33.59 5 LEU B CA 1
ATOM 3113 C C . LEU B 1 5 ? 12.297 -30.484 -32.594 1 33.59 5 LEU B C 1
ATOM 3115 O O . LEU B 1 5 ? 11.453 -30.453 -31.703 1 33.59 5 LEU B O 1
ATOM 3119 N N . ARG B 1 6 ? 12.125 -29.781 -33.688 1 39.66 6 ARG B N 1
ATOM 3120 C CA . ARG B 1 6 ? 10.922 -29 -34 1 39.66 6 ARG B CA 1
ATOM 3121 C C . ARG B 1 6 ? 9.781 -29.906 -34.469 1 39.66 6 ARG B C 1
ATOM 3123 O O . ARG B 1 6 ? 8.609 -29.609 -34.219 1 39.66 6 ARG B O 1
ATOM 3130 N N . LYS B 1 7 ? 10.008 -31.016 -35.156 1 41.78 7 LYS B N 1
ATOM 3131 C CA . LYS B 1 7 ? 8.984 -31.797 -35.844 1 41.78 7 LYS B CA 1
ATOM 3132 C C . LYS B 1 7 ? 8.234 -32.719 -34.844 1 41.78 7 LYS B C 1
ATOM 3134 O O . LYS B 1 7 ? 7.031 -32.906 -35 1 41.78 7 LYS B O 1
ATOM 3139 N N . LEU B 1 8 ? 8.977 -33.375 -33.906 1 34.66 8 LEU B N 1
ATOM 3140 C CA . LEU B 1 8 ? 8.289 -34.281 -33 1 34.66 8 LEU B CA 1
ATOM 3141 C C . LEU B 1 8 ? 7.422 -33.5 -32 1 34.66 8 LEU B C 1
ATOM 3143 O O . LEU B 1 8 ? 6.395 -34.031 -31.562 1 34.66 8 LEU B O 1
ATOM 3147 N N . SER B 1 9 ? 7.867 -32.312 -31.656 1 36.28 9 SER B N 1
ATOM 3148 C CA . SER B 1 9 ? 7.141 -31.5 -30.688 1 36.28 9 SER B CA 1
ATOM 3149 C C . SER B 1 9 ? 5.84 -30.953 -31.281 1 36.28 9 SER B C 1
ATOM 3151 O O . SER B 1 9 ? 4.883 -30.703 -30.547 1 36.28 9 SER B O 1
ATOM 3153 N N . TYR B 1 10 ? 5.766 -30.906 -32.656 1 37.12 10 TYR B N 1
ATOM 3154 C CA . TYR B 1 10 ? 4.562 -30.453 -33.344 1 37.12 10 TYR B CA 1
ATOM 3155 C C . TYR B 1 10 ? 3.504 -31.547 -33.375 1 37.12 10 TYR B C 1
ATOM 3157 O O . TYR B 1 10 ? 2.311 -31.266 -33.25 1 37.12 10 TYR B O 1
ATOM 3165 N N . ASN B 1 11 ? 3.938 -32.875 -33.656 1 35.59 11 ASN B N 1
ATOM 3166 C CA . ASN B 1 11 ? 2.967 -33.938 -33.906 1 35.59 11 ASN B CA 1
ATOM 3167 C C . ASN B 1 11 ? 2.24 -34.312 -32.625 1 35.59 11 ASN B C 1
ATOM 3169 O O . ASN B 1 11 ? 1.041 -34.594 -32.625 1 35.59 11 ASN B O 1
ATOM 3173 N N . SER B 1 12 ? 2.945 -34.5 -31.484 1 35.66 12 SER B N 1
ATOM 3174 C CA . SER B 1 12 ? 2.236 -34.812 -30.25 1 35.66 12 SER B CA 1
ATOM 3175 C C . SER B 1 12 ? 1.354 -33.656 -29.797 1 35.66 12 SER B C 1
ATOM 3177 O O . SER B 1 12 ? 0.311 -33.875 -29.172 1 35.66 12 SER B O 1
ATOM 3179 N N . PHE B 1 13 ? 1.744 -32.469 -30.094 1 36.66 13 PHE B N 1
ATOM 3180 C CA . PHE B 1 13 ? 0.967 -31.281 -29.766 1 36.66 13 PHE B CA 1
ATOM 3181 C C . PHE B 1 13 ? -0.261 -31.172 -30.656 1 36.66 13 PHE B C 1
ATOM 3183 O O . PHE B 1 13 ? -1.323 -30.734 -30.219 1 36.66 13 PHE B O 1
ATOM 3190 N N . ASN B 1 14 ? -0.134 -31.5 -31.969 1 38.31 14 ASN B N 1
ATOM 3191 C CA . ASN B 1 14 ? -1.29 -31.516 -32.875 1 38.31 14 ASN B CA 1
ATOM 3192 C C . ASN B 1 14 ? -2.303 -32.562 -32.438 1 38.31 14 ASN B C 1
ATOM 3194 O O . ASN B 1 14 ? -3.504 -32.406 -32.656 1 38.31 14 ASN B O 1
ATOM 3198 N N . GLN B 1 15 ? -1.796 -33.719 -31.953 1 35.34 15 GLN B N 1
ATOM 3199 C CA . GLN B 1 15 ? -2.711 -34.781 -31.484 1 35.34 15 GLN B CA 1
ATOM 3200 C C . GLN B 1 15 ? -3.455 -34.312 -30.234 1 35.34 15 GLN B C 1
ATOM 3202 O O . GLN B 1 15 ? -4.629 -34.656 -30.047 1 35.34 15 GLN B O 1
ATOM 3207 N N . CYS B 1 16 ? -2.811 -33.531 -29.375 1 35.66 16 CYS B N 1
ATOM 3208 C CA . CYS B 1 16 ? -3.529 -33.031 -28.203 1 35.66 16 CYS B CA 1
ATOM 3209 C C . CYS B 1 16 ? -4.52 -31.922 -28.609 1 35.66 16 CYS B C 1
ATOM 3211 O O . CYS B 1 16 ? -5.438 -31.609 -27.859 1 35.66 16 CYS B O 1
ATOM 3213 N N . ARG B 1 17 ? -4.379 -31.219 -29.703 1 40.19 17 ARG B N 1
ATOM 3214 C CA . ARG B 1 17 ? -5.359 -30.266 -30.203 1 40.19 17 ARG B CA 1
ATOM 3215 C C . ARG B 1 17 ? -6.66 -30.969 -30.594 1 40.19 17 ARG B C 1
ATOM 3217 O O . ARG B 1 17 ? -7.746 -30.406 -30.406 1 40.19 17 ARG B O 1
ATOM 3224 N N . ALA B 1 18 ? -6.672 -32.062 -31.312 1 36.94 18 ALA B N 1
ATOM 3225 C CA . ALA B 1 18 ? -7.855 -32.75 -31.828 1 36.94 18 ALA B CA 1
ATOM 3226 C C . ALA B 1 18 ? -8.711 -33.281 -30.688 1 36.94 18 ALA B C 1
ATOM 3228 O O . ALA B 1 18 ? -9.945 -33.281 -30.766 1 36.94 18 ALA B O 1
ATOM 3229 N N . LEU B 1 19 ? -8.086 -33.906 -29.719 1 33.97 19 LEU B N 1
ATOM 3230 C CA . LEU B 1 19 ? -8.914 -34.562 -28.719 1 33.97 19 LEU B CA 1
ATOM 3231 C C . LEU B 1 19 ? -9.711 -33.531 -27.922 1 33.97 19 LEU B C 1
ATOM 3233 O O . LEU B 1 19 ? -10.75 -33.875 -27.344 1 33.97 19 LEU B O 1
ATOM 3237 N N . HIS B 1 20 ? -9.047 -32.375 -27.641 1 35.12 20 HIS B N 1
ATOM 3238 C CA . HIS B 1 20 ? -9.672 -31.656 -26.531 1 35.12 20 HIS B CA 1
ATOM 3239 C C . HIS B 1 20 ? -10.859 -30.828 -27.016 1 35.12 20 HIS B C 1
ATOM 3241 O O . HIS B 1 20 ? -11.047 -29.688 -26.562 1 35.12 20 HIS B O 1
ATOM 3247 N N . LYS B 1 21 ? -11.281 -31.047 -28.234 1 36.53 21 LYS B N 1
ATOM 3248 C CA . LYS B 1 21 ? -12.602 -30.453 -28.422 1 36.53 21 LYS B CA 1
ATOM 3249 C C . LYS B 1 21 ? -13.562 -30.906 -27.312 1 36.53 21 LYS B C 1
ATOM 3251 O O . LYS B 1 21 ? -14.125 -32 -27.391 1 36.53 21 LYS B O 1
ATOM 3256 N N . ILE B 1 22 ? -13.367 -30.609 -26.109 1 36 22 ILE B N 1
ATOM 3257 C CA . ILE B 1 22 ? -14.375 -30.844 -25.078 1 36 22 ILE B CA 1
ATOM 3258 C C . ILE B 1 22 ? -15.727 -30.328 -25.547 1 36 22 ILE B C 1
ATOM 3260 O O . ILE B 1 22 ? -15.859 -29.141 -25.906 1 36 22 ILE B O 1
ATOM 3264 N N . ALA B 1 23 ? -16.609 -31.188 -26.031 1 33.16 23 ALA B N 1
ATOM 3265 C CA . ALA B 1 23 ? -18.031 -30.984 -26.328 1 33.16 23 ALA B CA 1
ATOM 3266 C C . ALA B 1 23 ? -18.75 -30.312 -25.188 1 33.16 23 ALA B C 1
ATOM 3268 O O . ALA B 1 23 ? -19.312 -30.984 -24.312 1 33.16 23 ALA B O 1
ATOM 3269 N N . VAL B 1 24 ? -18.172 -29.328 -24.453 1 38.16 24 VAL B N 1
ATOM 3270 C CA . VAL B 1 24 ? -19 -28.828 -23.359 1 38.16 24 VAL B CA 1
ATOM 3271 C C . VAL B 1 24 ? -20.234 -28.125 -23.922 1 38.16 24 VAL B C 1
ATOM 3273 O O . VAL B 1 24 ? -20.125 -27.281 -24.828 1 38.16 24 VAL B O 1
ATOM 3276 N N . ASP B 1 25 ? -21.281 -28.734 -23.844 1 41.28 25 ASP B N 1
ATOM 3277 C CA . ASP B 1 25 ? -22.625 -28.234 -24.156 1 41.28 25 ASP B CA 1
ATOM 3278 C C . ASP B 1 25 ? -22.797 -26.797 -23.672 1 41.28 25 ASP B C 1
ATOM 3280 O O . ASP B 1 25 ? -23.938 -26.328 -23.547 1 41.28 25 ASP B O 1
ATOM 3284 N N . HIS B 1 26 ? -21.812 -26.234 -22.953 1 52.62 26 HIS B N 1
ATOM 3285 C CA . HIS B 1 26 ? -22.047 -24.828 -22.641 1 52.62 26 HIS B CA 1
ATOM 3286 C C . HIS B 1 26 ? -22.031 -23.969 -23.891 1 52.62 26 HIS B C 1
ATOM 3288 O O . HIS B 1 26 ? -21 -23.891 -24.578 1 52.62 26 HIS B O 1
ATOM 3294 N N . THR B 1 27 ? -23.172 -23.703 -24.469 1 61.66 27 THR B N 1
ATOM 3295 C CA . THR B 1 27 ? -23.516 -23.062 -25.734 1 61.66 27 THR B CA 1
ATOM 3296 C C . THR B 1 27 ? -22.984 -21.625 -25.75 1 61.66 27 THR B C 1
ATOM 3298 O O . THR B 1 27 ? -23.312 -20.859 -26.656 1 61.66 27 THR B O 1
ATOM 3301 N N . VAL B 1 28 ? -22.203 -21.281 -24.75 1 67.12 28 VAL B N 1
ATOM 3302 C CA . VAL B 1 28 ? -21.734 -19.891 -24.844 1 67.12 28 VAL B CA 1
ATOM 3303 C C . VAL B 1 28 ? -20.641 -19.781 -25.906 1 67.12 28 VAL B C 1
ATOM 3305 O O . VAL B 1 28 ? -19.625 -20.469 -25.828 1 67.12 28 VAL B O 1
ATOM 3308 N N . PRO B 1 29 ? -20.766 -19.125 -26.938 1 69.12 29 PRO B N 1
ATOM 3309 C CA . PRO B 1 29 ? -19.812 -18.984 -28.031 1 69.12 29 PRO B CA 1
ATOM 3310 C C . PRO B 1 29 ? -18.641 -18.078 -27.703 1 69.12 29 PRO B C 1
ATOM 3312 O O . PRO B 1 29 ? -18.422 -17.062 -28.375 1 69.12 29 PRO B O 1
ATOM 3315 N N . MET B 1 30 ? -18.141 -18.109 -26.5 1 75.56 30 MET B N 1
ATOM 3316 C CA . MET B 1 30 ? -17 -17.281 -26.125 1 75.56 30 MET B CA 1
ATOM 3317 C C . MET B 1 30 ? -15.828 -18.141 -25.641 1 75.56 30 MET B C 1
ATOM 3319 O O . MET B 1 30 ? -16.031 -19.125 -24.922 1 75.56 30 MET B O 1
ATOM 3323 N N . THR B 1 31 ? -14.602 -17.766 -26.141 1 82.75 31 THR B N 1
ATOM 3324 C CA . THR B 1 31 ? -13.383 -18.359 -25.609 1 82.75 31 THR B CA 1
ATOM 3325 C C . THR B 1 31 ? -12.523 -17.312 -24.906 1 82.75 31 THR B C 1
ATOM 3327 O O . THR B 1 31 ? -12.672 -16.125 -25.141 1 82.75 31 THR B O 1
ATOM 3330 N N . PHE B 1 32 ? -11.758 -17.688 -24.078 1 87.62 32 PHE B N 1
ATOM 3331 C CA . PHE B 1 32 ? -10.961 -16.797 -23.25 1 87.62 32 PHE B CA 1
ATOM 3332 C C . PHE B 1 32 ? -10.102 -15.875 -24.109 1 87.62 32 PHE B C 1
ATOM 3334 O O . PHE B 1 32 ? -10.016 -14.672 -23.859 1 87.62 32 PHE B O 1
ATOM 3341 N N . ASN B 1 33 ? -9.508 -16.359 -25.156 1 83 33 ASN B N 1
ATOM 3342 C CA . ASN B 1 33 ? -8.562 -15.602 -25.984 1 83 33 ASN B CA 1
ATOM 3343 C C . ASN B 1 33 ? -9.25 -14.961 -27.188 1 83 33 ASN B C 1
ATOM 3345 O O . ASN B 1 33 ? -8.586 -14.461 -28.094 1 83 33 ASN B O 1
ATOM 3349 N N . GLN B 1 34 ? -10.555 -15.039 -27.188 1 84.19 34 GLN B N 1
ATOM 3350 C CA . GLN B 1 34 ? -11.289 -14.438 -28.297 1 84.19 34 GLN B CA 1
ATOM 3351 C C . GLN B 1 34 ? -11.023 -12.938 -28.375 1 84.19 34 GLN B C 1
ATOM 3353 O O . GLN B 1 34 ? -11.016 -12.242 -27.359 1 84.19 34 GLN B O 1
ATOM 3358 N N . TYR B 1 35 ? -10.867 -12.523 -29.594 1 86.75 35 TYR B N 1
ATOM 3359 C CA . TYR B 1 35 ? -10.547 -11.125 -29.844 1 86.75 35 TYR B CA 1
ATOM 3360 C C . TYR B 1 35 ? -11.609 -10.203 -29.266 1 86.75 35 TYR B C 1
ATOM 3362 O O . TYR B 1 35 ? -11.281 -9.211 -28.609 1 86.75 35 TYR B O 1
ATOM 3370 N N . GLU B 1 36 ? -12.844 -10.539 -29.484 1 89.81 36 GLU B N 1
ATOM 3371 C CA . GLU B 1 36 ? -13.938 -9.688 -29.031 1 89.81 36 GLU B CA 1
ATOM 3372 C C . GLU B 1 36 ? -13.938 -9.562 -27.5 1 89.81 36 GLU B C 1
ATOM 3374 O O . GLU B 1 36 ? -14.211 -8.484 -26.969 1 89.81 36 GLU B O 1
ATOM 3379 N N . HIS B 1 37 ? -13.672 -10.664 -26.859 1 92.56 37 HIS B N 1
ATOM 3380 C CA . HIS B 1 37 ? -13.594 -10.664 -25.406 1 92.56 37 HIS B CA 1
ATOM 3381 C C . HIS B 1 37 ? -12.484 -9.734 -24.922 1 92.56 37 HIS B C 1
ATOM 3383 O O . HIS B 1 37 ? -12.711 -8.891 -24.047 1 92.56 37 HIS B O 1
ATOM 3389 N N . GLN B 1 38 ? -11.383 -9.766 -25.562 1 93.69 38 GLN B N 1
ATOM 3390 C CA . GLN B 1 38 ? -10.227 -8.945 -25.219 1 93.69 38 GLN B CA 1
ATOM 3391 C C . GLN B 1 38 ? -10.469 -7.48 -25.562 1 93.69 38 GLN B C 1
ATOM 3393 O O . GLN B 1 38 ? -10.125 -6.586 -24.797 1 93.69 38 GLN B O 1
ATOM 3398 N N . HIS B 1 39 ? -11.039 -7.289 -26.703 1 94.69 39 HIS B N 1
ATOM 3399 C CA . HIS B 1 39 ? -11.289 -5.934 -27.172 1 94.69 39 HIS B CA 1
ATOM 3400 C C . HIS B 1 39 ? -12.273 -5.203 -26.266 1 94.69 39 HIS B C 1
ATOM 3402 O O . HIS B 1 39 ? -12.055 -4.043 -25.922 1 94.69 39 HIS B O 1
ATOM 3408 N N . ARG B 1 40 ? -13.352 -5.883 -25.906 1 95.5 40 ARG B N 1
ATOM 3409 C CA . ARG B 1 40 ? -14.352 -5.277 -25.031 1 95.5 40 ARG B CA 1
ATOM 3410 C C . ARG B 1 40 ? -13.758 -4.941 -23.672 1 95.5 40 ARG B C 1
ATOM 3412 O O . ARG B 1 40 ? -14.102 -3.922 -23.062 1 95.5 40 ARG B O 1
ATOM 3419 N N . PHE B 1 41 ? -12.914 -5.785 -23.25 1 96.69 41 PHE B N 1
ATOM 3420 C CA . PHE B 1 41 ? -12.234 -5.535 -21.984 1 96.69 41 PHE B CA 1
ATOM 3421 C C . PHE B 1 41 ? -11.359 -4.289 -22.078 1 96.69 41 PHE B C 1
ATOM 3423 O O . PHE B 1 41 ? -11.445 -3.404 -21.219 1 96.69 41 PHE B O 1
ATOM 3430 N N . ARG B 1 42 ? -10.586 -4.129 -23.094 1 95.62 42 ARG B N 1
ATOM 3431 C CA . ARG B 1 42 ? -9.672 -3.008 -23.281 1 95.62 42 ARG B CA 1
ATOM 3432 C C . ARG B 1 42 ? -10.43 -1.698 -23.453 1 95.62 42 ARG B C 1
ATOM 3434 O O . ARG B 1 42 ? -9.984 -0.649 -22.969 1 95.62 42 ARG B O 1
ATOM 3441 N N . GLU B 1 43 ? -11.508 -1.792 -24.047 1 95.69 43 GLU B N 1
ATOM 3442 C CA . GLU B 1 43 ? -12.328 -0.603 -24.266 1 95.69 43 GLU B CA 1
ATOM 3443 C C . GLU B 1 43 ? -12.852 -0.043 -22.953 1 95.69 43 GLU B C 1
ATOM 3445 O O . GLU B 1 43 ? -13.102 1.16 -22.828 1 95.69 43 GLU B O 1
ATOM 3450 N N . THR B 1 44 ? -13.016 -0.929 -22.016 1 97.62 44 THR B N 1
ATOM 3451 C CA . THR B 1 44 ? -13.555 -0.521 -20.734 1 97.62 44 THR B CA 1
ATOM 3452 C C . THR B 1 44 ? -12.508 0.247 -19.922 1 97.62 44 THR B C 1
ATOM 3454 O O . THR B 1 44 ? -12.844 0.935 -18.953 1 97.62 44 THR B O 1
ATOM 3457 N N . GLN B 1 45 ? -11.25 0.215 -20.328 1 97.38 45 GLN B N 1
ATOM 3458 C CA . GLN B 1 45 ? -10.156 0.823 -19.578 1 97.38 45 GLN B CA 1
ATOM 3459 C C . GLN B 1 45 ? -10.344 2.332 -19.453 1 97.38 45 GLN B C 1
ATOM 3461 O O . GLN B 1 45 ? -10.211 2.891 -18.375 1 97.38 45 GLN B O 1
ATOM 3466 N N . SER B 1 46 ? -10.648 2.957 -20.594 1 96.44 46 SER B N 1
ATOM 3467 C CA . SER B 1 46 ? -10.789 4.41 -20.609 1 96.44 46 SER B CA 1
ATOM 3468 C C . SER B 1 46 ? -11.938 4.863 -19.719 1 96.44 46 SER B C 1
ATOM 3470 O O . SER B 1 46 ? -11.852 5.914 -19.078 1 96.44 46 SER B O 1
ATOM 3472 N N . GLU B 1 47 ? -12.992 4.078 -19.734 1 96.81 47 GLU B N 1
ATOM 3473 C CA . GLU B 1 47 ? -14.125 4.375 -18.844 1 96.81 47 GLU B CA 1
ATOM 3474 C C . GLU B 1 47 ? -13.711 4.297 -17.375 1 96.81 47 GLU B C 1
ATOM 3476 O O . GLU B 1 47 ? -14.07 5.172 -16.594 1 96.81 47 GLU B O 1
ATOM 3481 N N . VAL B 1 48 ? -12.977 3.301 -17.031 1 97.25 48 VAL B N 1
ATOM 3482 C CA . VAL B 1 48 ? -12.539 3.084 -15.656 1 97.25 48 VAL B CA 1
ATOM 3483 C C . VAL B 1 48 ? -11.625 4.223 -15.219 1 97.25 48 VAL B C 1
ATOM 3485 O O . VAL B 1 48 ? -11.805 4.797 -14.141 1 97.25 48 VAL B O 1
ATOM 3488 N N . ILE B 1 49 ? -10.664 4.625 -16.047 1 96.19 49 ILE B N 1
ATOM 3489 C CA . ILE B 1 49 ? -9.734 5.707 -15.742 1 96.19 49 ILE B CA 1
ATOM 3490 C C . ILE B 1 49 ? -10.492 7.031 -15.656 1 96.19 49 ILE B C 1
ATOM 3492 O O . ILE B 1 49 ? -10.25 7.832 -14.75 1 96.19 49 ILE B O 1
ATOM 3496 N N . GLY B 1 50 ? -11.398 7.215 -16.609 1 95.12 50 GLY B N 1
ATOM 3497 C CA . GLY B 1 50 ? -12.211 8.422 -16.594 1 95.12 50 GLY B CA 1
ATOM 3498 C C . GLY B 1 50 ? -13.031 8.562 -15.32 1 95.12 50 GLY B C 1
ATOM 3499 O O . GLY B 1 50 ? -13.094 9.648 -14.734 1 95.12 50 GLY B O 1
ATOM 3500 N N . THR B 1 51 ? -13.625 7.508 -14.914 1 94.31 51 THR B N 1
ATOM 3501 C CA . THR B 1 51 ? -14.43 7.512 -13.695 1 94.31 51 THR B CA 1
ATOM 3502 C C . THR B 1 51 ? -13.555 7.773 -12.477 1 94.31 51 THR B C 1
ATOM 3504 O O . THR B 1 51 ? -13.938 8.539 -11.586 1 94.31 51 THR B O 1
ATOM 3507 N N . LEU B 1 52 ? -12.398 7.16 -12.43 1 96.31 52 LEU B N 1
ATOM 3508 C CA . LEU B 1 52 ? -11.461 7.395 -11.336 1 96.31 52 LEU B CA 1
ATOM 3509 C C . LEU B 1 52 ? -11.07 8.867 -11.266 1 96.31 52 LEU B C 1
ATOM 3511 O O . LEU B 1 52 ? -11.164 9.484 -10.203 1 96.31 52 LEU B O 1
ATOM 3515 N N . MET B 1 53 ? -10.727 9.461 -12.367 1 94.62 53 MET B N 1
ATOM 3516 C CA . MET B 1 53 ? -10.203 10.828 -12.414 1 94.62 53 MET B CA 1
ATOM 3517 C C . MET B 1 53 ? -11.32 11.836 -12.172 1 94.62 53 MET B C 1
ATOM 3519 O O . MET B 1 53 ? -11.047 13 -11.852 1 94.62 53 MET B O 1
ATOM 3523 N N . ALA B 1 54 ? -12.555 11.375 -12.289 1 93.38 54 ALA B N 1
ATOM 3524 C CA . ALA B 1 54 ? -13.703 12.234 -12.031 1 93.38 54 ALA B CA 1
ATOM 3525 C C . ALA B 1 54 ? -14.117 12.18 -10.562 1 93.38 54 ALA B C 1
ATOM 3527 O O . ALA B 1 54 ? -15.008 12.906 -10.133 1 93.38 54 ALA B O 1
ATOM 3528 N N . SER B 1 55 ? -13.484 11.305 -9.844 1 93.06 55 SER B N 1
ATOM 3529 C CA . SER B 1 55 ? -13.773 11.203 -8.422 1 93.06 55 SER B CA 1
ATOM 3530 C C . SER B 1 55 ? -13.625 12.555 -7.73 1 93.06 55 SER B C 1
ATOM 3532 O O . SER B 1 55 ? -12.727 13.336 -8.062 1 93.06 55 SER B O 1
ATOM 3534 N N . PRO B 1 56 ? -14.445 12.812 -6.727 1 89 56 PRO B N 1
ATOM 3535 C CA . PRO B 1 56 ? -14.328 14.055 -5.957 1 89 56 PRO B CA 1
ATOM 3536 C C . PRO B 1 56 ? -12.969 14.203 -5.277 1 89 56 PRO B C 1
ATOM 3538 O O . PRO B 1 56 ? -12.547 15.32 -4.977 1 89 56 PRO B O 1
ATOM 3541 N N . ARG B 1 57 ? -12.32 13.148 -5.078 1 87.5 57 ARG B N 1
ATOM 3542 C CA . ARG B 1 57 ? -11.008 13.164 -4.43 1 87.5 57 ARG B CA 1
ATOM 3543 C C . ARG B 1 57 ? -9.977 13.883 -5.289 1 87.5 57 ARG B C 1
ATOM 3545 O O . ARG B 1 57 ? -8.961 14.359 -4.781 1 87.5 57 ARG B O 1
ATOM 3552 N N . PHE B 1 58 ? -10.234 13.953 -6.547 1 88.12 58 PHE B N 1
ATOM 3553 C CA . PHE B 1 58 ? -9.289 14.578 -7.461 1 88.12 58 PHE B CA 1
ATOM 3554 C C . PHE B 1 58 ? -9.773 15.961 -7.879 1 88.12 58 PHE B C 1
ATOM 3556 O O . PHE B 1 58 ? -9.117 16.641 -8.664 1 88.12 58 PHE B O 1
ATOM 3563 N N . LYS B 1 59 ? -10.836 16.344 -7.25 1 83.12 59 LYS B N 1
ATOM 3564 C CA . LYS B 1 59 ? -11.367 17.656 -7.594 1 83.12 59 LYS B CA 1
ATOM 3565 C C . LYS B 1 59 ? -10.539 18.781 -6.961 1 83.12 59 LYS B C 1
ATOM 3567 O O . LYS B 1 59 ? -10.102 18.656 -5.816 1 83.12 59 LYS B O 1
ATOM 3572 N N . ASN B 1 60 ? -10.328 19.844 -7.664 1 78.19 60 ASN B N 1
ATOM 3573 C CA . ASN B 1 60 ? -9.664 21.062 -7.207 1 78.19 60 ASN B CA 1
ATOM 3574 C C . ASN B 1 60 ? -8.234 20.781 -6.758 1 78.19 60 ASN B C 1
ATOM 3576 O O . ASN B 1 60 ? -7.742 21.406 -5.809 1 78.19 60 ASN B O 1
ATOM 3580 N N . GLN B 1 61 ? -7.688 19.812 -7.379 1 81.5 61 GLN B N 1
ATOM 3581 C CA . GLN B 1 61 ? -6.273 19.531 -7.133 1 81.5 61 GLN B CA 1
ATOM 3582 C C . GLN B 1 61 ? -5.387 20.422 -8 1 81.5 61 GLN B C 1
ATOM 3584 O O . GLN B 1 61 ? -5.844 20.984 -8.992 1 81.5 61 GLN B O 1
ATOM 3589 N N . LEU B 1 62 ? -4.156 20.562 -7.547 1 84.06 62 LEU B N 1
ATOM 3590 C CA . LEU B 1 62 ? -3.174 21.203 -8.422 1 84.06 62 LEU B CA 1
ATOM 3591 C C . LEU B 1 62 ? -3.033 20.422 -9.734 1 84.06 62 LEU B C 1
ATOM 3593 O O . LEU B 1 62 ? -3.148 19.203 -9.75 1 84.06 62 LEU B O 1
ATOM 3597 N N . GLY B 1 63 ? -2.77 21.156 -10.797 1 85.25 63 GLY B N 1
ATOM 3598 C CA . GLY B 1 63 ? -2.635 20.547 -12.117 1 85.25 63 GLY B CA 1
ATOM 3599 C C . GLY B 1 63 ? -1.587 19.453 -12.164 1 85.25 63 GLY B C 1
ATOM 3600 O O . GLY B 1 63 ? -1.755 18.469 -12.875 1 85.25 63 GLY B O 1
ATOM 3601 N N . ASP B 1 64 ? -0.594 19.531 -11.359 1 89.94 64 ASP B N 1
ATOM 3602 C CA . ASP B 1 64 ? 0.491 18.562 -11.273 1 89.94 64 ASP B CA 1
ATOM 3603 C C . ASP B 1 64 ? -0.041 17.172 -10.906 1 89.94 64 ASP B C 1
ATOM 3605 O O . ASP B 1 64 ? 0.477 16.156 -11.375 1 89.94 64 ASP B O 1
ATOM 3609 N N . VAL B 1 65 ? -1.052 17.188 -10.133 1 93 65 VAL B N 1
ATOM 3610 C CA . VAL B 1 65 ? -1.574 15.922 -9.633 1 93 65 VAL B CA 1
ATOM 3611 C C . VAL B 1 65 ? -2.256 15.164 -10.773 1 93 65 VAL B C 1
ATOM 3613 O O . VAL B 1 65 ? -2 13.969 -10.969 1 93 65 VAL B O 1
ATOM 3616 N N . GLU B 1 66 ? -3.078 15.875 -11.531 1 93.19 66 GLU B N 1
ATOM 3617 C CA . GLU B 1 66 ? -3.779 15.258 -12.648 1 93.19 66 GLU B CA 1
ATOM 3618 C C . GLU B 1 66 ? -2.799 14.75 -13.703 1 93.19 66 GLU B C 1
ATOM 3620 O O . GLU B 1 66 ? -2.953 13.641 -14.219 1 93.19 66 GLU B O 1
ATOM 3625 N N . ILE B 1 67 ? -1.857 15.547 -14 1 95 67 ILE B N 1
ATOM 3626 C CA . ILE B 1 67 ? -0.859 15.188 -15 1 95 67 ILE B CA 1
ATOM 3627 C C . ILE B 1 67 ? -0.095 13.945 -14.539 1 95 67 ILE B C 1
ATOM 3629 O O . ILE B 1 67 ? 0.079 13 -15.305 1 95 67 ILE B O 1
ATOM 3633 N N . TRP B 1 68 ? 0.28 13.953 -13.328 1 96.81 68 TRP B N 1
ATOM 3634 C CA . TRP B 1 68 ? 1.067 12.844 -12.805 1 96.81 68 TRP B CA 1
ATOM 3635 C C . TRP B 1 68 ? 0.234 11.57 -12.742 1 96.81 68 TRP B C 1
ATOM 3637 O O . TRP B 1 68 ? 0.707 10.484 -13.102 1 96.81 68 TRP B O 1
ATOM 3647 N N . MET B 1 69 ? -0.998 11.719 -12.297 1 96.88 69 MET B N 1
ATOM 3648 C CA . MET B 1 69 ? -1.877 10.555 -12.188 1 96.88 69 MET B CA 1
ATOM 3649 C C . MET B 1 69 ? -2.109 9.922 -13.555 1 96.88 69 MET B C 1
ATOM 3651 O O . MET B 1 69 ? -2.109 8.695 -13.68 1 96.88 69 MET B O 1
ATOM 3655 N N . ASN B 1 70 ? -2.299 10.766 -14.516 1 95.56 70 ASN B N 1
ATOM 3656 C CA . ASN B 1 70 ? -2.486 10.234 -15.859 1 95.56 70 ASN B CA 1
ATOM 3657 C C . ASN B 1 70 ? -1.254 9.469 -16.344 1 95.56 70 ASN B C 1
ATOM 3659 O O . ASN B 1 70 ? -1.371 8.375 -16.891 1 95.56 70 ASN B O 1
ATOM 3663 N N . LYS B 1 71 ? -0.102 10.016 -16.109 1 96.88 71 LYS B N 1
ATOM 3664 C CA . LYS B 1 71 ? 1.15 9.359 -16.469 1 96.88 71 LYS B CA 1
ATOM 3665 C C . LYS B 1 71 ? 1.323 8.039 -15.734 1 96.88 71 LYS B C 1
ATOM 3667 O O . LYS B 1 71 ? 1.707 7.031 -16.328 1 96.88 71 LYS B O 1
ATOM 3672 N N . LEU B 1 72 ? 1.038 8.055 -14.484 1 98 72 LEU B N 1
ATOM 3673 C CA . LEU B 1 72 ? 1.172 6.871 -13.641 1 98 72 LEU B CA 1
ATOM 3674 C C . LEU B 1 72 ? 0.213 5.773 -14.094 1 98 72 LEU B C 1
ATOM 3676 O O . LEU B 1 72 ? 0.61 4.613 -14.227 1 98 72 LEU B O 1
ATOM 3680 N N . LEU B 1 73 ? -1.022 6.141 -14.359 1 97.38 73 LEU B N 1
ATOM 3681 C CA . LEU B 1 73 ? -2.037 5.156 -14.727 1 97.38 73 LEU B CA 1
ATOM 3682 C C . LEU B 1 73 ? -1.779 4.602 -16.125 1 97.38 73 LEU B C 1
ATOM 3684 O O . LEU B 1 73 ? -2.049 3.428 -16.391 1 97.38 73 LEU B O 1
ATOM 3688 N N . GLU B 1 74 ? -1.305 5.438 -16.969 1 95.75 74 GLU B N 1
ATOM 3689 C CA . GLU B 1 74 ? -0.914 4.957 -18.281 1 95.75 74 GLU B CA 1
ATOM 3690 C C . GLU B 1 74 ? 0.156 3.875 -18.188 1 95.75 74 GLU B C 1
ATOM 3692 O O . GLU B 1 74 ? 0.091 2.863 -18.891 1 95.75 74 GLU B O 1
ATOM 3697 N N . TYR B 1 75 ? 1.092 4.09 -17.344 1 96.94 75 TYR B N 1
ATOM 3698 C CA . TYR B 1 75 ? 2.133 3.092 -17.141 1 96.94 75 TYR B CA 1
ATOM 3699 C C . TYR B 1 75 ? 1.569 1.856 -16.438 1 96.94 75 TYR B C 1
ATOM 3701 O O . TYR B 1 75 ? 1.783 0.73 -16.891 1 96.94 75 TYR B O 1
ATOM 3709 N N . ALA B 1 76 ? 0.841 2.098 -15.406 1 96.69 76 ALA B N 1
ATOM 3710 C CA . ALA B 1 76 ? 0.382 1.023 -14.523 1 96.69 76 ALA B CA 1
ATOM 3711 C C . ALA B 1 76 ? -0.613 0.117 -15.242 1 96.69 76 ALA B C 1
ATOM 3713 O O . ALA B 1 76 ? -0.645 -1.093 -15.008 1 96.69 76 ALA B O 1
ATOM 3714 N N . LEU B 1 77 ? -1.442 0.698 -16.094 1 96.44 77 LEU B N 1
ATOM 3715 C CA . LEU B 1 77 ? -2.527 -0.07 -16.703 1 96.44 77 LEU B CA 1
ATOM 3716 C C . LEU B 1 77 ? -2.285 -0.276 -18.188 1 96.44 77 LEU B C 1
ATOM 3718 O O . LEU B 1 77 ? -3.121 -0.858 -18.891 1 96.44 77 LEU B O 1
ATOM 3722 N N . GLY B 1 78 ? -1.101 0.274 -18.547 1 91.94 78 GLY B N 1
ATOM 3723 C CA . GLY B 1 78 ? -0.744 0.072 -19.938 1 91.94 78 GLY B CA 1
ATOM 3724 C C . GLY B 1 78 ? 0.109 -1.162 -20.172 1 91.94 78 GLY B C 1
ATOM 3725 O O . GLY B 1 78 ? 0.871 -1.566 -19.281 1 91.94 78 GLY B O 1
ATOM 3726 N N . GLY B 1 79 ? -0.193 -1.825 -21.203 1 85.25 79 GLY B N 1
ATOM 3727 C CA . GLY B 1 79 ? 0.607 -2.984 -21.562 1 85.25 79 GLY B CA 1
ATOM 3728 C C . GLY B 1 79 ? 0.18 -4.25 -20.844 1 85.25 79 GLY B C 1
ATOM 3729 O O . GLY B 1 79 ? -0.909 -4.309 -20.281 1 85.25 79 GLY B O 1
ATOM 3730 N N . GLY B 1 80 ? 0.967 -5.262 -21.047 1 86 80 GLY B N 1
ATOM 3731 C CA . GLY B 1 80 ? 0.685 -6.543 -20.406 1 86 80 GLY B CA 1
ATOM 3732 C C . GLY B 1 80 ? -0.39 -7.336 -21.125 1 86 80 GLY B C 1
ATOM 3733 O O . GLY B 1 80 ? -1.108 -6.797 -21.969 1 86 80 GLY B O 1
ATOM 3734 N N . LYS B 1 81 ? -0.548 -8.516 -20.703 1 86.75 81 LYS B N 1
ATOM 3735 C CA . LYS B 1 81 ? -1.495 -9.43 -21.328 1 86.75 81 LYS B CA 1
ATOM 3736 C C . LYS B 1 81 ? -2.881 -9.305 -20.703 1 86.75 81 LYS B C 1
ATOM 3738 O O . LYS B 1 81 ? -3.867 -9.797 -21.266 1 86.75 81 LYS B O 1
ATOM 3743 N N . ASN B 1 82 ? -3.031 -8.719 -19.547 1 93.44 82 ASN B N 1
ATOM 3744 C CA . ASN B 1 82 ? -4.262 -8.484 -18.797 1 93.44 82 ASN B CA 1
ATOM 3745 C C . ASN B 1 82 ? -5.012 -9.781 -18.531 1 93.44 82 ASN B C 1
ATOM 3747 O O . ASN B 1 82 ? -6.242 -9.812 -18.562 1 93.44 82 ASN B O 1
ATOM 3751 N N . GLY B 1 83 ? -4.273 -10.852 -18.438 1 93.44 83 GLY B N 1
ATOM 3752 C CA . GLY B 1 83 ? -4.887 -12.164 -18.266 1 93.44 83 GLY B CA 1
ATOM 3753 C C . GLY B 1 83 ? -5.766 -12.25 -17.031 1 93.44 83 GLY B C 1
ATOM 3754 O O . GLY B 1 83 ? -6.855 -12.82 -17.078 1 93.44 83 GLY B O 1
ATOM 3755 N N . ARG B 1 84 ? -5.371 -11.688 -15.953 1 95 84 ARG B N 1
ATOM 3756 C CA . ARG B 1 84 ? -6.121 -11.758 -14.703 1 95 84 ARG B CA 1
ATOM 3757 C C . ARG B 1 84 ? -7.422 -10.969 -14.805 1 95 84 ARG B C 1
ATOM 3759 O O . ARG B 1 84 ? -8.477 -11.438 -14.367 1 95 84 ARG B O 1
ATOM 3766 N N . GLY B 1 85 ? -7.328 -9.789 -15.398 1 96.94 85 GLY B N 1
ATOM 3767 C CA . GLY B 1 85 ? -8.531 -8.992 -15.594 1 96.94 85 GLY B CA 1
ATOM 3768 C C . GLY B 1 85 ? -9.539 -9.648 -16.516 1 96.94 85 GLY B C 1
ATOM 3769 O O . GLY B 1 85 ? -10.734 -9.68 -16.219 1 96.94 85 GLY B O 1
ATOM 3770 N N . LEU B 1 86 ? -9.07 -10.188 -17.594 1 96.69 86 LEU B N 1
ATOM 3771 C CA . LEU B 1 86 ? -9.906 -10.867 -18.578 1 96.69 86 LEU B CA 1
ATOM 3772 C C . LEU B 1 86 ? -10.602 -12.07 -17.953 1 96.69 86 LEU B C 1
ATOM 3774 O O . LEU B 1 86 ? -11.727 -12.414 -18.328 1 96.69 86 LEU B O 1
ATOM 3778 N N . ALA B 1 87 ? -9.945 -12.648 -17 1 96.94 87 ALA B N 1
ATOM 3779 C CA . ALA B 1 87 ? -10.484 -13.852 -16.359 1 96.94 87 ALA B CA 1
ATOM 3780 C C . ALA B 1 87 ? -11.773 -13.547 -15.609 1 96.94 87 ALA B C 1
ATOM 3782 O O . ALA B 1 87 ? -12.648 -14.406 -15.484 1 96.94 87 ALA B O 1
ATOM 3783 N N . VAL B 1 88 ? -11.953 -12.352 -15.148 1 97.75 88 VAL B N 1
ATOM 3784 C CA . VAL B 1 88 ? -13.125 -12.023 -14.344 1 97.75 88 VAL B CA 1
ATOM 3785 C C . VAL B 1 88 ? -14.375 -12.047 -15.219 1 97.75 88 VAL B C 1
ATOM 3787 O O . VAL B 1 88 ? -15.344 -12.75 -14.914 1 97.75 88 VAL B O 1
ATOM 3790 N N . SER B 1 89 ? -14.367 -11.289 -16.328 1 97.19 89 SER B N 1
ATOM 3791 C CA . SER B 1 89 ? -15.531 -11.258 -17.188 1 97.19 89 SER B CA 1
ATOM 3792 C C . SER B 1 89 ? -15.773 -12.609 -17.859 1 97.19 89 SER B C 1
ATOM 3794 O O . SER B 1 89 ? -16.922 -12.992 -18.094 1 97.19 89 SER B O 1
ATOM 3796 N N . PHE B 1 90 ? -14.695 -13.32 -18.109 1 96.69 90 PHE B N 1
ATOM 3797 C CA . PHE B 1 90 ? -14.836 -14.672 -18.641 1 96.69 90 PHE B CA 1
ATOM 3798 C C . PHE B 1 90 ? -15.492 -15.594 -17.641 1 96.69 90 PHE B C 1
ATOM 3800 O O . PHE B 1 90 ? -16.391 -16.359 -17.984 1 96.69 90 PHE B O 1
ATOM 3807 N N . ALA B 1 91 ? -15.07 -15.547 -16.406 1 95.56 91 ALA B N 1
ATOM 3808 C CA . ALA B 1 91 ? -15.648 -16.359 -15.344 1 95.56 91 ALA B CA 1
ATOM 3809 C C . ALA B 1 91 ? -17.141 -16.062 -15.18 1 95.56 91 ALA B C 1
ATOM 3811 O O . ALA B 1 91 ? -17.953 -17 -15.078 1 95.56 91 ALA B O 1
ATOM 3812 N N . TYR B 1 92 ? -17.5 -14.773 -15.156 1 96.25 92 TYR B N 1
ATOM 3813 C CA . TYR B 1 92 ? -18.906 -14.422 -15.047 1 96.25 92 TYR B CA 1
ATOM 3814 C C . TYR B 1 92 ? -19.703 -15.055 -16.172 1 96.25 92 TYR B C 1
ATOM 3816 O O . TYR B 1 92 ? -20.766 -15.633 -15.945 1 96.25 92 TYR B O 1
ATOM 3824 N N . ARG B 1 93 ? -19.172 -14.938 -17.359 1 94.19 93 ARG B N 1
ATOM 3825 C CA . ARG B 1 93 ? -19.875 -15.469 -18.531 1 94.19 93 ARG B CA 1
ATOM 3826 C C . ARG B 1 93 ? -20.047 -16.984 -18.438 1 94.19 93 ARG B C 1
ATOM 3828 O O . ARG B 1 93 ? -21.078 -17.516 -18.812 1 94.19 93 ARG B O 1
ATOM 3835 N N . MET B 1 94 ? -19.062 -17.672 -17.938 1 92.94 94 MET B N 1
ATOM 3836 C CA . MET B 1 94 ? -19.062 -19.141 -17.875 1 92.94 94 MET B CA 1
ATOM 3837 C C . MET B 1 94 ? -19.922 -19.625 -16.719 1 92.94 94 MET B C 1
ATOM 3839 O O . MET B 1 94 ? -20.547 -20.688 -16.812 1 92.94 94 MET B O 1
ATOM 3843 N N . MET B 1 95 ? -20.031 -18.844 -15.664 1 92.5 95 MET B N 1
ATOM 3844 C CA . MET B 1 95 ? -20.594 -19.344 -14.414 1 92.5 95 MET B CA 1
ATOM 3845 C C . MET B 1 95 ? -22.047 -18.906 -14.266 1 92.5 95 MET B C 1
ATOM 3847 O O . MET B 1 95 ? -22.812 -19.5 -13.484 1 92.5 95 MET B O 1
ATOM 3851 N N . GLU B 1 96 ? -22.344 -17.812 -14.93 1 92.94 96 GLU B N 1
ATOM 3852 C CA . GLU B 1 96 ? -23.719 -17.312 -14.781 1 92.94 96 GLU B CA 1
ATOM 3853 C C . GLU B 1 96 ? -24.672 -18.078 -15.695 1 92.94 96 GLU B C 1
ATOM 3855 O O . GLU B 1 96 ? -24.359 -18.328 -16.859 1 92.94 96 GLU B O 1
ATOM 3860 N N . ASP B 1 97 ? -25.781 -18.453 -15.164 1 89.81 97 ASP B N 1
ATOM 3861 C CA . ASP B 1 97 ? -26.812 -19.078 -15.977 1 89.81 97 ASP B CA 1
ATOM 3862 C C . ASP B 1 97 ? -27.344 -18.109 -17.031 1 89.81 97 ASP B C 1
ATOM 3864 O O . ASP B 1 97 ? -27.516 -16.922 -16.766 1 89.81 97 ASP B O 1
ATOM 3868 N N . PRO B 1 98 ? -27.625 -18.672 -18.141 1 88.94 98 PRO B N 1
ATOM 3869 C CA . PRO B 1 98 ? -28.109 -17.828 -19.219 1 88.94 98 PRO B CA 1
ATOM 3870 C C . PRO B 1 98 ? -29.328 -17 -18.812 1 88.94 98 PRO B C 1
ATOM 3872 O O . PRO B 1 98 ? -29.484 -15.867 -19.266 1 88.94 98 PRO B O 1
ATOM 3875 N N . GLU B 1 99 ? -30.172 -17.531 -18 1 91.31 99 GLU B N 1
ATOM 3876 C CA . GLU B 1 99 ? -31.391 -16.844 -17.609 1 91.31 99 GLU B CA 1
ATOM 3877 C C . GLU B 1 99 ? -31.094 -15.633 -16.719 1 91.31 99 GLU B C 1
ATOM 3879 O O . GLU B 1 99 ? -31.891 -14.703 -16.641 1 91.31 99 GLU B O 1
ATOM 3884 N N . HIS B 1 100 ? -29.969 -15.625 -16.141 1 92.56 100 HIS B N 1
ATOM 3885 C CA . HIS B 1 100 ? -29.641 -14.555 -15.211 1 92.56 100 HIS B CA 1
ATOM 3886 C C . HIS B 1 100 ? -28.562 -13.648 -15.797 1 92.56 100 HIS B C 1
ATOM 3888 O O . HIS B 1 100 ? -28.234 -12.609 -15.211 1 92.56 100 HIS B O 1
ATOM 3894 N N . PHE B 1 101 ? -28 -14.039 -16.984 1 93.19 101 PHE B N 1
ATOM 3895 C CA . PHE B 1 101 ? -26.953 -13.25 -17.609 1 93.19 101 PHE B CA 1
ATOM 3896 C C . PHE B 1 101 ? -27.484 -11.891 -18.062 1 93.19 101 PHE B C 1
ATOM 3898 O O . PHE B 1 101 ? -28.547 -11.812 -18.672 1 93.19 101 PHE B O 1
ATOM 3905 N N . THR B 1 102 ? -26.812 -10.797 -17.75 1 95.06 102 THR B N 1
ATOM 3906 C CA . THR B 1 102 ? -27.094 -9.469 -18.297 1 95.06 102 THR B CA 1
ATOM 3907 C C . THR B 1 102 ? -25.797 -8.797 -18.766 1 95.06 102 THR B C 1
ATOM 3909 O O . THR B 1 102 ? -24.75 -8.977 -18.172 1 95.06 102 THR B O 1
ATOM 3912 N N . GLU B 1 103 ? -25.922 -8.078 -19.797 1 95.25 103 GLU B N 1
ATOM 3913 C CA . GLU B 1 103 ? -24.766 -7.336 -20.297 1 95.25 103 GLU B CA 1
ATOM 3914 C C . GLU B 1 103 ? -24.281 -6.332 -19.266 1 95.25 103 GLU B C 1
ATOM 3916 O O . GLU B 1 103 ? -23.078 -6.051 -19.188 1 95.25 103 GLU B O 1
ATOM 3921 N N . ASP B 1 104 ? -25.172 -5.816 -18.5 1 96.56 104 ASP B N 1
ATOM 3922 C CA . ASP B 1 104 ? -24.797 -4.887 -17.438 1 96.56 104 ASP B CA 1
ATOM 3923 C C . ASP B 1 104 ? -23.859 -5.551 -16.438 1 96.56 104 ASP B C 1
ATOM 3925 O O . ASP B 1 104 ? -22.812 -5.004 -16.109 1 96.56 104 ASP B O 1
ATOM 3929 N N . ASN B 1 105 ? -24.234 -6.719 -16.047 1 96.69 105 ASN B N 1
ATOM 3930 C CA . ASN B 1 105 ? -23.375 -7.438 -15.109 1 96.69 105 ASN B CA 1
ATOM 3931 C C . ASN B 1 105 ? -22.078 -7.887 -15.758 1 96.69 105 ASN B C 1
ATOM 3933 O O . ASN B 1 105 ? -21.031 -7.93 -15.109 1 96.69 105 ASN B O 1
ATOM 3937 N N . HIS B 1 106 ? -22.172 -8.234 -17 1 97.25 106 HIS B N 1
ATOM 3938 C CA . HIS B 1 106 ? -20.953 -8.57 -17.719 1 97.25 106 HIS B CA 1
ATOM 3939 C C . HIS B 1 106 ? -20 -7.367 -17.797 1 97.25 106 HIS B C 1
ATOM 3941 O O . HIS B 1 106 ? -18.797 -7.516 -17.641 1 97.25 106 HIS B O 1
ATOM 3947 N N . HIS B 1 107 ? -20.562 -6.195 -18.047 1 98.06 107 HIS B N 1
ATOM 3948 C CA . HIS B 1 107 ? -19.797 -4.961 -18.047 1 98.06 107 HIS B CA 1
ATOM 3949 C C . HIS B 1 107 ? -19.203 -4.684 -16.672 1 98.06 107 HIS B C 1
ATOM 3951 O O . HIS B 1 107 ? -18.031 -4.309 -16.562 1 98.06 107 HIS B O 1
ATOM 3957 N N . LYS B 1 108 ? -19.953 -4.918 -15.648 1 98.31 108 LYS B N 1
ATOM 3958 C CA . LYS B 1 108 ? -19.469 -4.781 -14.281 1 98.31 108 LYS B CA 1
ATOM 3959 C C . LYS B 1 108 ? -18.281 -5.723 -14.023 1 98.31 108 LYS B C 1
ATOM 3961 O O . LYS B 1 108 ? -17.328 -5.352 -13.344 1 98.31 108 LYS B O 1
ATOM 3966 N N . ALA B 1 109 ? -18.375 -6.906 -14.57 1 98.56 109 ALA B N 1
ATOM 3967 C CA . ALA B 1 109 ? -17.281 -7.863 -14.438 1 98.56 109 ALA B CA 1
ATOM 3968 C C . ALA B 1 109 ? -16.016 -7.34 -15.109 1 98.56 109 ALA B C 1
ATOM 3970 O O . ALA B 1 109 ? -14.906 -7.551 -14.602 1 98.56 109 ALA B O 1
ATOM 3971 N N . ARG B 1 110 ? -16.172 -6.688 -16.234 1 98.62 110 ARG B N 1
ATOM 3972 C CA . ARG B 1 110 ? -15.016 -6.086 -16.891 1 98.62 110 ARG B CA 1
ATOM 3973 C C . ARG B 1 110 ? -14.406 -4.992 -16.031 1 98.62 110 ARG B C 1
ATOM 3975 O O . ARG B 1 110 ? -13.18 -4.879 -15.938 1 98.62 110 ARG B O 1
ATOM 3982 N N . ILE B 1 111 ? -15.211 -4.188 -15.367 1 98.75 111 ILE B N 1
ATOM 3983 C CA . ILE B 1 111 ? -14.727 -3.148 -14.469 1 98.75 111 ILE B CA 1
ATOM 3984 C C . ILE B 1 111 ? -13.961 -3.785 -13.312 1 98.75 111 ILE B C 1
ATOM 3986 O O . ILE B 1 111 ? -12.875 -3.33 -12.953 1 98.75 111 ILE B O 1
ATOM 3990 N N . LEU B 1 112 ? -14.492 -4.867 -12.781 1 98.81 112 LEU B N 1
ATOM 3991 C CA . LEU B 1 112 ? -13.805 -5.59 -11.719 1 98.81 112 LEU B CA 1
ATOM 3992 C C . LEU B 1 112 ? -12.469 -6.137 -12.211 1 98.81 112 LEU B C 1
ATOM 3994 O O . LEU B 1 112 ? -11.5 -6.207 -11.453 1 98.81 112 LEU B O 1
ATOM 3998 N N . GLY B 1 113 ? -12.453 -6.535 -13.484 1 98.62 113 GLY B N 1
ATOM 3999 C CA . GLY B 1 113 ? -11.188 -6.926 -14.094 1 98.62 113 GLY B CA 1
ATOM 4000 C C . GLY B 1 113 ? -10.133 -5.844 -14.023 1 98.62 113 GLY B C 1
ATOM 4001 O O . GLY B 1 113 ? -8.969 -6.121 -13.727 1 98.62 113 GLY B O 1
ATOM 4002 N N . TRP B 1 114 ? -10.508 -4.633 -14.227 1 98.62 114 TRP B N 1
ATOM 4003 C CA . TRP B 1 114 ? -9.555 -3.529 -14.18 1 98.62 114 TRP B CA 1
ATOM 4004 C C . TRP B 1 114 ? -9.18 -3.201 -12.734 1 98.62 114 TRP B C 1
ATOM 4006 O O . TRP B 1 114 ? -8.078 -2.715 -12.477 1 98.62 114 TRP B O 1
ATOM 4016 N N . VAL B 1 115 ? -10.039 -3.484 -11.781 1 98.56 115 VAL B N 1
ATOM 4017 C CA . VAL B 1 115 ? -9.664 -3.381 -10.375 1 98.56 115 VAL B CA 1
ATOM 4018 C C . VAL B 1 115 ? -8.516 -4.34 -10.078 1 98.56 115 VAL B C 1
ATOM 4020 O O . VAL B 1 115 ? -7.516 -3.947 -9.477 1 98.56 115 VAL B O 1
ATOM 4023 N N . ILE B 1 116 ? -8.57 -5.531 -10.57 1 98.12 116 ILE B N 1
ATOM 4024 C CA . ILE B 1 116 ? -7.516 -6.516 -10.352 1 98.12 116 ILE B CA 1
ATOM 4025 C C . ILE B 1 116 ? -6.227 -6.059 -11.023 1 98.12 116 ILE B C 1
ATOM 4027 O O . ILE B 1 116 ? -5.141 -6.18 -10.453 1 98.12 116 ILE B O 1
ATOM 4031 N N . GLU B 1 117 ? -6.398 -5.578 -12.258 1 98.19 117 GLU B N 1
ATOM 4032 C CA . GLU B 1 117 ? -5.207 -5.105 -12.961 1 98.19 117 GLU B CA 1
ATOM 4033 C C . GLU B 1 117 ? -4.543 -3.955 -12.211 1 98.19 117 GLU B C 1
ATOM 4035 O O . GLU B 1 117 ? -3.318 -3.828 -12.219 1 98.19 117 GLU B O 1
ATOM 4040 N N . THR B 1 118 ? -5.336 -3.131 -11.594 1 98.56 118 THR B N 1
ATOM 4041 C CA . THR B 1 118 ? -4.793 -2.031 -10.805 1 98.56 118 THR B CA 1
ATOM 4042 C C . THR B 1 118 ? -4.066 -2.559 -9.57 1 98.56 118 THR B C 1
ATOM 4044 O O . THR B 1 118 ? -2.949 -2.133 -9.281 1 98.56 118 THR B O 1
ATOM 4047 N N . PHE B 1 119 ? -4.625 -3.549 -8.859 1 98.56 119 PHE B N 1
ATOM 4048 C CA . PHE B 1 119 ? -3.949 -4.184 -7.738 1 98.56 119 PHE B CA 1
ATOM 4049 C C . PHE B 1 119 ? -2.668 -4.871 -8.195 1 98.56 119 PHE B C 1
ATOM 4051 O O . PHE B 1 119 ? -1.646 -4.812 -7.512 1 98.56 119 PHE B O 1
ATOM 4058 N N . HIS B 1 120 ? -2.773 -5.5 -9.32 1 97.62 120 HIS B N 1
ATOM 4059 C CA . HIS B 1 120 ? -1.592 -6.16 -9.859 1 97.62 120 HIS B CA 1
ATOM 4060 C C . HIS B 1 120 ? -0.471 -5.16 -10.125 1 97.62 120 HIS B C 1
ATOM 4062 O O . HIS B 1 120 ? 0.703 -5.465 -9.898 1 97.62 120 HIS B O 1
ATOM 4068 N N . SER B 1 121 ? -0.806 -4.004 -10.609 1 98 121 SER B N 1
ATOM 4069 C CA . SER B 1 121 ? 0.188 -2.959 -10.844 1 98 121 SER B CA 1
ATOM 4070 C C . SER B 1 121 ? 0.874 -2.547 -9.547 1 98 121 SER B C 1
ATOM 4072 O O . SER B 1 121 ? 2.084 -2.314 -9.523 1 98 121 SER B O 1
ATOM 4074 N N . TYR B 1 122 ? 0.12 -2.463 -8.469 1 98.56 122 TYR B N 1
ATOM 4075 C CA . TYR B 1 122 ? 0.74 -2.227 -7.172 1 98.56 122 TYR B CA 1
ATOM 4076 C C . TYR B 1 122 ? 1.797 -3.283 -6.871 1 98.56 122 TYR B C 1
ATOM 4078 O O . TYR B 1 122 ? 2.91 -2.953 -6.457 1 98.56 122 TYR B O 1
ATOM 4086 N N . LEU B 1 123 ? 1.441 -4.488 -7.066 1 97.75 123 LEU B N 1
ATOM 4087 C CA . LEU B 1 123 ? 2.32 -5.602 -6.734 1 97.75 123 LEU B CA 1
ATOM 4088 C C . LEU B 1 123 ? 3.617 -5.531 -7.535 1 97.75 123 LEU B C 1
ATOM 4090 O O . LEU B 1 123 ? 4.707 -5.684 -6.973 1 97.75 123 LEU B O 1
ATOM 4094 N N . PHE B 1 124 ? 3.537 -5.25 -8.844 1 95.56 124 PHE B N 1
ATOM 4095 C CA . PHE B 1 124 ? 4.781 -5.309 -9.609 1 95.56 124 PHE B CA 1
ATOM 4096 C C . PHE B 1 124 ? 5.594 -4.035 -9.414 1 95.56 124 PHE B C 1
ATOM 4098 O O . PHE B 1 124 ? 6.82 -4.047 -9.539 1 95.56 124 PHE B O 1
ATOM 4105 N N . LEU B 1 125 ? 4.945 -2.867 -9.117 1 97.88 125 LEU B N 1
ATOM 4106 C CA . LEU B 1 125 ? 5.707 -1.665 -8.789 1 97.88 125 LEU B CA 1
ATOM 4107 C C . LEU B 1 125 ? 6.605 -1.9 -7.578 1 97.88 125 LEU B C 1
ATOM 4109 O O . LEU B 1 125 ? 7.777 -1.52 -7.586 1 97.88 125 LEU B O 1
ATOM 4113 N N . ILE B 1 126 ? 6.066 -2.559 -6.586 1 97.75 126 ILE B N 1
ATOM 4114 C CA . ILE B 1 126 ? 6.797 -2.857 -5.359 1 97.75 126 ILE B CA 1
ATOM 4115 C C . ILE B 1 126 ? 7.863 -3.916 -5.641 1 97.75 126 ILE B C 1
ATOM 4117 O O . ILE B 1 126 ? 9.023 -3.754 -5.25 1 97.75 126 ILE B O 1
ATOM 4121 N N . ASP B 1 127 ? 7.465 -4.906 -6.344 1 95.25 127 ASP B N 1
ATOM 4122 C CA . ASP B 1 127 ? 8.359 -6.012 -6.66 1 95.25 127 ASP B CA 1
ATOM 4123 C C . ASP B 1 127 ? 9.562 -5.531 -7.469 1 95.25 127 ASP B C 1
ATOM 4125 O O . ASP B 1 127 ? 10.688 -5.973 -7.23 1 95.25 127 ASP B O 1
ATOM 4129 N N . ASP B 1 128 ? 9.328 -4.676 -8.438 1 95.75 128 ASP B N 1
ATOM 4130 C CA . ASP B 1 128 ? 10.391 -4.176 -9.305 1 95.75 128 ASP B CA 1
ATOM 4131 C C . ASP B 1 128 ? 11.461 -3.443 -8.484 1 95.75 128 ASP B C 1
ATOM 4133 O O . ASP B 1 128 ? 12.648 -3.553 -8.773 1 95.75 128 ASP B O 1
ATOM 4137 N N . ILE B 1 129 ? 11.039 -2.744 -7.473 1 96.5 129 ILE B N 1
ATOM 4138 C CA . ILE B 1 129 ? 11.992 -2.029 -6.625 1 96.5 129 ILE B CA 1
ATOM 4139 C C . ILE B 1 129 ? 12.719 -3.018 -5.719 1 96.5 129 ILE B C 1
ATOM 4141 O O . ILE B 1 129 ? 13.945 -2.955 -5.582 1 96.5 129 ILE B O 1
ATOM 4145 N N . MET B 1 130 ? 12.031 -3.92 -5.145 1 94.69 130 MET B N 1
ATOM 4146 C CA . MET B 1 130 ? 12.602 -4.898 -4.223 1 94.69 130 MET B CA 1
ATOM 4147 C C . MET B 1 130 ? 13.672 -5.734 -4.914 1 94.69 130 MET B C 1
ATOM 4149 O O . MET B 1 130 ? 14.719 -6.016 -4.332 1 94.69 130 MET B O 1
ATOM 4153 N N . ASP B 1 131 ? 13.406 -5.992 -6.184 1 90.19 131 ASP B N 1
ATOM 4154 C CA . ASP B 1 131 ? 14.281 -6.895 -6.922 1 90.19 131 ASP B CA 1
ATOM 4155 C C . ASP B 1 131 ? 15.344 -6.113 -7.699 1 90.19 131 ASP B C 1
ATOM 4157 O O . ASP B 1 131 ? 16.266 -6.707 -8.273 1 90.19 131 ASP B O 1
ATOM 4161 N N . GLY B 1 132 ? 15.195 -4.82 -7.723 1 91.75 132 GLY B N 1
ATOM 4162 C CA . GLY B 1 132 ? 16.094 -4.02 -8.539 1 91.75 132 GLY B CA 1
ATOM 4163 C C . GLY B 1 132 ? 15.922 -4.254 -10.023 1 91.75 132 GLY B C 1
ATOM 4164 O O . GLY B 1 132 ? 16.891 -4.262 -10.773 1 91.75 132 GLY B O 1
ATOM 4165 N N . SER B 1 133 ? 14.695 -4.516 -10.398 1 92.38 133 SER B N 1
ATOM 4166 C CA . SER B 1 133 ? 14.406 -4.789 -11.805 1 92.38 133 SER B CA 1
ATOM 4167 C C . SER B 1 133 ? 14.586 -3.541 -12.664 1 92.38 133 SER B C 1
ATOM 4169 O O . SER B 1 133 ? 14.344 -2.426 -12.195 1 92.38 133 SER B O 1
ATOM 4171 N N . LYS B 1 134 ? 14.93 -3.805 -13.984 1 93.94 134 LYS B N 1
ATOM 4172 C CA . LYS B 1 134 ? 15.18 -2.682 -14.883 1 93.94 134 LYS B CA 1
ATOM 4173 C C . LYS B 1 134 ? 14.062 -2.551 -15.914 1 93.94 134 LYS B C 1
ATOM 4175 O O . LYS B 1 134 ? 13.789 -1.451 -16.406 1 93.94 134 LYS B O 1
ATOM 4180 N N . THR B 1 135 ? 13.383 -3.699 -16.203 1 93.62 135 THR B N 1
ATOM 4181 C CA . THR B 1 135 ? 12.359 -3.678 -17.234 1 93.62 135 THR B CA 1
ATOM 4182 C C . THR B 1 135 ? 11.094 -4.379 -16.75 1 93.62 135 THR B C 1
ATOM 4184 O O . THR B 1 135 ? 11.156 -5.309 -15.938 1 93.62 135 THR B O 1
ATOM 4187 N N . ARG B 1 136 ? 9.992 -3.889 -17.234 1 93.69 136 ARG B N 1
ATOM 4188 C CA . ARG B 1 136 ? 8.656 -4.43 -17 1 93.69 136 ARG B CA 1
ATOM 4189 C C . ARG B 1 136 ? 7.758 -4.207 -18.219 1 93.69 136 ARG B C 1
ATOM 4191 O O . ARG B 1 136 ? 7.656 -3.086 -18.719 1 93.69 136 ARG B O 1
ATOM 4198 N N . ARG B 1 137 ? 7.164 -5.258 -18.656 1 92.19 137 ARG B N 1
ATOM 4199 C CA . ARG B 1 137 ? 6.258 -5.199 -19.797 1 92.19 137 ARG B CA 1
ATOM 4200 C C . ARG B 1 137 ? 6.918 -4.508 -20.984 1 92.19 137 ARG B C 1
ATOM 4202 O O . ARG B 1 137 ? 6.297 -3.672 -21.641 1 92.19 137 ARG B O 1
ATOM 4209 N N . GLY B 1 138 ? 8.125 -4.824 -21.156 1 90.44 138 GLY B N 1
ATOM 4210 C CA . GLY B 1 138 ? 8.883 -4.348 -22.297 1 90.44 138 GLY B CA 1
ATOM 4211 C C . GLY B 1 138 ? 9.336 -2.906 -22.156 1 90.44 138 GLY B C 1
ATOM 4212 O O . GLY B 1 138 ? 9.891 -2.33 -23.094 1 90.44 138 GLY B O 1
ATOM 4213 N N . GLN B 1 139 ? 9.156 -2.34 -20.984 1 93 139 GLN B N 1
ATOM 4214 C CA . GLN B 1 139 ? 9.523 -0.947 -20.75 1 93 139 GLN B CA 1
ATOM 4215 C C . GLN B 1 139 ? 10.422 -0.818 -19.531 1 93 139 GLN B C 1
ATOM 4217 O O . GLN B 1 139 ? 10.586 -1.774 -18.766 1 93 139 GLN B O 1
ATOM 4222 N N . GLN B 1 140 ? 11.008 0.385 -19.453 1 95.81 140 GLN B N 1
ATOM 4223 C CA . GLN B 1 140 ? 11.758 0.682 -18.25 1 95.81 140 GLN B CA 1
ATOM 4224 C C . GLN B 1 140 ? 10.852 0.663 -17.016 1 95.81 140 GLN B C 1
ATOM 4226 O O . GLN B 1 140 ? 9.734 1.168 -17.062 1 95.81 140 GLN B O 1
ATOM 4231 N N . CYS B 1 141 ? 11.344 0.096 -15.961 1 97.25 141 CYS B N 1
ATOM 4232 C CA . CYS B 1 141 ? 10.555 0.083 -14.734 1 97.25 141 CYS B CA 1
ATOM 4233 C C . CYS B 1 141 ? 10.227 1.501 -14.281 1 97.25 141 CYS B C 1
ATOM 4235 O O . CYS B 1 141 ? 11.008 2.426 -14.5 1 97.25 141 CYS B O 1
ATOM 4237 N N . TRP B 1 142 ? 9.156 1.649 -13.625 1 98.19 142 TRP B N 1
ATOM 4238 C CA . TRP B 1 142 ? 8.625 2.955 -13.234 1 98.19 142 TRP B CA 1
ATOM 4239 C C . TRP B 1 142 ? 9.633 3.721 -12.391 1 98.19 142 TRP B C 1
ATOM 4241 O O . TRP B 1 142 ? 9.883 4.902 -12.625 1 98.19 142 TRP B O 1
ATOM 4251 N N . HIS B 1 143 ? 10.305 3.07 -11.43 1 97.75 143 HIS B N 1
ATOM 4252 C CA . HIS B 1 143 ? 11.195 3.734 -10.484 1 97.75 143 HIS B CA 1
ATOM 4253 C C . HIS B 1 143 ? 12.453 4.246 -11.18 1 97.75 143 HIS B C 1
ATOM 4255 O O . HIS B 1 143 ? 13.219 5.027 -10.602 1 97.75 143 HIS B O 1
ATOM 4261 N N . LEU B 1 144 ? 12.68 3.809 -12.422 1 97.5 144 LEU B N 1
ATOM 4262 C CA . LEU B 1 144 ? 13.859 4.223 -13.18 1 97.5 144 LEU B CA 1
ATOM 4263 C C . LEU B 1 144 ? 13.5 5.312 -14.18 1 97.5 144 LEU B C 1
ATOM 4265 O O . LEU B 1 144 ? 14.375 5.855 -14.859 1 97.5 144 LEU B O 1
ATOM 4269 N N . ARG B 1 145 ? 12.258 5.578 -14.289 1 96.94 145 ARG B N 1
ATOM 4270 C CA . ARG B 1 145 ? 11.836 6.605 -15.234 1 96.94 145 ARG B CA 1
ATOM 4271 C C . ARG B 1 145 ? 12.227 7.996 -14.75 1 96.94 145 ARG B C 1
ATOM 4273 O O . ARG B 1 145 ? 12.438 8.203 -13.555 1 96.94 145 ARG B O 1
ATOM 4280 N N . ASP B 1 146 ? 12.18 8.914 -15.656 1 93.62 146 ASP B N 1
ATOM 4281 C CA . ASP B 1 146 ? 12.602 10.281 -15.367 1 93.62 146 ASP B CA 1
ATOM 4282 C C . ASP B 1 146 ? 11.727 10.914 -14.289 1 93.62 146 ASP B C 1
ATOM 4284 O O . ASP B 1 146 ? 10.5 10.891 -14.391 1 93.62 146 ASP B O 1
ATOM 4288 N N . ASN B 1 147 ? 12.359 11.414 -13.258 1 92.25 147 ASN B N 1
ATOM 4289 C CA . ASN B 1 147 ? 11.742 12.219 -12.203 1 92.25 147 ASN B CA 1
ATOM 4290 C C . ASN B 1 147 ? 10.883 11.367 -11.273 1 92.25 147 ASN B C 1
ATOM 4292 O O . ASN B 1 147 ? 9.992 11.891 -10.602 1 92.25 147 ASN B O 1
ATOM 4296 N N . VAL B 1 148 ? 11.062 10.039 -11.32 1 96.12 148 VAL B N 1
ATOM 4297 C CA . VAL B 1 148 ? 10.25 9.195 -10.445 1 96.12 148 VAL B CA 1
ATOM 4298 C C . VAL B 1 148 ? 11.07 8.773 -9.227 1 96.12 148 VAL B C 1
ATOM 4300 O O . VAL B 1 148 ? 10.773 9.195 -8.102 1 96.12 148 VAL B O 1
ATOM 4303 N N . GLY B 1 149 ? 12.203 8.055 -9.43 1 94.75 149 GLY B N 1
ATOM 4304 C CA . GLY B 1 149 ? 13.039 7.586 -8.336 1 94.75 149 GLY B CA 1
ATOM 4305 C C . GLY B 1 149 ? 12.258 6.863 -7.254 1 94.75 149 GLY B C 1
ATOM 4306 O O . GLY B 1 149 ? 11.398 6.035 -7.555 1 94.75 149 GLY B O 1
ATOM 4307 N N . MET B 1 150 ? 12.531 7.188 -6.004 1 95.19 150 MET B N 1
ATOM 4308 C CA . MET B 1 150 ? 11.898 6.504 -4.879 1 95.19 150 MET B CA 1
ATOM 4309 C C . MET B 1 150 ? 10.477 7 -4.668 1 95.19 150 MET B C 1
ATOM 4311 O O . MET B 1 150 ? 9.711 6.406 -3.902 1 95.19 150 MET B O 1
ATOM 4315 N N . GLY B 1 151 ? 10.117 8.055 -5.383 1 97.06 151 GLY B N 1
ATOM 4316 C CA . GLY B 1 151 ? 8.711 8.445 -5.391 1 97.06 151 GLY B CA 1
ATOM 4317 C C . GLY B 1 151 ? 7.789 7.336 -5.859 1 97.06 151 GLY B C 1
ATOM 4318 O O . GLY B 1 151 ? 6.582 7.383 -5.613 1 97.06 151 GLY B O 1
ATOM 4319 N N . ALA B 1 152 ? 8.422 6.336 -6.523 1 98.38 152 ALA B N 1
ATOM 4320 C CA . ALA B 1 152 ? 7.668 5.176 -6.984 1 98.38 152 ALA B CA 1
ATOM 4321 C C . ALA B 1 152 ? 6.992 4.461 -5.816 1 98.38 152 ALA B C 1
ATOM 4323 O O . ALA B 1 152 ? 5.941 3.838 -5.988 1 98.38 152 ALA B O 1
ATOM 4324 N N . LEU B 1 153 ? 7.562 4.578 -4.66 1 98.25 153 LEU B N 1
ATOM 4325 C CA . LEU B 1 153 ? 6.984 3.953 -3.477 1 98.25 153 LEU B CA 1
ATOM 4326 C C . LEU B 1 153 ? 5.648 4.594 -3.121 1 98.25 153 LEU B C 1
ATOM 4328 O O . LEU B 1 153 ? 4.66 3.893 -2.898 1 98.25 153 LEU B O 1
ATOM 4332 N N . ASN B 1 154 ? 5.578 5.852 -3.113 1 98.31 154 ASN B N 1
ATOM 4333 C CA . ASN B 1 154 ? 4.309 6.539 -2.914 1 98.31 154 ASN B CA 1
ATOM 4334 C C . ASN B 1 154 ? 3.334 6.262 -4.055 1 98.31 154 ASN B C 1
ATOM 4336 O O . ASN B 1 154 ? 2.131 6.125 -3.83 1 98.31 154 ASN B O 1
ATOM 4340 N N . ASP B 1 155 ? 3.896 6.25 -5.266 1 98.62 155 ASP B N 1
ATOM 4341 C CA . ASP B 1 155 ? 3.057 5.977 -6.426 1 98.62 155 ASP B CA 1
ATOM 4342 C C . ASP B 1 155 ? 2.361 4.621 -6.293 1 98.62 155 ASP B C 1
ATOM 4344 O O . ASP B 1 155 ? 1.231 4.449 -6.754 1 98.62 155 ASP B O 1
ATOM 4348 N N . SER B 1 156 ? 3.064 3.672 -5.715 1 98.75 156 SER B N 1
ATOM 4349 C CA . SER B 1 156 ? 2.428 2.379 -5.477 1 98.75 156 SER B CA 1
ATOM 4350 C C . SER B 1 156 ? 1.228 2.516 -4.547 1 98.75 156 SER B C 1
ATOM 4352 O O . SER B 1 156 ? 0.215 1.835 -4.727 1 98.75 156 SER B O 1
ATOM 4354 N N . GLY B 1 157 ? 1.298 3.373 -3.535 1 98.69 157 GLY B N 1
ATOM 4355 C CA . GLY B 1 157 ? 0.154 3.676 -2.691 1 98.69 157 GLY B CA 1
ATOM 4356 C C . GLY B 1 157 ? -0.983 4.344 -3.441 1 98.69 157 GLY B C 1
ATOM 4357 O O . GLY B 1 157 ? -2.154 4.031 -3.209 1 98.69 157 GLY B O 1
ATOM 4358 N N . LEU B 1 158 ? -0.635 5.25 -4.355 1 98.5 158 LEU B N 1
ATOM 4359 C CA . LEU B 1 158 ? -1.638 5.891 -5.199 1 98.5 158 LEU B CA 1
ATOM 4360 C C . LEU B 1 158 ? -2.387 4.855 -6.031 1 98.5 158 LEU B C 1
ATOM 4362 O O . LEU B 1 158 ? -3.613 4.91 -6.148 1 98.5 158 LEU B O 1
ATOM 4366 N N . VAL B 1 159 ? -1.625 3.924 -6.523 1 98.75 159 VAL B N 1
ATOM 4367 C CA . VAL B 1 159 ? -2.221 2.881 -7.352 1 98.75 159 VAL B CA 1
ATOM 4368 C C . VAL B 1 159 ? -3.104 1.979 -6.492 1 98.75 159 VAL B C 1
ATOM 4370 O O . VAL B 1 159 ? -4.238 1.671 -6.867 1 98.75 159 VAL B O 1
ATOM 4373 N N . PHE B 1 160 ? -2.621 1.593 -5.328 1 98.81 160 PHE B N 1
ATOM 4374 C CA . PHE B 1 160 ? -3.369 0.731 -4.422 1 98.81 160 PHE B CA 1
ATOM 4375 C C . PHE B 1 160 ? -4.691 1.378 -4.027 1 98.81 160 PHE B C 1
ATOM 4377 O O . PHE B 1 160 ? -5.75 0.757 -4.145 1 98.81 160 PHE B O 1
ATOM 4384 N N . THR B 1 161 ? -4.672 2.611 -3.645 1 98.69 161 THR B N 1
ATOM 4385 C CA . THR B 1 161 ? -5.871 3.316 -3.207 1 98.69 161 THR B CA 1
ATOM 4386 C C . THR B 1 161 ? -6.785 3.617 -4.391 1 98.69 161 THR B C 1
ATOM 4388 O O . THR B 1 161 ? -8.008 3.656 -4.246 1 98.69 161 THR B O 1
ATOM 4391 N N . SER B 1 162 ? -6.219 3.803 -5.547 1 98.56 162 SER B N 1
ATOM 4392 C CA . SER B 1 162 ? -7.02 4 -6.75 1 98.56 162 SER B CA 1
ATOM 4393 C C . SER B 1 162 ? -7.855 2.768 -7.066 1 98.56 162 SER B C 1
ATOM 4395 O O . SER B 1 162 ? -8.984 2.885 -7.547 1 98.56 162 SER B O 1
ATOM 4397 N N . ALA B 1 163 ? -7.289 1.595 -6.816 1 98.62 163 ALA B N 1
ATOM 4398 C CA . ALA B 1 163 ? -8.062 0.373 -7.027 1 98.62 163 ALA B CA 1
ATOM 4399 C C . ALA B 1 163 ? -9.344 0.381 -6.195 1 98.62 163 ALA B C 1
ATOM 4401 O O . ALA B 1 163 ? -10.422 0.085 -6.707 1 98.62 163 ALA B O 1
ATOM 4402 N N . TYR B 1 164 ? -9.234 0.78 -4.961 1 98.5 164 TYR B N 1
ATOM 4403 C CA . TYR B 1 164 ? -10.406 0.864 -4.094 1 98.5 164 TYR B CA 1
ATOM 4404 C C . TYR B 1 164 ? -11.336 1.988 -4.535 1 98.5 164 TYR B C 1
ATOM 4406 O O . TYR B 1 164 ? -12.555 1.882 -4.406 1 98.5 164 TYR B O 1
ATOM 4414 N N . GLU B 1 165 ? -10.75 3.082 -5.023 1 98.38 165 GLU B N 1
ATOM 4415 C CA . GLU B 1 165 ? -11.578 4.188 -5.492 1 98.38 165 GLU B CA 1
ATOM 4416 C C . GLU B 1 165 ? -12.398 3.785 -6.711 1 98.38 165 GLU B C 1
ATOM 4418 O O . GLU B 1 165 ? -13.578 4.133 -6.816 1 98.38 165 GLU B O 1
ATOM 4423 N N . ILE B 1 166 ? -11.805 3.029 -7.617 1 98.19 166 ILE B N 1
ATOM 4424 C CA . ILE B 1 166 ? -12.539 2.502 -8.758 1 98.19 166 ILE B CA 1
ATOM 4425 C C . ILE B 1 166 ? -13.68 1.61 -8.273 1 98.19 166 ILE B C 1
ATOM 4427 O O . ILE B 1 166 ? -14.812 1.722 -8.75 1 98.19 166 ILE B O 1
ATOM 4431 N N . LEU B 1 167 ? -13.352 0.77 -7.324 1 98.25 167 LEU B N 1
ATOM 4432 C CA . LEU B 1 167 ? -14.359 -0.117 -6.746 1 98.25 167 LEU B CA 1
ATOM 4433 C C . LEU B 1 167 ? -15.516 0.684 -6.156 1 98.25 167 LEU B C 1
ATOM 4435 O O . LEU B 1 167 ? -16.688 0.391 -6.426 1 98.25 167 LEU B O 1
ATOM 4439 N N . GLU B 1 168 ? -15.219 1.715 -5.438 1 97.62 168 GLU B N 1
ATOM 4440 C CA . GLU B 1 168 ? -16.219 2.531 -4.762 1 97.62 168 GLU B CA 1
ATOM 4441 C C . GLU B 1 168 ? -17.094 3.285 -5.766 1 97.62 168 GLU B C 1
ATOM 4443 O O . GLU B 1 168 ? -18.312 3.312 -5.641 1 97.62 168 GLU B O 1
ATOM 4448 N N . GLN B 1 169 ? -16.516 3.871 -6.699 1 97 169 GLN B N 1
ATOM 4449 C CA . GLN B 1 169 ? -17.234 4.691 -7.668 1 97 169 GLN B CA 1
ATOM 4450 C C . GLN B 1 169 ? -18.203 3.852 -8.484 1 97 169 GLN B C 1
ATOM 4452 O O . GLN B 1 169 ? -19.234 4.348 -8.93 1 97 169 GLN B O 1
ATOM 4457 N N . ASN B 1 170 ? -17.891 2.609 -8.625 1 97.38 170 ASN B N 1
ATOM 4458 C CA . ASN B 1 170 ? -18.703 1.772 -9.5 1 97.38 170 ASN B CA 1
ATOM 4459 C C . ASN B 1 170 ? -19.641 0.884 -8.695 1 97.38 170 ASN B C 1
ATOM 4461 O O . ASN B 1 170 ? -20.734 0.535 -9.172 1 97.38 170 ASN B O 1
ATOM 4465 N N . PHE B 1 171 ? -19.266 0.547 -7.473 1 97.69 171 PHE B N 1
ATOM 4466 C CA . PHE B 1 171 ? -20.047 -0.463 -6.758 1 97.69 171 PHE B CA 1
ATOM 4467 C C . PHE B 1 171 ? -20.391 0.019 -5.355 1 97.69 171 PHE B C 1
ATOM 4469 O O . PHE B 1 171 ? -21.016 -0.713 -4.578 1 97.69 171 PHE B O 1
ATOM 4476 N N . GLY B 1 172 ? -20.062 1.216 -4.988 1 96.06 172 GLY B N 1
ATOM 4477 C CA . GLY B 1 172 ? -20.188 1.7 -3.621 1 96.06 172 GLY B CA 1
ATOM 4478 C C . GLY B 1 172 ? -21.609 1.646 -3.088 1 96.06 172 GLY B C 1
ATOM 4479 O O . GLY B 1 172 ? -21.812 1.499 -1.883 1 96.06 172 GLY B O 1
ATOM 4480 N N . ASP B 1 173 ? -22.562 1.736 -3.926 1 94.81 173 ASP B N 1
ATOM 4481 C CA . ASP B 1 173 ? -23.969 1.759 -3.506 1 94.81 173 ASP B CA 1
ATOM 4482 C C . ASP B 1 173 ? -24.609 0.383 -3.668 1 94.81 173 ASP B C 1
ATOM 4484 O O . ASP B 1 173 ? -25.781 0.199 -3.34 1 94.81 173 ASP B O 1
ATOM 4488 N N . ASP B 1 174 ? -23.844 -0.556 -4.215 1 95.31 174 ASP B N 1
ATOM 4489 C CA . ASP B 1 174 ? -24.344 -1.911 -4.395 1 95.31 174 ASP B CA 1
ATOM 4490 C C . ASP B 1 174 ? -24.281 -2.699 -3.088 1 95.31 174 ASP B C 1
ATOM 4492 O O . ASP B 1 174 ? -23.359 -2.504 -2.287 1 95.31 174 ASP B O 1
ATOM 4496 N N . ASP B 1 175 ? -25.203 -3.66 -2.947 1 93.81 175 ASP B N 1
ATOM 4497 C CA . ASP B 1 175 ? -25.25 -4.512 -1.762 1 93.81 175 ASP B CA 1
ATOM 4498 C C . ASP B 1 175 ? -24 -5.383 -1.671 1 93.81 175 ASP B C 1
ATOM 4500 O O . ASP B 1 175 ? -23.609 -5.82 -0.583 1 93.81 175 ASP B O 1
ATOM 4504 N N . ILE B 1 176 ? -23.312 -5.57 -2.801 1 95.31 176 ILE B N 1
ATOM 4505 C CA . ILE B 1 176 ? -22.188 -6.504 -2.826 1 95.31 176 ILE B CA 1
ATOM 4506 C C . ILE B 1 176 ? -20.891 -5.766 -2.508 1 95.31 176 ILE B C 1
ATOM 4508 O O . ILE B 1 176 ? -19.812 -6.375 -2.449 1 95.31 176 ILE B O 1
ATOM 4512 N N . TYR B 1 177 ? -20.906 -4.461 -2.252 1 97.38 177 TYR B N 1
ATOM 4513 C CA . TYR B 1 177 ? -19.703 -3.656 -2.08 1 97.38 177 TYR B CA 1
ATOM 4514 C C . TYR B 1 177 ? -18.844 -4.207 -0.953 1 97.38 177 TYR B C 1
ATOM 4516 O O . TYR B 1 177 ? -17.625 -4.383 -1.119 1 97.38 177 TYR B O 1
ATOM 4524 N N . GLY B 1 178 ? -19.469 -4.484 0.228 1 96.62 178 GLY B N 1
ATOM 4525 C CA . GLY B 1 178 ? -18.719 -5.043 1.34 1 96.62 178 GLY B CA 1
ATOM 4526 C C . GLY B 1 178 ? -18.016 -6.344 0.99 1 96.62 178 GLY B C 1
ATOM 4527 O O . GLY B 1 178 ? -16.859 -6.551 1.37 1 96.62 178 GLY B O 1
ATOM 4528 N N . GLU B 1 179 ? -18.688 -7.176 0.237 1 96.25 179 GLU B N 1
ATOM 4529 C CA . GLU B 1 179 ? -18.109 -8.445 -0.178 1 96.25 179 GLU B CA 1
ATOM 4530 C C . GLU B 1 179 ? -16.953 -8.242 -1.153 1 96.25 179 GLU B C 1
ATOM 4532 O O . GLU B 1 179 ? -15.938 -8.93 -1.076 1 96.25 179 GLU B O 1
ATOM 4537 N N . LEU B 1 180 ? -17.109 -7.289 -2.059 1 98.19 180 LEU B N 1
ATOM 4538 C CA . LEU B 1 180 ? -16.047 -6.969 -3.002 1 98.19 180 LEU B CA 1
ATOM 4539 C C . LEU B 1 180 ? -14.789 -6.504 -2.271 1 98.19 180 LEU B C 1
ATOM 4541 O O . LEU B 1 180 ? -13.68 -6.922 -2.605 1 98.19 180 LEU B O 1
ATOM 4545 N N . VAL B 1 181 ? -14.961 -5.703 -1.238 1 98.44 181 VAL B N 1
ATOM 4546 C CA . VAL B 1 181 ? -13.844 -5.211 -0.448 1 98.44 181 VAL B CA 1
ATOM 4547 C C . VAL B 1 181 ? -13.156 -6.375 0.266 1 98.44 181 VAL B C 1
ATOM 4549 O O . VAL B 1 181 ? -11.93 -6.469 0.273 1 98.44 181 VAL B O 1
ATOM 4552 N N . ARG B 1 182 ? -13.93 -7.246 0.785 1 97.06 182 ARG B N 1
ATOM 4553 C CA . ARG B 1 182 ? -13.406 -8.414 1.488 1 97.06 182 ARG B CA 1
ATOM 4554 C C . ARG B 1 182 ? -12.57 -9.281 0.557 1 97.06 182 ARG B C 1
ATOM 4556 O O . ARG B 1 182 ? -11.469 -9.703 0.917 1 97.06 182 ARG B O 1
ATOM 4563 N N . VAL B 1 183 ? -13.07 -9.523 -0.611 1 97.25 183 VAL B N 1
ATOM 4564 C CA . VAL B 1 183 ? -12.383 -10.359 -1.591 1 97.25 183 VAL B CA 1
ATOM 4565 C C . VAL B 1 183 ? -11.086 -9.695 -2.02 1 97.25 183 VAL B C 1
ATOM 4567 O O . VAL B 1 183 ? -10.031 -10.336 -2.057 1 97.25 183 VAL B O 1
ATOM 4570 N N . CYS B 1 184 ? -11.141 -8.398 -2.289 1 98.56 184 CYS B N 1
ATOM 4571 C CA . CYS B 1 184 ? -9.961 -7.656 -2.729 1 98.56 184 CYS B CA 1
ATOM 4572 C C . CYS B 1 184 ? -8.891 -7.652 -1.649 1 98.56 184 CYS B C 1
ATOM 4574 O O . CYS B 1 184 ? -7.738 -8 -1.913 1 98.56 184 CYS B O 1
ATOM 4576 N N . ASN B 1 185 ? -9.242 -7.34 -0.446 1 98.38 185 ASN B N 1
ATOM 4577 C CA . ASN B 1 185 ? -8.266 -7.254 0.63 1 98.38 185 ASN B CA 1
ATOM 4578 C C . ASN B 1 185 ? -7.684 -8.625 0.973 1 98.38 185 ASN B C 1
ATOM 4580 O O . ASN B 1 185 ? -6.488 -8.75 1.243 1 98.38 185 ASN B O 1
ATOM 4584 N N . GLY B 1 186 ? -8.57 -9.586 1.009 1 97.12 186 GLY B N 1
ATOM 4585 C CA . GLY B 1 186 ? -8.086 -10.93 1.291 1 97.12 186 GLY B CA 1
ATOM 4586 C C . GLY B 1 186 ? -7.039 -11.406 0.305 1 97.12 186 GLY B C 1
ATOM 4587 O O . GLY B 1 186 ? -6.008 -11.953 0.704 1 97.12 186 GLY B O 1
ATOM 4588 N N . ALA B 1 187 ? -7.305 -11.203 -0.951 1 97.62 187 ALA B N 1
ATOM 4589 C CA . ALA B 1 187 ? -6.359 -11.609 -1.989 1 97.62 187 ALA B CA 1
ATOM 4590 C C . ALA B 1 187 ? -5.035 -10.859 -1.848 1 97.62 187 ALA B C 1
ATOM 4592 O O . ALA B 1 187 ? -3.963 -11.453 -1.969 1 97.62 187 ALA B O 1
ATOM 4593 N N . MET B 1 188 ? -5.102 -9.578 -1.593 1 98.31 188 MET B N 1
ATOM 4594 C CA . MET B 1 188 ? -3.895 -8.766 -1.466 1 98.31 188 MET B CA 1
ATOM 4595 C C . MET B 1 188 ? -3.1 -9.164 -0.226 1 98.31 188 MET B C 1
ATOM 4597 O O . MET B 1 188 ? -1.872 -9.25 -0.272 1 98.31 188 MET B O 1
ATOM 4601 N N . LEU B 1 189 ? -3.766 -9.391 0.887 1 97.88 189 LEU B N 1
ATOM 4602 C CA . LEU B 1 189 ? -3.098 -9.805 2.115 1 97.88 189 LEU B CA 1
ATOM 4603 C C . LEU B 1 189 ? -2.377 -11.133 1.918 1 97.88 189 LEU B C 1
ATOM 4605 O O . LEU B 1 189 ? -1.196 -11.258 2.248 1 97.88 189 LEU B O 1
ATOM 4609 N N . ASN B 1 190 ? -3.074 -12.117 1.326 1 96.75 190 ASN B N 1
ATOM 4610 C CA . ASN B 1 190 ? -2.455 -13.414 1.051 1 96.75 190 ASN B CA 1
ATOM 4611 C C . ASN B 1 190 ? -1.25 -13.273 0.124 1 96.75 190 ASN B C 1
ATOM 4613 O O . ASN B 1 190 ? -0.215 -13.898 0.344 1 96.75 190 ASN B O 1
ATOM 4617 N N . THR B 1 191 ? -1.441 -12.461 -0.873 1 97.75 191 THR B N 1
ATOM 4618 C CA . THR B 1 191 ? -0.357 -12.266 -1.828 1 97.75 191 THR B CA 1
ATOM 4619 C C . THR B 1 191 ? 0.854 -11.633 -1.146 1 97.75 191 THR B C 1
ATOM 4621 O O . THR B 1 191 ? 1.994 -12.023 -1.407 1 97.75 191 THR B O 1
ATOM 4624 N N . CYS B 1 192 ? 0.637 -10.68 -0.239 1 97.69 192 CYS B N 1
ATOM 4625 C CA . CYS B 1 192 ? 1.733 -10.07 0.5 1 97.69 192 CYS B CA 1
ATOM 4626 C C . CYS B 1 192 ? 2.418 -11.086 1.407 1 97.69 192 CYS B C 1
ATOM 4628 O O . CYS B 1 192 ? 3.637 -11.047 1.581 1 97.69 192 CYS B O 1
ATOM 4630 N N . ILE B 1 193 ? 1.647 -11.969 1.989 1 96.81 193 ILE B N 1
ATOM 4631 C CA . ILE B 1 193 ? 2.215 -13.031 2.807 1 96.81 193 ILE B CA 1
ATOM 4632 C C . ILE B 1 193 ? 3.105 -13.922 1.945 1 96.81 193 ILE B C 1
ATOM 4634 O O . ILE B 1 193 ? 4.242 -14.227 2.32 1 96.81 193 ILE B O 1
ATOM 4638 N N . GLY B 1 194 ? 2.58 -14.328 0.808 1 96.25 194 GLY B N 1
ATOM 4639 C CA . GLY B 1 194 ? 3.379 -15.117 -0.115 1 96.25 194 GLY B CA 1
ATOM 4640 C C . GLY B 1 194 ? 4.648 -14.414 -0.558 1 96.25 194 GLY B C 1
ATOM 4641 O O . GLY B 1 194 ? 5.707 -15.039 -0.656 1 96.25 194 GLY B O 1
ATOM 4642 N N . GLN B 1 195 ? 4.539 -13.117 -0.835 1 96.44 195 GLN B N 1
ATOM 4643 C CA . GLN B 1 195 ? 5.691 -12.328 -1.248 1 96.44 195 GLN B CA 1
ATOM 4644 C C . GLN B 1 195 ? 6.73 -12.242 -0.133 1 96.44 195 GLN B C 1
ATOM 4646 O O . GLN B 1 195 ? 7.934 -12.227 -0.399 1 96.44 195 GLN B O 1
ATOM 4651 N N . HIS B 1 196 ? 6.246 -12.117 1.112 1 96.31 196 HIS B N 1
ATOM 4652 C CA . HIS B 1 196 ? 7.172 -12.148 2.236 1 96.31 196 HIS B CA 1
ATOM 4653 C C . HIS B 1 196 ? 7.961 -13.453 2.27 1 96.31 196 HIS B C 1
ATOM 4655 O O . HIS B 1 196 ? 9.188 -13.438 2.391 1 96.31 196 HIS B O 1
ATOM 4661 N N . LEU B 1 197 ? 7.27 -14.547 2.182 1 95.81 197 LEU B N 1
ATOM 4662 C CA . LEU B 1 197 ? 7.918 -15.852 2.211 1 95.81 197 LEU B CA 1
ATOM 4663 C C . LEU B 1 197 ? 8.914 -15.992 1.062 1 95.81 197 LEU B C 1
ATOM 4665 O O . LEU B 1 197 ? 10.023 -16.484 1.255 1 95.81 197 LEU B O 1
ATOM 4669 N N . ASP B 1 198 ? 8.469 -15.531 -0.095 1 95.44 198 ASP B N 1
ATOM 4670 C CA . ASP B 1 198 ? 9.312 -15.586 -1.284 1 95.44 198 ASP B CA 1
ATOM 4671 C C . ASP B 1 198 ? 10.609 -14.805 -1.074 1 95.44 198 ASP B C 1
ATOM 4673 O O . ASP B 1 198 ? 11.703 -15.344 -1.254 1 95.44 198 ASP B O 1
ATOM 4677 N N . TYR B 1 199 ? 10.539 -13.586 -0.621 1 95 199 TYR B N 1
ATOM 4678 C CA . TYR B 1 199 ? 11.68 -12.703 -0.432 1 95 199 TYR B CA 1
ATOM 4679 C C . TYR B 1 199 ? 12.57 -13.203 0.702 1 95 199 TYR B C 1
ATOM 4681 O O . TYR B 1 199 ? 13.797 -13.203 0.581 1 95 199 TYR B O 1
ATOM 4689 N N . ALA B 1 200 ? 11.953 -13.641 1.766 1 94.38 200 ALA B N 1
ATOM 4690 C CA . ALA B 1 200 ? 12.688 -14.102 2.941 1 94.38 200 ALA B CA 1
ATOM 4691 C C . ALA B 1 200 ? 13.469 -15.375 2.639 1 94.38 200 ALA B C 1
ATOM 4693 O O . ALA B 1 200 ? 14.445 -15.688 3.322 1 94.38 200 ALA B O 1
ATOM 4694 N N . SER B 1 201 ? 13.078 -16.078 1.641 1 95.94 201 SER B N 1
ATOM 4695 C CA . SER B 1 201 ? 13.688 -17.359 1.319 1 95.94 201 SER B CA 1
ATOM 4696 C C . SER B 1 201 ? 14.883 -17.188 0.386 1 95.94 201 SER B C 1
ATOM 4698 O O . SER B 1 201 ? 15.617 -18.141 0.119 1 95.94 201 SER B O 1
ATOM 4700 N N . ASN B 1 202 ? 15.086 -15.977 -0.162 1 96.44 202 ASN B N 1
ATOM 4701 C CA . ASN B 1 202 ? 16.234 -15.773 -1.047 1 96.44 202 ASN B CA 1
ATOM 4702 C C . ASN B 1 202 ? 17.531 -16.219 -0.39 1 96.44 202 ASN B C 1
ATOM 4704 O O . ASN B 1 202 ? 17.766 -15.938 0.786 1 96.44 202 ASN B O 1
ATOM 4708 N N . TYR B 1 203 ? 18.344 -16.844 -1.184 1 97.62 203 TYR B N 1
ATOM 4709 C CA . TYR B 1 203 ? 19.625 -17.344 -0.678 1 97.62 203 TYR B CA 1
ATOM 4710 C C . TYR B 1 203 ? 20.719 -16.312 -0.848 1 97.62 203 TYR B C 1
ATOM 4712 O O . TYR B 1 203 ? 20.781 -15.609 -1.864 1 97.62 203 TYR B O 1
ATOM 4720 N N . SER B 1 204 ? 21.5 -16.25 0.174 1 95.25 204 SER B N 1
ATOM 4721 C CA . SER B 1 204 ? 2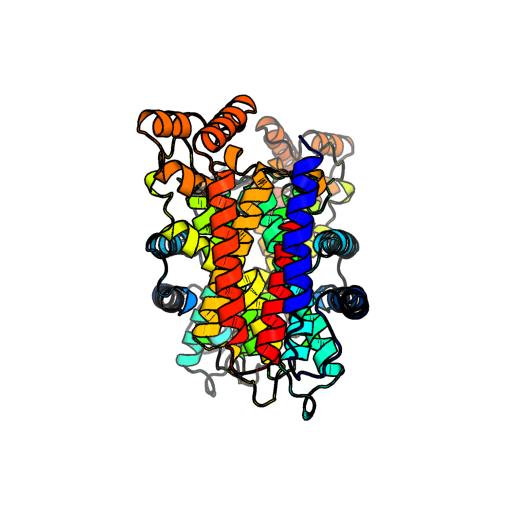2.812 -15.633 0.122 1 95.25 204 SER B CA 1
ATOM 4722 C C . SER B 1 204 ? 23.828 -16.406 0.968 1 95.25 204 SER B C 1
ATOM 4724 O O . SER B 1 204 ? 23.438 -17.125 1.89 1 95.25 204 SER B O 1
ATOM 4726 N N . ARG B 1 205 ? 25.016 -16.203 0.593 1 94.25 205 ARG B N 1
ATOM 4727 C CA . ARG B 1 205 ? 26.062 -16.906 1.355 1 94.25 205 ARG B CA 1
ATOM 4728 C C . ARG B 1 205 ? 26.031 -16.484 2.82 1 94.25 205 ARG B C 1
ATOM 4730 O O . ARG B 1 205 ? 26.25 -17.297 3.711 1 94.25 205 ARG B O 1
ATOM 4737 N N . GLU B 1 206 ? 25.766 -15.281 3.043 1 92.62 206 GLU B N 1
ATOM 4738 C CA . GLU B 1 206 ? 25.719 -14.75 4.402 1 92.62 206 GLU B CA 1
ATOM 4739 C C . GLU B 1 206 ? 24.594 -15.398 5.207 1 92.62 206 GLU B C 1
ATOM 4741 O O . GLU B 1 206 ? 24.781 -15.75 6.375 1 92.62 206 GLU B O 1
ATOM 4746 N N . LYS B 1 207 ? 23.453 -15.602 4.586 1 92.62 207 LYS B N 1
ATOM 4747 C CA . LYS B 1 207 ? 22.312 -16.219 5.258 1 92.62 207 LYS B CA 1
ATOM 4748 C C . LYS B 1 207 ? 22.5 -17.719 5.402 1 92.62 207 LYS B C 1
ATOM 4750 O O . LYS B 1 207 ? 22 -18.328 6.348 1 92.62 207 LYS B O 1
ATOM 4755 N N . ASP B 1 208 ? 23.125 -18.297 4.406 1 95.88 208 ASP B N 1
ATOM 4756 C CA . ASP B 1 208 ? 23.359 -19.734 4.34 1 95.88 208 ASP B CA 1
ATOM 4757 C C . ASP B 1 208 ? 22.094 -20.531 4.684 1 95.88 208 ASP B C 1
ATOM 4759 O O . ASP B 1 208 ? 22.109 -21.375 5.57 1 95.88 208 ASP B O 1
ATOM 4763 N N . ASN B 1 209 ? 21.031 -20.266 3.949 1 96.31 209 ASN B N 1
ATOM 4764 C CA . ASN B 1 209 ? 19.719 -20.797 4.301 1 96.31 209 ASN B CA 1
ATOM 4765 C C . ASN B 1 209 ? 19.203 -21.75 3.229 1 96.31 209 ASN B C 1
ATOM 4767 O O . ASN B 1 209 ? 18.016 -21.734 2.902 1 96.31 209 ASN B O 1
ATOM 4771 N N . LEU B 1 210 ? 20.016 -22.547 2.639 1 97.12 210 LEU B N 1
ATOM 4772 C CA . LEU B 1 210 ? 19.578 -23.484 1.614 1 97.12 210 LEU B CA 1
ATOM 4773 C C . LEU B 1 210 ? 18.625 -24.516 2.195 1 97.12 210 LEU B C 1
ATOM 4775 O O . LEU B 1 210 ? 17.906 -25.203 1.453 1 97.12 210 LEU B O 1
ATOM 4779 N N . ASP B 1 211 ? 18.656 -24.656 3.5 1 94.88 211 ASP B N 1
ATOM 4780 C CA . ASP B 1 211 ? 17.734 -25.594 4.145 1 94.88 211 ASP B CA 1
ATOM 4781 C C . ASP B 1 211 ? 16.297 -25.156 3.955 1 94.88 211 ASP B C 1
ATOM 4783 O O . ASP B 1 211 ? 15.375 -25.969 4.105 1 94.88 211 ASP B O 1
ATOM 4787 N N . LEU B 1 212 ? 16.047 -23.938 3.604 1 94.81 212 LEU B N 1
ATOM 4788 C CA . LEU B 1 212 ? 14.695 -23.453 3.354 1 94.81 212 LEU B CA 1
ATOM 4789 C C . LEU B 1 212 ? 14.211 -23.859 1.968 1 94.81 212 LEU B C 1
ATOM 4791 O O . LEU B 1 212 ? 13.023 -23.75 1.665 1 94.81 212 LEU B O 1
ATOM 4795 N N . PHE B 1 213 ? 15.148 -24.266 1.136 1 97.69 213 PHE B N 1
ATOM 4796 C CA . PHE B 1 213 ? 14.797 -24.641 -0.23 1 97.69 213 PHE B CA 1
ATOM 4797 C C . PHE B 1 213 ? 14.133 -26.016 -0.265 1 97.69 213 PHE B C 1
ATOM 4799 O O . PHE B 1 213 ? 14.758 -27 -0.653 1 97.69 213 PHE B O 1
ATOM 4806 N N . THR B 1 214 ? 12.852 -26.062 0.061 1 96.5 214 THR B N 1
ATOM 4807 C CA . THR B 1 214 ? 12.062 -27.281 0.076 1 96.5 214 THR B CA 1
ATOM 4808 C C . THR B 1 214 ? 10.836 -27.156 -0.82 1 96.5 214 THR B C 1
ATOM 4810 O O . THR B 1 214 ? 10.344 -26.047 -1.051 1 96.5 214 THR B O 1
ATOM 4813 N N . MET B 1 215 ? 10.359 -28.297 -1.262 1 95.62 215 MET B N 1
ATOM 4814 C CA . MET B 1 215 ? 9.156 -28.281 -2.096 1 95.62 215 MET B CA 1
ATOM 4815 C C . MET B 1 215 ? 7.945 -27.812 -1.303 1 95.62 215 MET B C 1
ATOM 4817 O O . MET B 1 215 ? 7.059 -27.156 -1.849 1 95.62 215 MET B O 1
ATOM 4821 N N . GLU B 1 216 ? 7.914 -28.094 -0.048 1 94.5 216 GLU B N 1
ATOM 4822 C CA . GLU B 1 216 ? 6.828 -27.641 0.813 1 94.5 216 GLU B CA 1
ATOM 4823 C C . GLU B 1 216 ? 6.75 -26.109 0.837 1 94.5 216 GLU B C 1
ATOM 4825 O O . GLU B 1 216 ? 5.672 -25.531 0.677 1 94.5 216 GLU B O 1
ATOM 4830 N N . ARG B 1 217 ? 7.883 -25.5 1.028 1 94.69 217 ARG B N 1
ATOM 4831 C CA . ARG B 1 217 ? 7.922 -24.047 1.065 1 94.69 217 ARG B CA 1
ATOM 4832 C C . ARG B 1 217 ? 7.578 -23.453 -0.297 1 94.69 217 ARG B C 1
ATOM 4834 O O . ARG B 1 217 ? 6.824 -22.484 -0.383 1 94.69 217 ARG B O 1
ATOM 4841 N N . PHE B 1 218 ? 8.125 -24.062 -1.349 1 95.75 218 PHE B N 1
ATOM 4842 C CA . PHE B 1 218 ? 7.77 -23.625 -2.695 1 95.75 218 PHE B CA 1
ATOM 4843 C C . PHE B 1 218 ? 6.258 -23.656 -2.895 1 95.75 218 PHE B C 1
ATOM 4845 O O . PHE B 1 218 ? 5.672 -22.719 -3.418 1 95.75 218 PHE B O 1
ATOM 4852 N N . ASN B 1 219 ? 5.66 -24.734 -2.463 1 94.75 219 ASN B N 1
ATOM 4853 C CA . ASN B 1 219 ? 4.223 -24.922 -2.639 1 94.75 219 ASN B CA 1
ATOM 4854 C C . ASN B 1 219 ? 3.426 -23.859 -1.892 1 94.75 219 ASN B C 1
ATOM 4856 O O . ASN B 1 219 ? 2.441 -23.344 -2.416 1 94.75 219 ASN B O 1
ATOM 4860 N N . VAL B 1 220 ? 3.809 -23.547 -0.723 1 94.12 220 VAL B N 1
ATOM 4861 C CA . VAL B 1 220 ? 3.1 -22.562 0.083 1 94.12 220 VAL B CA 1
ATOM 4862 C C . VAL B 1 220 ? 3.219 -21.188 -0.565 1 94.12 220 VAL B C 1
ATOM 4864 O O . VAL B 1 220 ? 2.242 -20.438 -0.624 1 94.12 220 VAL B O 1
ATOM 4867 N N . ILE B 1 221 ? 4.398 -20.859 -1.044 1 95.06 221 ILE B N 1
ATOM 4868 C CA . ILE B 1 221 ? 4.617 -19.578 -1.709 1 95.06 221 ILE B CA 1
ATOM 4869 C C . ILE B 1 221 ? 3.742 -19.484 -2.957 1 95.06 221 ILE B C 1
ATOM 4871 O O . ILE B 1 221 ? 3.061 -18.484 -3.174 1 95.06 221 ILE B O 1
ATOM 4875 N N . ALA B 1 222 ? 3.723 -20.562 -3.73 1 94.5 222 ALA B N 1
ATOM 4876 C CA . ALA B 1 222 ? 2.914 -20.578 -4.949 1 94.5 222 ALA B CA 1
ATOM 4877 C C . ALA B 1 222 ? 1.432 -20.422 -4.625 1 94.5 222 ALA B C 1
ATOM 4879 O O . ALA B 1 222 ? 0.703 -19.734 -5.352 1 94.5 222 ALA B O 1
ATOM 4880 N N . LEU B 1 223 ? 0.994 -21.062 -3.584 1 93.88 223 LEU B N 1
ATOM 4881 C CA . LEU B 1 223 ? -0.403 -20.984 -3.17 1 93.88 223 LEU B CA 1
ATOM 4882 C C . LEU B 1 223 ? -0.768 -19.562 -2.748 1 93.88 223 LEU B C 1
ATOM 4884 O O . LEU B 1 223 ? -1.766 -19.016 -3.217 1 93.88 223 LEU B O 1
ATOM 4888 N N . GLN B 1 224 ? 0.055 -18.984 -1.907 1 94.69 224 GLN B N 1
ATOM 4889 C CA . GLN B 1 224 ? -0.271 -17.703 -1.288 1 94.69 224 GLN B CA 1
ATOM 4890 C C . GLN B 1 224 ? -0.113 -16.547 -2.281 1 94.69 224 GLN B C 1
ATOM 4892 O O . GLN B 1 224 ? -0.802 -15.531 -2.178 1 94.69 224 GLN B O 1
ATOM 4897 N N . LYS B 1 225 ? 0.757 -16.719 -3.162 1 95.25 225 LYS B N 1
ATOM 4898 C CA . LYS B 1 225 ? 1.09 -15.625 -4.078 1 95.25 225 LYS B CA 1
ATOM 4899 C C . LYS B 1 225 ? 0.458 -15.852 -5.449 1 95.25 225 LYS B C 1
ATOM 4901 O O . LYS B 1 225 ? -0.708 -15.508 -5.664 1 95.25 225 LYS B O 1
ATOM 4906 N N . THR B 1 226 ? 0.935 -16.75 -6.27 1 95.06 226 THR B N 1
ATOM 4907 C CA . THR B 1 226 ? 0.553 -16.891 -7.672 1 95.06 226 THR B CA 1
ATOM 4908 C C . THR B 1 226 ? -0.858 -17.453 -7.797 1 95.06 226 THR B C 1
ATOM 4910 O O . THR B 1 226 ? -1.668 -16.953 -8.578 1 95.06 226 THR B O 1
ATOM 4913 N N . SER B 1 227 ? -1.202 -18.484 -7.035 1 96.06 227 SER B N 1
ATOM 4914 C CA . SER B 1 227 ? -2.531 -19.078 -7.113 1 96.06 227 SER B CA 1
ATOM 4915 C C . SER B 1 227 ? -3.611 -18.078 -6.707 1 96.06 227 SER B C 1
ATOM 4917 O O . SER B 1 227 ? -4.664 -18.016 -7.344 1 96.06 227 SER B O 1
ATOM 4919 N N . THR B 1 228 ? -3.271 -17.328 -5.719 1 95.81 228 THR B N 1
ATOM 4920 C CA . THR B 1 228 ? -4.242 -16.391 -5.16 1 95.81 228 THR B CA 1
ATOM 4921 C C . THR B 1 228 ? -4.523 -15.258 -6.141 1 95.81 228 THR B C 1
ATOM 4923 O O . THR B 1 228 ? -5.652 -15.094 -6.609 1 95.81 228 THR B O 1
ATOM 4926 N N . TYR B 1 229 ? -3.52 -14.547 -6.539 1 94.94 229 TYR B N 1
ATOM 4927 C CA . TYR B 1 229 ? -3.799 -13.32 -7.277 1 94.94 229 TYR B CA 1
ATOM 4928 C C . TYR B 1 229 ? -4.105 -13.625 -8.742 1 94.94 229 TYR B C 1
ATOM 4930 O O . TYR B 1 229 ? -4.68 -12.789 -9.445 1 94.94 229 TYR B O 1
ATOM 4938 N N . SER B 1 230 ? -3.773 -14.867 -9.211 1 95.31 230 SER B N 1
ATOM 4939 C CA . SER B 1 230 ? -3.949 -15.141 -10.633 1 95.31 230 SER B CA 1
ATOM 4940 C C . SER B 1 230 ? -5.23 -15.93 -10.891 1 95.31 230 SER B C 1
ATOM 4942 O O . SER B 1 230 ? -5.816 -15.836 -11.969 1 95.31 230 SER B O 1
ATOM 4944 N N . PHE B 1 231 ? -5.676 -16.719 -9.93 1 95.38 231 PHE B N 1
ATOM 4945 C CA . PHE B 1 231 ? -6.777 -17.625 -10.258 1 95.38 231 PHE B CA 1
ATOM 4946 C C . PHE B 1 231 ? -7.906 -17.484 -9.25 1 95.38 231 PHE B C 1
ATOM 4948 O O . PHE B 1 231 ? -9.062 -17.297 -9.625 1 95.38 231 PHE B O 1
ATOM 4955 N N . LYS B 1 232 ? -7.59 -17.531 -7.992 1 95.44 232 LYS B N 1
ATOM 4956 C CA . LYS B 1 232 ? -8.641 -17.453 -6.98 1 95.44 232 LYS B CA 1
ATOM 4957 C C . LYS B 1 232 ? -9.289 -16.062 -6.977 1 95.44 232 LYS B C 1
ATOM 4959 O O . LYS B 1 232 ? -10.516 -15.953 -6.918 1 95.44 232 LYS B O 1
ATOM 4964 N N . PHE B 1 233 ? -8.508 -15.07 -7.047 1 97.19 233 PHE B N 1
ATOM 4965 C CA . PHE B 1 233 ? -8.961 -13.688 -6.953 1 97.19 233 PHE B CA 1
ATOM 4966 C C . PHE B 1 233 ? -9.938 -13.359 -8.078 1 97.19 233 PHE B C 1
ATOM 4968 O O . PHE B 1 233 ? -11.07 -12.945 -7.824 1 97.19 233 PHE B O 1
ATOM 4975 N N . PRO B 1 234 ? -9.625 -13.586 -9.359 1 96.81 234 PRO B N 1
ATOM 4976 C CA . PRO B 1 234 ? -10.57 -13.273 -10.43 1 96.81 234 PRO B CA 1
ATOM 4977 C C . PRO B 1 234 ? -11.867 -14.07 -10.32 1 96.81 234 PRO B C 1
ATOM 4979 O O . PRO B 1 234 ? -12.953 -13.523 -10.555 1 96.81 234 PRO B O 1
ATOM 4982 N N . MET B 1 235 ? -11.797 -15.344 -9.969 1 95.06 235 MET B N 1
ATOM 4983 C CA . MET B 1 235 ? -12.992 -16.172 -9.82 1 95.06 235 MET B CA 1
ATOM 4984 C C . MET B 1 235 ? -13.883 -15.648 -8.695 1 95.06 235 MET B C 1
ATOM 4986 O O . MET B 1 235 ? -15.094 -15.5 -8.867 1 95.06 235 MET B O 1
ATOM 4990 N N . ASN B 1 236 ? -13.258 -15.344 -7.562 1 96.06 236 ASN B N 1
ATOM 4991 C CA . ASN B 1 236 ? -14.023 -14.859 -6.422 1 96.06 236 ASN B CA 1
ATOM 4992 C C . ASN B 1 236 ? -14.75 -13.555 -6.75 1 96.06 236 ASN B C 1
ATOM 4994 O O . ASN B 1 236 ? -15.891 -13.352 -6.336 1 96.06 236 ASN B O 1
ATOM 4998 N N . LEU B 1 237 ? -14.133 -12.664 -7.445 1 97.5 237 LEU B N 1
ATOM 4999 C CA . LEU B 1 237 ? -14.773 -11.414 -7.84 1 97.5 237 LEU B CA 1
ATOM 5000 C C . LEU B 1 237 ? -15.961 -11.68 -8.766 1 97.5 237 LEU B C 1
ATOM 5002 O O . LEU B 1 237 ? -17.047 -11.133 -8.555 1 97.5 237 LEU B O 1
ATOM 5006 N N . ALA B 1 238 ? -15.766 -12.516 -9.773 1 96.94 238 ALA B N 1
ATOM 5007 C CA . ALA B 1 238 ? -16.828 -12.812 -10.719 1 96.94 238 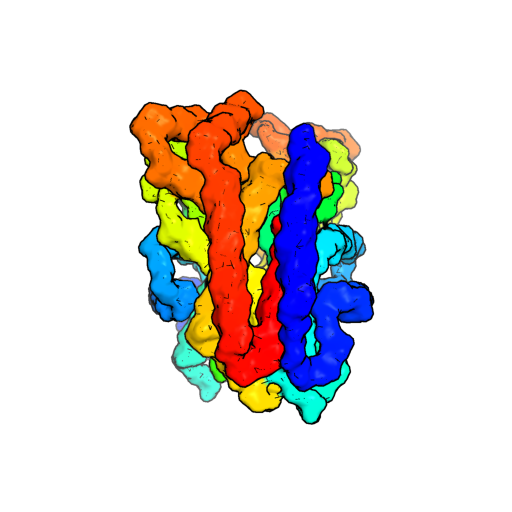ALA B CA 1
ATOM 5008 C C . ALA B 1 238 ? -18.047 -13.414 -10.008 1 96.94 238 ALA B C 1
ATOM 5010 O O . ALA B 1 238 ? -19.188 -13.078 -10.336 1 96.94 238 ALA B O 1
ATOM 5011 N N . MET B 1 239 ? -17.766 -14.273 -9.047 1 95.5 239 MET B N 1
ATOM 5012 C CA . MET B 1 239 ? -18.828 -15.023 -8.383 1 95.5 239 MET B CA 1
ATOM 5013 C C . MET B 1 239 ? -19.688 -14.102 -7.531 1 95.5 239 MET B C 1
ATOM 5015 O O . MET B 1 239 ? -20.828 -14.438 -7.211 1 95.5 239 MET B O 1
ATOM 5019 N N . THR B 1 240 ? -19.172 -12.961 -7.113 1 95.5 240 THR B N 1
ATOM 5020 C CA . THR B 1 240 ? -19.984 -12 -6.371 1 95.5 240 THR B CA 1
ATOM 5021 C C . THR B 1 240 ? -21.125 -11.477 -7.234 1 95.5 240 THR B C 1
ATOM 5023 O O . THR B 1 240 ? -22.125 -10.977 -6.719 1 95.5 240 THR B O 1
ATOM 5026 N N . LEU B 1 241 ? -21.031 -11.539 -8.578 1 96 241 LEU B N 1
ATOM 5027 C CA . LEU B 1 241 ? -22.031 -11.023 -9.508 1 96 241 LEU B CA 1
ATOM 5028 C C . LEU B 1 241 ? -23.016 -12.117 -9.914 1 96 241 LEU B C 1
ATOM 5030 O O . LEU B 1 241 ? -24.078 -11.828 -10.461 1 96 241 LEU B O 1
ATOM 5034 N N . VAL B 1 242 ? -22.594 -13.398 -9.695 1 94.56 242 VAL B N 1
ATOM 5035 C CA . VAL B 1 242 ? -23.391 -14.539 -10.156 1 94.56 242 VAL B CA 1
ATOM 5036 C C . VAL B 1 242 ? -24.609 -14.719 -9.25 1 94.56 242 VAL B C 1
ATOM 5038 O O . VAL B 1 242 ? -24.484 -14.68 -8.023 1 94.56 242 VAL B O 1
ATOM 5041 N N . LYS B 1 243 ? -25.75 -14.938 -9.773 1 88.56 243 LYS B N 1
ATOM 5042 C CA . LYS B 1 243 ? -27 -15.07 -9.031 1 88.56 243 LYS B CA 1
ATOM 5043 C C . LYS B 1 243 ? -27.609 -16.453 -9.227 1 88.56 243 LYS B C 1
ATOM 5045 O O . LYS B 1 243 ? -28.5 -16.859 -8.469 1 88.56 243 LYS B O 1
ATOM 5050 N N . GLY B 1 244 ? -27.141 -17.156 -10.156 1 82.62 244 GLY B N 1
ATOM 5051 C CA . GLY B 1 244 ? -27.766 -18.406 -10.516 1 82.62 244 GLY B CA 1
ATOM 5052 C C . GLY B 1 244 ? -27.344 -19.562 -9.633 1 82.62 244 GLY B C 1
ATOM 5053 O O . GLY B 1 244 ? -26.891 -19.359 -8.508 1 82.62 244 GLY B O 1
ATOM 5054 N N . LYS B 1 245 ? -27.625 -20.719 -10.039 1 78.38 245 LYS B N 1
ATOM 5055 C CA . LYS B 1 245 ? -27.5 -21.953 -9.273 1 78.38 245 LYS B CA 1
ATOM 5056 C C . LYS B 1 245 ? -26.031 -22.281 -8.992 1 78.38 245 LYS B C 1
ATOM 5058 O O . LYS B 1 245 ? -25.734 -23.141 -8.156 1 78.38 245 LYS B O 1
ATOM 5063 N N . ASN B 1 246 ? -25.188 -21.594 -9.688 1 81 246 ASN B N 1
ATOM 5064 C CA . ASN B 1 246 ? -23.766 -21.906 -9.555 1 81 246 ASN B CA 1
ATOM 5065 C C . ASN B 1 246 ? -23.141 -21.172 -8.383 1 81 246 ASN B C 1
ATOM 5067 O O . ASN B 1 246 ? -21.953 -21.328 -8.109 1 81 246 ASN B O 1
ATOM 5071 N N . GLN B 1 247 ? -23.969 -20.469 -7.668 1 83.75 247 GLN B N 1
ATOM 5072 C CA . GLN B 1 247 ? -23.453 -19.719 -6.531 1 83.75 247 GLN B CA 1
ATOM 5073 C C . GLN B 1 247 ? -22.766 -20.641 -5.52 1 83.75 247 GLN B C 1
ATOM 5075 O O . GLN B 1 247 ? -23.297 -21.688 -5.176 1 83.75 247 GLN B O 1
ATOM 5080 N N . GLY B 1 248 ? -21.578 -20.344 -5.133 1 84.69 248 GLY B N 1
ATOM 5081 C CA . GLY B 1 248 ? -20.875 -21.062 -4.078 1 84.69 248 GLY B CA 1
ATOM 5082 C C . GLY B 1 248 ? -20 -22.188 -4.605 1 84.69 248 GLY B C 1
ATOM 5083 O O . GLY B 1 248 ? -19.188 -22.734 -3.869 1 84.69 248 GLY B O 1
ATOM 5084 N N . LEU B 1 249 ? -20.125 -22.547 -5.918 1 82 249 LEU B N 1
ATOM 5085 C CA . LEU B 1 249 ? -19.375 -23.656 -6.48 1 82 249 LEU B CA 1
ATOM 5086 C C . LEU B 1 249 ? -17.875 -23.375 -6.438 1 82 249 LEU B C 1
ATOM 5088 O O . LEU B 1 249 ? -17.062 -24.312 -6.34 1 82 249 LEU B O 1
ATOM 5092 N N . HIS B 1 250 ? -17.531 -22.141 -6.473 1 82.06 250 HIS B N 1
ATOM 5093 C CA . HIS B 1 250 ? -16.125 -21.75 -6.465 1 82.06 250 HIS B CA 1
ATOM 5094 C C . HIS B 1 250 ? -15.516 -21.969 -5.086 1 82.06 250 HIS B C 1
ATOM 5096 O O . HIS B 1 250 ? -14.289 -21.922 -4.934 1 82.06 250 HIS B O 1
ATOM 5102 N N . LEU B 1 251 ? -16.312 -22.312 -4.09 1 83.62 251 LEU B N 1
ATOM 5103 C CA . LEU B 1 251 ? -15.836 -22.469 -2.721 1 83.62 251 LEU B CA 1
ATOM 5104 C C . LEU B 1 251 ? -15.555 -23.938 -2.41 1 83.62 251 LEU B C 1
ATOM 5106 O O . LEU B 1 251 ? -15.086 -24.25 -1.315 1 83.62 251 LEU B O 1
ATOM 5110 N N . SER B 1 252 ? -15.766 -24.812 -3.418 1 87.06 252 SER B N 1
ATOM 5111 C CA . SER B 1 252 ? -15.539 -26.234 -3.174 1 87.06 252 SER B CA 1
ATOM 5112 C C . SER B 1 252 ? -14.062 -26.531 -2.961 1 87.06 252 SER B C 1
ATOM 5114 O O . SER B 1 252 ? -13.203 -25.812 -3.465 1 87.06 252 SER B O 1
ATOM 5116 N N . GLU B 1 253 ? -13.805 -27.562 -2.246 1 90.38 253 GLU B N 1
ATOM 5117 C CA . GLU B 1 253 ? -12.438 -28 -1.973 1 90.38 253 GLU B CA 1
ATOM 5118 C C . GLU B 1 253 ? -11.695 -28.344 -3.264 1 90.38 253 GLU B C 1
ATOM 5120 O O . GLU B 1 253 ? -10.508 -28.047 -3.404 1 90.38 253 GLU B O 1
ATOM 5125 N N . GLU B 1 254 ? -12.391 -28.953 -4.133 1 92.31 254 GLU B N 1
ATOM 5126 C CA . GLU B 1 254 ? -11.773 -29.344 -5.398 1 92.31 254 GLU B CA 1
ATOM 5127 C C . GLU B 1 254 ? -11.328 -28.125 -6.195 1 92.31 254 GLU B C 1
ATOM 5129 O O . GLU B 1 254 ? -10.234 -28.125 -6.773 1 92.31 254 GLU B O 1
ATOM 5134 N N . VAL B 1 255 ? -12.164 -27.141 -6.246 1 91.88 255 VAL B N 1
ATOM 5135 C CA . VAL B 1 255 ? -11.812 -25.906 -6.957 1 91.88 255 VAL B CA 1
ATOM 5136 C C . VAL B 1 255 ? -10.617 -25.25 -6.281 1 91.88 255 VAL B C 1
ATOM 5138 O O . VAL B 1 255 ? -9.719 -24.734 -6.957 1 91.88 255 VAL B O 1
ATOM 5141 N N . HIS B 1 256 ? -10.609 -25.312 -5.02 1 91.19 256 HIS B N 1
ATOM 5142 C CA . HIS B 1 256 ? -9.461 -24.781 -4.281 1 91.19 256 HIS B CA 1
ATOM 5143 C C . HIS B 1 256 ? -8.172 -25.484 -4.691 1 91.19 256 HIS B C 1
ATOM 5145 O O . HIS B 1 256 ? -7.168 -24.828 -4.973 1 91.19 256 HIS B O 1
ATOM 5151 N N . HIS B 1 257 ? -8.211 -26.719 -4.766 1 93.94 257 HIS B N 1
ATOM 5152 C CA . HIS B 1 257 ? -7.027 -27.5 -5.117 1 93.94 257 HIS B CA 1
ATOM 5153 C C . HIS B 1 257 ? -6.629 -27.266 -6.57 1 93.94 257 HIS B C 1
ATOM 5155 O O . HIS B 1 257 ? -5.438 -27.219 -6.891 1 93.94 257 HIS B O 1
ATOM 5161 N N . ILE B 1 258 ? -7.605 -27.156 -7.402 1 95.38 258 ILE B N 1
ATOM 5162 C CA . ILE B 1 258 ? -7.328 -26.891 -8.805 1 95.38 258 ILE B CA 1
ATOM 5163 C C . ILE B 1 258 ? -6.625 -25.531 -8.938 1 95.38 258 ILE B C 1
ATOM 5165 O O . ILE B 1 258 ? -5.594 -25.422 -9.609 1 95.38 258 ILE B O 1
ATOM 5169 N N . CYS B 1 259 ? -7.137 -24.516 -8.273 1 94.56 259 CYS B N 1
ATOM 5170 C CA . CYS B 1 259 ? -6.52 -23.188 -8.32 1 94.56 259 CYS B CA 1
ATOM 5171 C C . CYS B 1 259 ? -5.098 -23.234 -7.766 1 94.56 259 CYS B C 1
ATOM 5173 O O . CYS B 1 259 ? -4.199 -22.594 -8.312 1 94.56 259 CYS B O 1
ATOM 5175 N N . TRP B 1 260 ? -4.949 -24 -6.727 1 94.19 260 TRP B N 1
ATOM 5176 C CA . TRP B 1 260 ? -3.633 -24.141 -6.113 1 94.19 260 TRP B CA 1
ATOM 5177 C C . TRP B 1 260 ? -2.637 -24.734 -7.102 1 94.19 260 TRP B C 1
ATOM 5179 O O . TRP B 1 260 ? -1.543 -24.203 -7.293 1 94.19 260 TRP B O 1
ATOM 5189 N N . ASP B 1 261 ? -3.021 -25.781 -7.723 1 95.81 261 ASP B N 1
ATOM 5190 C CA . ASP B 1 261 ? -2.117 -26.469 -8.633 1 95.81 261 ASP B CA 1
ATOM 5191 C C . ASP B 1 261 ? -1.907 -25.672 -9.914 1 95.81 261 ASP B C 1
ATOM 5193 O O . ASP B 1 261 ? -0.826 -25.703 -10.508 1 95.81 261 ASP B O 1
ATOM 5197 N N . MET B 1 262 ? -2.922 -24.953 -10.344 1 95.69 262 MET B N 1
ATOM 5198 C CA . MET B 1 262 ? -2.729 -24.047 -11.469 1 95.69 262 MET B CA 1
ATOM 5199 C C . MET B 1 262 ? -1.674 -22.984 -11.141 1 95.69 262 MET B C 1
ATOM 5201 O O . MET B 1 262 ? -0.828 -22.672 -11.977 1 95.69 262 MET B O 1
ATOM 5205 N N . GLY B 1 263 ? -1.748 -22.469 -9.961 1 95.44 263 GLY B N 1
ATOM 5206 C CA . GLY B 1 263 ? -0.757 -21.5 -9.531 1 95.44 263 GLY B CA 1
ATOM 5207 C C . GLY B 1 263 ? 0.651 -22.062 -9.484 1 95.44 263 GLY B C 1
ATOM 5208 O O . GLY B 1 263 ? 1.603 -21.406 -9.906 1 95.44 263 GLY B O 1
ATOM 5209 N N . LYS B 1 264 ? 0.747 -23.25 -8.961 1 95.06 264 LYS B N 1
ATOM 5210 C CA . LYS B 1 264 ? 2.041 -23.938 -8.945 1 95.06 264 LYS B CA 1
ATOM 5211 C C . LYS B 1 264 ? 2.594 -24.094 -10.359 1 95.06 264 LYS B C 1
ATOM 5213 O O . LYS B 1 264 ? 3.775 -23.828 -10.602 1 95.06 264 LYS B O 1
ATOM 5218 N N . LEU B 1 265 ? 1.732 -24.531 -11.195 1 95.5 265 LEU B N 1
ATOM 5219 C CA . LEU B 1 265 ? 2.146 -24.734 -12.578 1 95.5 265 LEU B CA 1
ATOM 5220 C C . LEU B 1 265 ? 2.602 -23.422 -13.211 1 95.5 265 LEU B C 1
ATOM 5222 O O . LEU B 1 265 ? 3.633 -23.391 -13.891 1 95.5 265 LEU B O 1
ATOM 5226 N N . LEU B 1 266 ? 1.843 -22.422 -13.023 1 94.19 266 LEU B N 1
ATOM 5227 C CA . LEU B 1 266 ? 2.213 -21.125 -13.57 1 94.19 266 LEU B CA 1
ATOM 5228 C C . LEU B 1 266 ? 3.547 -20.656 -13 1 94.19 266 LEU B C 1
ATOM 5230 O O . LEU B 1 266 ? 4.379 -20.109 -13.727 1 94.19 266 LEU B O 1
ATOM 5234 N N . GLN B 1 267 ? 3.754 -20.844 -11.75 1 94.06 267 GLN B N 1
ATOM 5235 C CA . GLN B 1 267 ? 5.016 -20.453 -11.133 1 94.06 267 GLN B CA 1
ATOM 5236 C C . GLN B 1 267 ? 6.184 -21.25 -11.711 1 94.06 267 GLN B C 1
ATOM 5238 O O . GLN B 1 267 ? 7.25 -20.688 -11.969 1 94.06 267 GLN B O 1
ATOM 5243 N N . LEU B 1 268 ? 5.945 -22.531 -11.938 1 93.38 268 LEU B N 1
ATOM 5244 C CA . LEU B 1 268 ? 6.941 -23.391 -12.57 1 93.38 268 LEU B CA 1
ATOM 5245 C C . LEU B 1 268 ? 7.34 -22.859 -13.938 1 93.38 268 LEU B C 1
ATOM 5247 O O . LEU B 1 268 ? 8.531 -22.781 -14.25 1 93.38 268 LEU B O 1
ATOM 5251 N N . ILE B 1 269 ? 6.387 -22.516 -14.625 1 92.62 269 ILE B N 1
ATOM 5252 C CA . ILE B 1 269 ? 6.598 -22.031 -15.984 1 92.62 269 ILE B CA 1
ATOM 5253 C C . ILE B 1 269 ? 7.363 -20.703 -15.938 1 92.62 269 ILE B C 1
ATOM 5255 O O . ILE B 1 269 ? 8.32 -20.5 -16.688 1 92.62 269 ILE B O 1
ATOM 5259 N N . ASN B 1 270 ? 6.953 -19.875 -15.039 1 91.12 270 ASN B N 1
ATOM 5260 C CA . ASN B 1 270 ? 7.633 -18.578 -14.914 1 91.12 270 ASN B CA 1
ATOM 5261 C C . ASN B 1 270 ? 9.086 -18.75 -14.469 1 91.12 270 ASN B C 1
ATOM 5263 O O . ASN B 1 270 ? 9.969 -18.047 -14.945 1 91.12 270 ASN B O 1
ATOM 5267 N N . ASP B 1 271 ? 9.32 -19.641 -13.555 1 93.06 271 ASP B N 1
ATOM 5268 C CA . ASP B 1 271 ? 10.672 -19.938 -13.102 1 93.06 271 ASP B CA 1
ATOM 5269 C C . ASP B 1 271 ? 11.547 -20.422 -14.258 1 93.06 271 ASP B C 1
ATOM 5271 O O . ASP B 1 271 ? 12.711 -20.031 -14.367 1 93.06 271 ASP B O 1
ATOM 5275 N N . TYR B 1 272 ? 11.008 -21.25 -15.047 1 94.38 272 TYR B N 1
ATOM 5276 C CA . TYR B 1 272 ? 11.719 -21.797 -16.203 1 94.38 272 TYR B CA 1
ATOM 5277 C C . TYR B 1 272 ? 12.047 -20.703 -17.203 1 94.38 272 TYR B C 1
ATOM 5279 O O . TYR B 1 272 ? 13.18 -20.609 -17.688 1 94.38 272 TYR B O 1
ATOM 5287 N N . LYS B 1 273 ? 11.062 -19.906 -17.516 1 92.38 273 LYS B N 1
ATOM 5288 C CA . LYS B 1 273 ? 11.242 -18.828 -18.484 1 92.38 273 LYS B CA 1
ATOM 5289 C C . LYS B 1 273 ? 12.305 -17.828 -18 1 92.38 273 LYS B C 1
ATOM 5291 O O . LYS B 1 273 ? 13.062 -17.297 -18.812 1 92.38 273 LYS B O 1
ATOM 5296 N N . ASP B 1 274 ? 12.344 -17.641 -16.766 1 93.19 274 ASP B N 1
ATOM 5297 C CA . ASP B 1 274 ? 13.305 -16.703 -16.188 1 93.19 274 ASP B CA 1
ATOM 5298 C C . ASP B 1 274 ? 14.734 -17.141 -16.484 1 93.19 274 ASP B C 1
ATOM 5300 O O . ASP B 1 274 ? 15.602 -16.312 -16.734 1 93.19 274 ASP B O 1
ATOM 5304 N N . ILE B 1 275 ? 14.961 -18.375 -16.562 1 92.56 275 ILE B N 1
ATOM 5305 C CA . ILE B 1 275 ? 16.312 -18.906 -16.688 1 92.56 275 ILE B CA 1
ATOM 5306 C C . ILE B 1 275 ? 16.625 -19.141 -18.172 1 92.56 275 ILE B C 1
ATOM 5308 O O . ILE B 1 275 ? 17.75 -18.891 -18.609 1 92.56 275 ILE B O 1
ATOM 5312 N N . TYR B 1 276 ? 15.648 -19.484 -18.953 1 92.06 276 TYR B N 1
ATOM 5313 C CA . TYR B 1 276 ? 16 -20.062 -20.25 1 92.06 276 TYR B CA 1
ATOM 5314 C C . TYR B 1 276 ? 15.516 -19.172 -21.375 1 92.06 276 TYR B C 1
ATOM 5316 O O . TYR B 1 276 ? 15.914 -19.344 -22.531 1 92.06 276 TYR B O 1
ATOM 5324 N N . PHE B 1 277 ? 14.594 -18.25 -21.078 1 89.38 277 PHE B N 1
ATOM 5325 C CA . PHE B 1 277 ? 14.102 -17.359 -22.125 1 89.38 277 PHE B CA 1
ATOM 5326 C C . PHE B 1 277 ? 14.812 -16.016 -22.062 1 89.38 277 PHE B C 1
ATOM 5328 O O . PHE B 1 277 ? 15.281 -15.586 -21.016 1 89.38 277 PHE B O 1
ATOM 5335 N N . ASP B 1 278 ? 14.844 -15.359 -23.203 1 86.12 278 ASP B N 1
ATOM 5336 C CA . ASP B 1 278 ? 15.469 -14.039 -23.234 1 86.12 278 ASP B CA 1
ATOM 5337 C C . ASP B 1 278 ? 14.469 -12.953 -22.859 1 86.12 278 ASP B C 1
ATOM 5339 O O . ASP B 1 278 ? 13.258 -13.18 -22.844 1 86.12 278 ASP B O 1
ATOM 5343 N N . GLU B 1 279 ? 15.102 -11.898 -22.5 1 83.81 279 GLU B N 1
ATOM 5344 C CA . GLU B 1 279 ? 14.336 -10.742 -22.047 1 83.81 279 GLU B CA 1
ATOM 5345 C C . GLU B 1 279 ? 13.336 -10.289 -23.109 1 83.81 279 GLU B C 1
ATOM 5347 O O . GLU B 1 279 ? 12.234 -9.836 -22.781 1 83.81 279 GLU B O 1
ATOM 5352 N N . MET B 1 280 ? 13.633 -10.328 -24.312 1 81.94 280 MET B N 1
ATOM 5353 C CA . MET B 1 280 ? 12.75 -9.914 -25.406 1 81.94 280 MET B CA 1
ATOM 5354 C C . MET B 1 280 ? 11.492 -10.773 -25.453 1 81.94 280 MET B C 1
ATOM 5356 O O . MET B 1 280 ? 10.406 -10.281 -25.766 1 81.94 280 MET B O 1
ATOM 5360 N N . GLN B 1 281 ? 11.641 -11.961 -25.031 1 81.25 281 GLN B N 1
ATOM 5361 C CA . GLN B 1 281 ? 10.516 -12.891 -25.047 1 81.25 281 GLN B CA 1
ATOM 5362 C C . GLN B 1 281 ? 9.641 -12.711 -23.812 1 81.25 281 GLN B C 1
ATOM 5364 O O . GLN B 1 281 ? 8.414 -12.812 -23.891 1 81.25 281 GLN B O 1
ATOM 5369 N N . THR B 1 282 ? 10.242 -12.367 -22.734 1 83.06 282 THR B N 1
ATOM 5370 C CA . THR B 1 282 ? 9.508 -12.367 -21.484 1 83.06 282 THR B CA 1
ATOM 5371 C C . THR B 1 282 ? 9.047 -10.953 -21.125 1 83.06 282 THR B C 1
ATOM 5373 O O . THR B 1 282 ? 8.133 -10.781 -20.328 1 83.06 282 THR B O 1
ATOM 5376 N N . GLY B 1 283 ? 9.82 -9.969 -21.719 1 82.75 283 GLY B N 1
ATOM 5377 C CA . GLY B 1 283 ? 9.523 -8.586 -21.391 1 82.75 283 GLY B CA 1
ATOM 5378 C C . GLY B 1 283 ? 10.156 -8.133 -20.094 1 82.75 283 GLY B C 1
ATOM 5379 O O . GLY B 1 283 ? 9.961 -6.996 -19.656 1 82.75 283 GLY B O 1
ATOM 5380 N N . LYS B 1 284 ? 10.867 -9.086 -19.422 1 85.44 284 LYS B N 1
ATOM 5381 C CA . LYS B 1 284 ? 11.586 -8.773 -18.188 1 85.44 284 LYS B CA 1
ATOM 5382 C C . LYS B 1 284 ? 12.891 -9.562 -18.094 1 85.44 284 LYS B C 1
ATOM 5384 O O . LYS B 1 284 ? 12.969 -10.688 -18.594 1 85.44 284 LYS B O 1
ATOM 5389 N N . ALA B 1 285 ? 13.875 -8.93 -17.5 1 82.38 285 ALA B N 1
ATOM 5390 C CA . ALA B 1 285 ? 15.164 -9.609 -17.328 1 82.38 285 ALA B CA 1
ATOM 5391 C C . ALA B 1 285 ? 15.055 -10.742 -16.312 1 82.38 285 ALA B C 1
ATOM 5393 O O . ALA B 1 285 ? 14.414 -10.586 -15.273 1 82.38 285 ALA B O 1
ATOM 5394 N N . GLY B 1 286 ? 15.562 -11.891 -16.656 1 88.38 286 GLY B N 1
ATOM 5395 C CA . GLY B 1 286 ? 15.648 -12.992 -15.719 1 88.38 286 GLY B CA 1
ATOM 5396 C C . GLY B 1 286 ? 16.75 -12.82 -14.695 1 88.38 286 GLY B C 1
ATOM 5397 O O . GLY B 1 286 ? 17.906 -12.609 -15.055 1 88.38 286 GLY B O 1
ATOM 5398 N N . THR B 1 287 ? 16.406 -12.844 -13.391 1 92.06 287 THR B N 1
ATOM 5399 C CA . THR B 1 287 ? 17.422 -12.586 -12.375 1 92.06 287 THR B CA 1
ATOM 5400 C C . THR B 1 287 ? 17.234 -13.523 -11.188 1 92.06 287 THR B C 1
ATOM 5402 O O . THR B 1 287 ? 17.734 -13.258 -10.094 1 92.06 287 THR B O 1
ATOM 5405 N N . ASP B 1 288 ? 16.562 -14.633 -11.398 1 95.44 288 ASP B N 1
ATOM 5406 C CA . ASP B 1 288 ? 16.266 -15.531 -10.281 1 95.44 288 ASP B CA 1
ATOM 5407 C C . ASP B 1 288 ? 17.547 -16.094 -9.664 1 95.44 288 ASP B C 1
ATOM 5409 O O . ASP B 1 288 ? 17.672 -16.141 -8.438 1 95.44 288 ASP B O 1
ATOM 5413 N N . ILE B 1 289 ? 18.469 -16.5 -10.531 1 96.94 289 ILE B N 1
ATOM 5414 C CA . ILE B 1 289 ? 19.719 -17.078 -10.039 1 96.94 289 ILE B CA 1
ATOM 5415 C C . ILE B 1 289 ? 20.531 -16 -9.32 1 96.94 289 ILE B C 1
ATOM 5417 O O . ILE B 1 289 ? 20.984 -16.203 -8.195 1 96.94 289 ILE B O 1
ATOM 5421 N N . GLN B 1 290 ? 20.609 -14.805 -9.906 1 95.81 290 GLN B N 1
ATOM 5422 C CA . GLN B 1 290 ? 21.344 -13.68 -9.359 1 95.81 290 GLN B CA 1
ATOM 5423 C C . GLN B 1 290 ? 20.797 -13.258 -8.008 1 95.81 290 GLN B C 1
ATOM 5425 O O . GLN B 1 290 ? 21.547 -12.852 -7.113 1 95.81 290 GLN B O 1
ATOM 5430 N N . GLU B 1 291 ? 19.516 -13.414 -7.848 1 94.56 291 GLU B N 1
ATOM 5431 C CA . GLU B 1 291 ? 18.828 -12.93 -6.656 1 94.56 291 GLU B CA 1
ATOM 5432 C C . GLU B 1 291 ? 18.781 -14 -5.566 1 94.56 291 GLU B C 1
ATOM 5434 O O . GLU B 1 291 ? 18.438 -13.711 -4.418 1 94.56 291 GLU B O 1
ATOM 5439 N N . GLY B 1 292 ? 19.125 -15.211 -5.945 1 97.31 292 GLY B N 1
ATOM 5440 C CA . GLY B 1 292 ? 19.062 -16.297 -4.988 1 97.31 292 GLY B CA 1
ATOM 5441 C C . GLY B 1 292 ? 17.641 -16.781 -4.727 1 97.31 292 GLY B C 1
ATOM 5442 O O . GLY B 1 292 ? 17.344 -17.266 -3.637 1 97.31 292 GLY B O 1
ATOM 5443 N N . LYS B 1 293 ? 16.797 -16.672 -5.648 1 96.56 293 LYS B N 1
ATOM 5444 C CA . LYS B 1 293 ? 15.383 -16.984 -5.461 1 96.56 293 LYS B CA 1
ATOM 5445 C C . LYS B 1 293 ? 15.172 -18.484 -5.242 1 96.56 293 LYS B C 1
ATOM 5447 O O . LYS B 1 293 ? 15.82 -19.312 -5.891 1 96.56 293 LYS B O 1
ATOM 5452 N N . MET B 1 294 ? 14.312 -18.766 -4.367 1 96.5 294 MET B N 1
ATOM 5453 C CA . MET B 1 294 ? 13.875 -20.141 -4.203 1 96.5 294 MET B CA 1
ATOM 5454 C C . MET B 1 294 ? 12.867 -20.531 -5.281 1 96.5 294 MET B C 1
ATOM 5456 O O . MET B 1 294 ? 11.672 -20.312 -5.125 1 96.5 294 MET B O 1
ATOM 5460 N N . THR B 1 295 ? 13.32 -21.125 -6.332 1 97.06 295 THR B N 1
ATOM 5461 C CA . THR B 1 295 ? 12.484 -21.562 -7.441 1 97.06 295 THR B CA 1
ATOM 5462 C C . THR B 1 295 ? 12.328 -23.078 -7.438 1 97.06 295 THR B C 1
ATOM 5464 O O . THR B 1 295 ? 13.062 -23.781 -6.734 1 97.06 295 THR B O 1
ATOM 5467 N N . TRP B 1 296 ? 11.391 -23.5 -8.188 1 96.88 296 TRP B N 1
ATOM 5468 C CA . TRP B 1 296 ? 11.211 -24.938 -8.32 1 96.88 296 TRP B CA 1
ATOM 5469 C C . TRP B 1 296 ? 12.477 -25.594 -8.859 1 96.88 296 TRP B C 1
ATOM 5471 O O . TRP B 1 296 ? 12.891 -26.656 -8.383 1 96.88 296 TRP B O 1
ATOM 5481 N N . LEU B 1 297 ? 13.156 -25.016 -9.852 1 97.88 297 LEU B N 1
ATOM 5482 C CA . LEU B 1 297 ? 14.359 -25.562 -10.461 1 97.88 297 LEU B CA 1
ATOM 5483 C C . LEU B 1 297 ? 15.484 -25.672 -9.445 1 97.88 297 LEU B C 1
ATOM 5485 O O . LEU B 1 297 ? 16.203 -26.672 -9.422 1 97.88 297 LEU B O 1
ATOM 5489 N N . ALA B 1 298 ? 15.648 -24.625 -8.664 1 98.44 298 ALA B N 1
ATOM 5490 C CA . ALA B 1 298 ? 16.672 -24.625 -7.633 1 98.44 298 ALA B CA 1
ATOM 5491 C C . ALA B 1 298 ? 16.438 -25.75 -6.625 1 98.44 298 ALA B C 1
ATOM 5493 O O . ALA B 1 298 ? 17.359 -26.484 -6.258 1 98.44 298 ALA B O 1
ATOM 5494 N N . VAL B 1 299 ? 15.195 -25.906 -6.184 1 98.12 299 VAL B N 1
ATOM 5495 C CA . VAL B 1 299 ? 14.836 -26.922 -5.207 1 98.12 299 VAL B CA 1
ATOM 5496 C C . VAL B 1 299 ? 15.07 -28.312 -5.805 1 98.12 299 VAL B C 1
ATOM 5498 O O . VAL B 1 299 ? 15.648 -29.188 -5.16 1 98.12 299 VAL B O 1
ATOM 5501 N N . ALA B 1 300 ? 14.625 -28.531 -7.016 1 97.94 300 ALA B N 1
ATOM 5502 C CA . ALA B 1 300 ? 14.789 -29.812 -7.711 1 97.94 300 ALA B CA 1
ATOM 5503 C C . ALA B 1 300 ? 16.266 -30.156 -7.863 1 97.94 300 ALA B C 1
ATOM 5505 O O . ALA B 1 300 ? 16.656 -31.312 -7.703 1 97.94 300 ALA B O 1
ATOM 5506 N N . ALA B 1 301 ? 17.062 -29.172 -8.172 1 98.56 301 ALA B N 1
ATOM 5507 C CA . ALA B 1 301 ? 18.516 -29.375 -8.312 1 98.56 301 ALA B CA 1
ATOM 5508 C C . ALA B 1 301 ? 19.141 -29.781 -6.98 1 98.56 301 ALA B C 1
ATOM 5510 O O . ALA B 1 301 ? 19.891 -30.766 -6.914 1 98.56 301 ALA B O 1
ATOM 5511 N N . LEU B 1 302 ? 18.812 -29.047 -5.984 1 98.5 302 LEU B N 1
ATOM 5512 C CA . LEU B 1 302 ? 19.406 -29.281 -4.676 1 98.5 302 LEU B CA 1
ATOM 5513 C C . LEU B 1 302 ? 19.047 -30.672 -4.164 1 98.5 302 LEU B C 1
ATOM 5515 O O . LEU B 1 302 ? 19.844 -31.312 -3.477 1 98.5 302 LEU B O 1
ATOM 5519 N N . GLU B 1 303 ? 17.875 -31.156 -4.477 1 97.75 303 GLU B N 1
ATOM 5520 C CA . GLU B 1 303 ? 17.438 -32.5 -4.078 1 97.75 303 GLU B CA 1
ATOM 5521 C C . GLU B 1 303 ? 18.25 -33.562 -4.793 1 97.75 303 GLU B C 1
ATOM 5523 O O . GLU B 1 303 ? 18.328 -34.719 -4.332 1 97.75 303 GLU B O 1
ATOM 5528 N N . ARG B 1 304 ? 18.953 -33.25 -5.844 1 97.88 304 ARG B N 1
ATOM 5529 C CA . ARG B 1 304 ? 19.625 -34.25 -6.699 1 97.88 304 ARG B CA 1
ATOM 5530 C C . ARG B 1 304 ? 21.141 -34.094 -6.609 1 97.88 304 ARG B C 1
ATOM 5532 O O . ARG B 1 304 ? 21.875 -34.969 -7.062 1 97.88 304 ARG B O 1
ATOM 5539 N N . CYS B 1 305 ? 21.562 -33.094 -5.941 1 98.12 305 CYS B N 1
ATOM 5540 C CA . CYS B 1 305 ? 22.984 -32.75 -5.867 1 98.12 305 CYS B CA 1
ATOM 5541 C C . CYS B 1 305 ? 23.734 -33.75 -5.02 1 98.12 305 CYS B C 1
ATOM 5543 O O . CYS B 1 305 ? 23.234 -34.219 -3.994 1 98.12 305 CYS B O 1
ATOM 5545 N N . THR B 1 306 ? 24.969 -34.031 -5.492 1 98.25 306 THR B N 1
ATOM 5546 C CA . THR B 1 306 ? 25.969 -34.594 -4.586 1 98.25 306 THR B CA 1
ATOM 5547 C C . THR B 1 306 ? 26.469 -33.5 -3.617 1 98.25 306 THR B C 1
ATOM 5549 O O . THR B 1 306 ? 26.203 -32.312 -3.807 1 98.25 306 THR B O 1
ATOM 5552 N N . PRO B 1 307 ? 27.172 -33.969 -2.613 1 97.81 307 PRO B N 1
ATOM 5553 C CA . PRO B 1 307 ? 27.719 -32.969 -1.698 1 97.81 307 PRO B CA 1
ATOM 5554 C C . PRO B 1 307 ? 28.609 -31.938 -2.408 1 97.81 307 PRO B C 1
ATOM 5556 O O . PRO B 1 307 ? 28.547 -30.75 -2.1 1 97.81 307 PRO B O 1
ATOM 5559 N N . ALA B 1 308 ? 29.375 -32.406 -3.334 1 98.25 308 ALA B N 1
ATOM 5560 C CA . ALA B 1 308 ? 30.25 -31.5 -4.078 1 98.25 308 ALA B CA 1
ATOM 5561 C C . ALA B 1 308 ? 29.438 -30.531 -4.93 1 98.25 308 ALA B C 1
ATOM 5563 O O . ALA B 1 308 ? 29.766 -29.344 -5.027 1 98.25 308 ALA B O 1
ATOM 5564 N N . GLN B 1 309 ? 28.422 -31.031 -5.5 1 98.44 309 GLN B N 1
ATOM 5565 C CA . GLN B 1 309 ? 27.547 -30.203 -6.328 1 98.44 309 GLN B CA 1
ATOM 5566 C C . GLN B 1 309 ? 26.781 -29.188 -5.48 1 98.44 309 GLN B C 1
ATOM 5568 O O . GLN B 1 309 ? 26.562 -28.062 -5.902 1 98.44 309 GLN B O 1
ATOM 5573 N N . ARG B 1 310 ? 26.359 -29.625 -4.332 1 98.25 310 ARG B N 1
ATOM 5574 C CA . ARG B 1 310 ? 25.672 -28.734 -3.408 1 98.25 310 ARG B CA 1
ATOM 5575 C C . ARG B 1 310 ? 26.578 -27.594 -2.975 1 98.25 310 ARG B C 1
ATOM 5577 O O . ARG B 1 310 ? 26.125 -26.453 -2.84 1 98.25 310 ARG B O 1
ATOM 5584 N N . LYS B 1 311 ? 27.797 -27.938 -2.729 1 98.19 311 LYS B N 1
ATOM 5585 C CA . LYS B 1 311 ? 28.781 -26.906 -2.383 1 98.19 311 LYS B CA 1
ATOM 5586 C C . LYS B 1 311 ? 28.953 -25.906 -3.525 1 98.19 311 LYS B C 1
ATOM 5588 O O . LYS B 1 311 ? 29.016 -24.703 -3.295 1 98.19 311 LYS B O 1
ATOM 5593 N N . LEU B 1 312 ? 29.047 -26.438 -4.723 1 98.38 312 LEU B N 1
ATOM 5594 C CA . LEU B 1 312 ? 29.141 -25.578 -5.895 1 98.38 312 LEU B CA 1
ATOM 5595 C C . LEU B 1 312 ? 27.938 -24.656 -5.988 1 98.38 312 LEU B C 1
ATOM 5597 O O . LEU B 1 312 ? 28.078 -23.453 -6.273 1 98.38 312 LEU B O 1
ATOM 5601 N N . PHE B 1 313 ? 26.781 -25.203 -5.773 1 98.69 313 PHE B N 1
ATOM 5602 C CA . PHE B 1 313 ? 25.547 -24.422 -5.766 1 98.69 313 PHE B CA 1
ATOM 5603 C C . PHE B 1 313 ? 25.641 -23.297 -4.742 1 98.69 313 PHE B C 1
ATOM 5605 O O . PHE B 1 313 ? 25.406 -22.125 -5.074 1 98.69 313 PHE B O 1
ATOM 5612 N N . ALA B 1 314 ? 26.031 -23.578 -3.568 1 98.5 314 ALA B N 1
ATOM 5613 C CA . ALA B 1 314 ? 26.094 -22.625 -2.463 1 98.5 314 ALA B CA 1
ATOM 5614 C C . ALA B 1 314 ? 27.094 -21.516 -2.752 1 98.5 314 ALA B C 1
ATOM 5616 O O . ALA B 1 314 ? 26.891 -20.375 -2.33 1 98.5 314 ALA B O 1
ATOM 5617 N N . GLU B 1 315 ? 28.047 -21.797 -3.516 1 98.19 315 GLU B N 1
ATOM 5618 C CA . GLU B 1 315 ? 29.125 -20.844 -3.771 1 98.19 315 GLU B CA 1
ATOM 5619 C C . GLU B 1 315 ? 28.766 -19.906 -4.926 1 98.19 315 GLU B C 1
ATOM 5621 O O . GLU B 1 315 ? 29.422 -18.875 -5.109 1 98.19 315 GLU B O 1
ATOM 5626 N N . ASN B 1 316 ? 27.734 -20.328 -5.703 1 98.5 316 ASN B N 1
ATOM 5627 C CA . ASN B 1 316 ? 27.547 -19.562 -6.934 1 98.5 316 ASN B CA 1
ATOM 5628 C C . ASN B 1 316 ? 26.125 -18.984 -7.031 1 98.5 316 ASN B C 1
ATOM 5630 O O . ASN B 1 316 ? 25.891 -18.062 -7.809 1 98.5 316 ASN B O 1
ATOM 5634 N N . TYR B 1 317 ? 25.172 -19.547 -6.324 1 98.44 317 TYR B N 1
ATOM 5635 C CA . TYR B 1 317 ? 23.797 -19.094 -6.379 1 98.44 317 TYR B CA 1
ATOM 5636 C C . TYR B 1 317 ? 23.625 -17.797 -5.578 1 98.44 317 TYR B C 1
ATOM 5638 O O . TYR B 1 317 ? 24.234 -17.641 -4.52 1 98.44 317 TYR B O 1
ATOM 5646 N N . GLY B 1 318 ? 22.828 -16.812 -6.074 1 97.25 318 GLY B N 1
ATOM 5647 C CA . GLY B 1 318 ? 22.562 -15.562 -5.379 1 97.25 318 GLY B CA 1
ATOM 5648 C C . GLY B 1 318 ? 23.641 -14.531 -5.578 1 97.25 318 GLY B C 1
ATOM 5649 O O . GLY B 1 318 ? 23.828 -13.648 -4.734 1 97.25 318 GLY B O 1
ATOM 5650 N N . ILE B 1 319 ? 24.469 -14.766 -6.617 1 97.31 319 ILE B N 1
ATOM 5651 C CA . ILE B 1 319 ? 25.531 -13.836 -6.949 1 97.31 319 ILE B CA 1
ATOM 5652 C C . ILE B 1 319 ? 25.281 -13.234 -8.328 1 97.31 319 ILE B C 1
ATOM 5654 O O . ILE B 1 319 ? 25.172 -13.961 -9.32 1 97.31 319 ILE B O 1
ATOM 5658 N N . ASP B 1 320 ? 25.156 -11.969 -8.344 1 94.5 320 ASP B N 1
ATOM 5659 C CA . ASP B 1 320 ? 24.906 -11.266 -9.594 1 94.5 320 ASP B CA 1
ATOM 5660 C C . ASP B 1 320 ? 26.188 -11.086 -10.398 1 94.5 320 ASP B C 1
ATOM 5662 O O . ASP B 1 320 ? 26.734 -9.977 -10.469 1 94.5 320 ASP B O 1
ATOM 5666 N N . ASN B 1 321 ? 26.641 -12.07 -10.93 1 96.62 321 ASN B N 1
ATOM 5667 C CA . ASN B 1 321 ? 27.828 -12.195 -11.781 1 96.62 321 ASN B CA 1
ATOM 5668 C C . ASN B 1 321 ? 27.625 -13.242 -12.867 1 96.62 321 ASN B C 1
ATOM 5670 O O . ASN B 1 321 ? 27.266 -14.391 -12.57 1 96.62 321 ASN B O 1
ATOM 5674 N N . PRO B 1 322 ? 27.812 -12.852 -14.109 1 96.19 322 PRO B N 1
ATOM 5675 C CA . PRO B 1 322 ? 27.531 -13.758 -15.227 1 96.19 322 PRO B CA 1
ATOM 5676 C C . PRO B 1 322 ? 28.25 -15.102 -15.086 1 96.19 322 PRO B C 1
ATOM 5678 O O . PRO B 1 322 ? 27.688 -16.141 -15.453 1 96.19 322 PRO B O 1
ATOM 5681 N N . GLU B 1 323 ? 29.438 -15.078 -14.57 1 97.94 323 GLU B N 1
ATOM 5682 C CA . GLU B 1 323 ? 30.188 -16.312 -14.422 1 97.94 323 GLU B CA 1
ATOM 5683 C C . GLU B 1 323 ? 29.531 -17.25 -13.406 1 97.94 323 GLU B C 1
ATOM 5685 O O . GLU B 1 323 ? 29.484 -18.469 -13.609 1 97.94 323 GLU B O 1
ATOM 5690 N N . ASN B 1 324 ? 29.078 -16.703 -12.367 1 98.25 324 ASN B N 1
ATOM 5691 C CA . ASN B 1 324 ? 28.375 -17.484 -11.359 1 98.25 324 ASN B CA 1
ATOM 5692 C C . ASN B 1 324 ? 27.062 -18.031 -11.898 1 98.25 324 ASN B C 1
ATOM 5694 O O . ASN B 1 324 ? 26.719 -19.188 -11.633 1 98.25 324 ASN B O 1
ATOM 5698 N N . VAL B 1 325 ? 26.359 -17.25 -12.641 1 97.56 325 VAL B N 1
ATOM 5699 C CA . VAL B 1 325 ? 25.094 -17.672 -13.242 1 97.56 325 VAL B CA 1
ATOM 5700 C C . VAL B 1 325 ? 25.344 -18.844 -14.195 1 97.56 325 VAL B C 1
ATOM 5702 O O . VAL B 1 325 ? 24.609 -19.828 -14.18 1 97.56 325 VAL B O 1
ATOM 5705 N N . ASP B 1 326 ? 26.391 -18.734 -14.953 1 97.81 326 ASP B N 1
ATOM 5706 C CA . ASP B 1 326 ? 26.734 -19.781 -15.906 1 97.81 326 ASP B CA 1
ATOM 5707 C C . ASP B 1 326 ? 27.062 -21.094 -15.188 1 97.81 326 ASP B C 1
ATOM 5709 O O . ASP B 1 326 ? 26.734 -22.172 -15.68 1 97.81 326 ASP B O 1
ATOM 5713 N N . ARG B 1 327 ? 27.719 -20.969 -14.109 1 98.5 327 ARG B N 1
ATOM 5714 C CA . ARG B 1 327 ? 28.062 -22.156 -13.336 1 98.5 327 ARG B CA 1
ATOM 5715 C C . ARG B 1 327 ? 26.812 -22.859 -12.828 1 98.5 327 ARG B C 1
ATOM 5717 O O . ARG B 1 327 ? 26.75 -24.094 -12.82 1 98.5 327 ARG B O 1
ATOM 5724 N N . ILE B 1 328 ? 25.875 -22.125 -12.414 1 98.62 328 ILE B N 1
ATOM 5725 C CA . ILE B 1 328 ? 24.625 -22.703 -11.93 1 98.62 328 ILE B CA 1
ATOM 5726 C C . ILE B 1 328 ? 23.875 -23.344 -13.094 1 98.62 328 ILE B C 1
ATOM 5728 O O . ILE B 1 328 ? 23.344 -24.453 -12.961 1 98.62 328 ILE B O 1
ATOM 5732 N N . LYS B 1 329 ? 23.812 -22.672 -14.219 1 98.06 329 LYS B N 1
ATOM 5733 C CA . LYS B 1 329 ? 23.156 -23.234 -15.391 1 98.06 329 LYS B CA 1
ATOM 5734 C C . LYS B 1 329 ? 23.828 -24.531 -15.836 1 98.06 329 LYS B C 1
ATOM 5736 O O . LYS B 1 329 ? 23.156 -25.469 -16.25 1 98.06 329 LYS B O 1
ATOM 5741 N N . ALA B 1 330 ? 25.141 -24.516 -15.766 1 98.56 330 ALA B N 1
ATOM 5742 C CA . ALA B 1 330 ? 25.891 -25.734 -16.094 1 98.56 330 ALA B CA 1
ATOM 5743 C C . ALA B 1 330 ? 25.531 -26.859 -15.141 1 98.56 330 ALA B C 1
ATOM 5745 O O . ALA B 1 330 ? 25.391 -28.016 -15.562 1 98.56 330 ALA B O 1
ATOM 5746 N N . LEU B 1 331 ? 25.484 -26.5 -13.906 1 98.75 331 LEU B N 1
ATOM 5747 C CA . LEU B 1 331 ? 25.094 -27.5 -12.914 1 98.75 331 LEU B CA 1
ATOM 5748 C C . LEU B 1 331 ? 23.688 -28.031 -13.211 1 98.75 331 LEU B C 1
ATOM 5750 O O . LEU B 1 331 ? 23.453 -29.234 -13.133 1 98.75 331 LEU B O 1
ATOM 5754 N N . PHE B 1 332 ? 22.734 -27.188 -13.539 1 98.69 332 PHE B N 1
ATOM 5755 C CA . PHE B 1 332 ? 21.391 -27.594 -13.906 1 98.69 332 PHE B CA 1
ATOM 5756 C C . PHE B 1 332 ? 21.422 -28.547 -15.094 1 98.69 332 PHE B C 1
ATOM 5758 O O . PHE B 1 332 ? 20.688 -29.531 -15.125 1 98.69 332 PHE B O 1
ATOM 5765 N N . ALA B 1 333 ? 22.25 -28.25 -16.016 1 98.38 333 ALA B N 1
ATOM 5766 C CA . ALA B 1 333 ? 22.391 -29.094 -17.203 1 98.38 333 ALA B CA 1
ATOM 5767 C C . ALA B 1 333 ? 22.953 -30.469 -16.828 1 98.38 333 ALA B C 1
ATOM 5769 O O . ALA B 1 333 ? 22.469 -31.484 -17.312 1 98.38 333 ALA B O 1
ATOM 5770 N N . GLU B 1 334 ? 24 -30.406 -16.016 1 98.5 334 GLU B N 1
ATOM 5771 C CA . GLU B 1 334 ? 24.609 -31.641 -15.562 1 98.5 334 GLU B CA 1
ATOM 5772 C C . GLU B 1 334 ? 23.594 -32.531 -14.859 1 98.5 334 GLU B C 1
ATOM 5774 O O . GLU B 1 334 ? 23.625 -33.75 -15 1 98.5 334 GLU B O 1
ATOM 5779 N N . LEU B 1 335 ? 22.719 -31.938 -14.125 1 98.5 335 LEU B N 1
ATOM 5780 C CA . LEU B 1 335 ? 21.719 -32.656 -13.352 1 98.5 335 LEU B CA 1
ATOM 5781 C C . LEU B 1 335 ? 20.469 -32.938 -14.195 1 98.5 335 LEU B C 1
ATOM 5783 O O . LEU B 1 335 ? 19.484 -33.5 -13.695 1 98.5 335 LEU B O 1
ATOM 5787 N N . ASP B 1 336 ? 20.375 -32.469 -15.469 1 98.31 336 ASP B N 1
ATOM 5788 C CA . ASP B 1 336 ? 19.281 -32.656 -16.422 1 98.31 336 ASP B CA 1
ATOM 5789 C C . ASP B 1 336 ? 17.984 -32.062 -15.898 1 98.31 336 ASP B C 1
ATOM 5791 O O . ASP B 1 336 ? 16.922 -32.656 -16.016 1 98.31 336 ASP B O 1
ATOM 5795 N N . ILE B 1 337 ? 18.109 -30.969 -15.297 1 97.75 337 ILE B N 1
ATOM 5796 C CA . ILE B 1 337 ? 16.984 -30.312 -14.641 1 97.75 337 ILE B CA 1
ATOM 5797 C C . ILE B 1 337 ? 15.93 -29.938 -15.672 1 97.75 337 ILE B C 1
ATOM 5799 O O . ILE B 1 337 ? 14.727 -29.984 -15.398 1 97.75 337 ILE B O 1
ATOM 5803 N N . GLU B 1 338 ? 16.297 -29.5 -16.844 1 96.38 338 GLU B N 1
ATOM 5804 C CA . GLU B 1 338 ? 15.352 -29.109 -17.875 1 96.38 338 GLU B CA 1
ATOM 5805 C C . GLU B 1 338 ? 14.398 -30.266 -18.203 1 96.38 338 GLU B C 1
ATOM 5807 O O . GLU B 1 338 ? 13.188 -30.062 -18.328 1 96.38 338 GLU B O 1
ATOM 5812 N N . ASN B 1 339 ? 14.961 -31.453 -18.391 1 96.81 339 ASN B N 1
ATOM 5813 C CA . ASN B 1 339 ? 14.125 -32.594 -18.688 1 96.81 339 ASN B CA 1
ATOM 5814 C C . ASN B 1 339 ? 13.234 -32.969 -17.5 1 96.81 339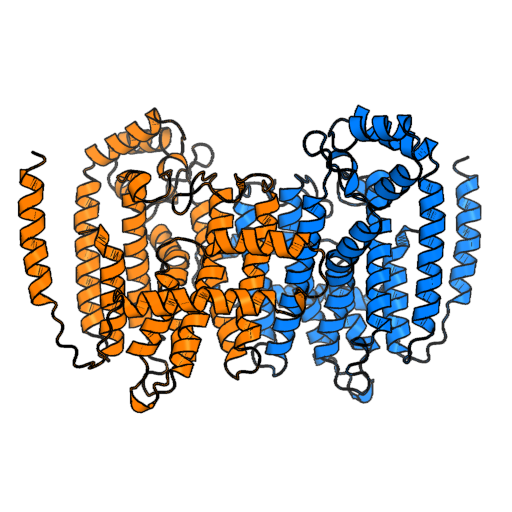 ASN B C 1
ATOM 5816 O O . ASN B 1 339 ? 12.086 -33.375 -17.688 1 96.81 339 ASN B O 1
ATOM 5820 N N . VAL B 1 340 ? 13.789 -32.875 -16.297 1 97.12 340 VAL B N 1
ATOM 5821 C CA . VAL B 1 340 ? 13 -33.125 -15.102 1 97.12 340 VAL B CA 1
ATOM 5822 C C . VAL B 1 340 ? 11.812 -32.156 -15.062 1 97.12 340 VAL B C 1
ATOM 5824 O O . VAL B 1 340 ? 10.688 -32.562 -14.773 1 97.12 340 VAL B O 1
ATOM 5827 N N . TYR B 1 341 ? 12.078 -30.938 -15.352 1 96.19 341 TYR B N 1
ATOM 5828 C CA . TYR B 1 341 ? 11.047 -29.906 -15.414 1 96.19 341 TYR B CA 1
ATOM 5829 C C . TYR B 1 341 ? 9.984 -30.266 -16.453 1 96.19 341 TYR B C 1
ATOM 5831 O O . TYR B 1 341 ? 8.789 -30.219 -16.156 1 96.19 341 TYR B O 1
ATOM 5839 N N . LYS B 1 342 ? 10.328 -30.578 -17.641 1 94.94 342 LYS B N 1
ATOM 5840 C CA . LYS B 1 342 ? 9.398 -30.859 -18.719 1 94.94 342 LYS B CA 1
ATOM 5841 C C . LYS B 1 342 ? 8.484 -32.031 -18.391 1 94.94 342 LYS B C 1
ATOM 5843 O O . LYS B 1 342 ? 7.277 -31.984 -18.641 1 94.94 342 LYS B O 1
ATOM 5848 N N . LYS B 1 343 ? 9.062 -33.031 -17.797 1 96.31 343 LYS B N 1
ATOM 5849 C CA . LYS B 1 343 ? 8.266 -34.188 -17.391 1 96.31 343 LYS B CA 1
ATOM 5850 C C . LYS B 1 343 ? 7.266 -33.812 -16.297 1 96.31 343 LYS B C 1
ATOM 5852 O O . LYS B 1 343 ? 6.105 -34.219 -16.344 1 96.31 343 LYS B O 1
ATOM 5857 N N . HIS B 1 344 ? 7.754 -33.062 -15.391 1 95.69 344 HIS B N 1
ATOM 5858 C CA . HIS B 1 344 ? 6.898 -32.688 -14.273 1 95.69 344 HIS B CA 1
ATOM 5859 C C . HIS B 1 344 ? 5.758 -31.766 -14.742 1 95.69 344 HIS B C 1
ATOM 5861 O O . HIS B 1 344 ? 4.613 -31.953 -14.328 1 95.69 344 HIS B O 1
ATOM 5867 N N . VAL B 1 345 ? 6.035 -30.797 -15.516 1 94.31 345 VAL B N 1
ATOM 5868 C CA . VAL B 1 345 ? 5.043 -29.844 -16.016 1 94.31 345 VAL B CA 1
ATOM 5869 C C . VAL B 1 345 ? 3.967 -30.594 -16.797 1 94.31 345 VAL B C 1
ATOM 5871 O O . VAL B 1 345 ? 2.777 -30.297 -16.672 1 94.31 345 VAL B O 1
ATOM 5874 N N . THR B 1 346 ? 4.395 -31.531 -17.625 1 93.62 346 THR B N 1
ATOM 5875 C CA . THR B 1 346 ? 3.451 -32.344 -18.391 1 93.62 346 THR B CA 1
ATOM 5876 C C . THR B 1 346 ? 2.535 -33.125 -17.469 1 93.62 346 THR B C 1
ATOM 5878 O O . THR B 1 346 ? 1.321 -33.188 -17.672 1 93.62 346 THR B O 1
ATOM 5881 N N . PHE B 1 347 ? 3.152 -33.656 -16.516 1 95.62 347 PHE B N 1
ATOM 5882 C CA . PHE B 1 347 ? 2.387 -34.438 -15.547 1 95.62 347 PHE B CA 1
ATOM 5883 C C . PHE B 1 347 ? 1.351 -33.562 -14.852 1 95.62 347 PHE B C 1
ATOM 5885 O O . PHE B 1 347 ? 0.179 -33.938 -14.758 1 95.62 347 PHE B O 1
ATOM 5892 N N . VAL B 1 348 ? 1.757 -32.469 -14.328 1 95.06 348 VAL B N 1
ATOM 5893 C CA . VAL B 1 348 ? 0.869 -31.562 -13.602 1 95.06 348 VAL B CA 1
ATOM 5894 C C . VAL B 1 348 ? -0.247 -31.078 -14.523 1 95.06 348 VAL B C 1
ATOM 5896 O O . VAL B 1 348 ? -1.413 -31.016 -14.125 1 95.06 348 VAL B O 1
ATOM 5899 N N . TYR B 1 349 ? 0.094 -30.672 -15.727 1 94.56 349 TYR B N 1
ATOM 5900 C CA . TYR B 1 349 ? -0.883 -30.203 -16.688 1 94.56 349 TYR B CA 1
ATOM 5901 C C . TYR B 1 349 ? -1.957 -31.25 -16.953 1 94.56 349 TYR B C 1
ATOM 5903 O O . TYR B 1 349 ? -3.152 -30.938 -16.906 1 94.56 349 TYR B O 1
ATOM 5911 N N . GLU B 1 350 ? -1.545 -32.5 -17.234 1 95.38 350 GLU B N 1
ATOM 5912 C CA . GLU B 1 350 ? -2.48 -33.562 -17.547 1 95.38 350 GLU B CA 1
ATOM 5913 C C . GLU B 1 350 ? -3.377 -33.875 -16.344 1 95.38 350 GLU B C 1
ATOM 5915 O O . GLU B 1 350 ? -4.574 -34.125 -16.516 1 95.38 350 GLU B O 1
ATOM 5920 N N . ASP B 1 351 ? -2.789 -33.906 -15.227 1 96.94 351 ASP B N 1
ATOM 5921 C CA . ASP B 1 351 ? -3.57 -34.125 -14.008 1 96.94 351 ASP B CA 1
ATOM 5922 C C . ASP B 1 351 ? -4.633 -33.031 -13.828 1 96.94 351 ASP B C 1
ATOM 5924 O O . ASP B 1 351 ? -5.785 -33.344 -13.523 1 96.94 351 ASP B O 1
ATOM 5928 N N . LEU B 1 352 ? -4.262 -31.797 -14 1 96.81 352 LEU B N 1
ATOM 5929 C CA . LEU B 1 352 ? -5.176 -30.672 -13.875 1 96.81 352 LEU B CA 1
ATOM 5930 C C . LEU B 1 352 ? -6.316 -30.781 -14.883 1 96.81 352 LEU B C 1
ATOM 5932 O O . LEU B 1 352 ? -7.484 -30.609 -14.523 1 96.81 352 LEU B O 1
ATOM 5936 N N . MET B 1 353 ? -5.988 -31.109 -16.094 1 95.19 353 MET B N 1
ATOM 5937 C CA . MET B 1 353 ? -7.004 -31.234 -17.125 1 95.19 353 MET B CA 1
ATOM 5938 C C . MET B 1 353 ? -8.023 -32.312 -16.766 1 95.19 353 MET B C 1
ATOM 5940 O O . MET B 1 353 ? -9.227 -32.125 -16.953 1 95.19 353 MET B O 1
ATOM 5944 N N . THR B 1 354 ? -7.527 -33.406 -16.281 1 96.88 354 THR B N 1
ATOM 5945 C CA . THR B 1 354 ? -8.398 -34.5 -15.875 1 96.88 354 THR B CA 1
ATOM 5946 C C . THR B 1 354 ? -9.336 -34.062 -14.758 1 96.88 354 THR B C 1
ATOM 5948 O O . THR B 1 354 ? -10.539 -34.312 -14.82 1 96.88 354 THR B O 1
ATOM 5951 N N . ARG B 1 355 ? -8.859 -33.375 -13.766 1 96.38 355 ARG B N 1
ATOM 5952 C CA . ARG B 1 355 ? -9.656 -32.938 -12.633 1 96.38 355 ARG B CA 1
ATOM 5953 C C . ARG B 1 355 ? -10.656 -31.875 -13.055 1 96.38 355 ARG B C 1
ATOM 5955 O O . ARG B 1 355 ? -11.789 -31.859 -12.578 1 96.38 355 ARG B O 1
ATOM 5962 N N . MET B 1 356 ? -10.266 -30.969 -13.93 1 95.38 356 MET B N 1
ATOM 5963 C CA . MET B 1 356 ? -11.156 -29.922 -14.398 1 95.38 356 MET B CA 1
ATOM 5964 C C . MET B 1 356 ? -12.328 -30.516 -15.18 1 95.38 356 MET B C 1
ATOM 5966 O O . MET B 1 356 ? -13.461 -30.031 -15.055 1 95.38 356 MET B O 1
ATOM 5970 N N . ARG B 1 357 ? -12.094 -31.562 -15.922 1 93.81 357 ARG B N 1
ATOM 5971 C CA . ARG B 1 357 ? -13.133 -32.219 -16.703 1 93.81 357 ARG B CA 1
ATOM 5972 C C . ARG B 1 357 ? -14.148 -32.906 -15.805 1 93.81 357 ARG B C 1
ATOM 5974 O O . ARG B 1 357 ? -15.281 -33.188 -16.219 1 93.81 357 ARG B O 1
ATOM 5981 N N . ALA B 1 358 ? -13.734 -33.188 -14.609 1 94.56 358 ALA B N 1
ATOM 5982 C CA . ALA B 1 358 ? -14.594 -33.906 -13.664 1 94.56 358 ALA B CA 1
ATOM 5983 C C . ALA B 1 358 ? -15.406 -32.906 -12.82 1 94.56 358 ALA B C 1
ATOM 5985 O O . ALA B 1 358 ? -16.219 -33.344 -11.984 1 94.56 358 ALA B O 1
ATOM 5986 N N . LEU B 1 359 ? -15.297 -31.641 -13.016 1 93.56 359 LEU B N 1
ATOM 5987 C CA . LEU B 1 359 ? -16.047 -30.656 -12.258 1 93.56 359 LEU B CA 1
ATOM 5988 C C . LEU B 1 359 ? -17.531 -30.75 -12.562 1 93.56 359 LEU B C 1
ATOM 5990 O O . LEU B 1 359 ? -17.922 -31.234 -13.625 1 93.56 359 LEU B O 1
ATOM 5994 N N . PRO B 1 360 ? -18.375 -30.234 -11.68 1 90.81 360 PRO B N 1
ATOM 5995 C CA . PRO B 1 360 ? -19.812 -30.5 -11.75 1 90.81 360 PRO B CA 1
ATOM 5996 C C . PRO B 1 360 ? -20.484 -29.781 -12.922 1 90.81 360 PRO B C 1
ATOM 5998 O O . PRO B 1 360 ? -21.547 -30.219 -13.383 1 90.81 360 PRO B O 1
ATOM 6001 N N . THR B 1 361 ? -19.953 -28.641 -13.336 1 90.06 361 THR B N 1
ATOM 6002 C CA . THR B 1 361 ? -20.641 -27.922 -14.398 1 90.06 361 THR B CA 1
ATOM 6003 C C . THR B 1 361 ? -19.703 -27.688 -15.578 1 90.06 361 THR B C 1
ATOM 6005 O O . THR B 1 361 ? -18.484 -27.562 -15.398 1 90.06 361 THR B O 1
ATOM 6008 N N . LYS B 1 362 ? -20.297 -27.516 -16.75 1 88.75 362 LYS B N 1
ATOM 6009 C CA . LYS B 1 362 ? -19.531 -27.234 -17.953 1 88.75 362 LYS B CA 1
ATOM 6010 C C . LYS B 1 362 ? -18.891 -25.844 -17.891 1 88.75 362 LYS B C 1
ATOM 6012 O O . LYS B 1 362 ? -17.812 -25.625 -18.438 1 88.75 362 LYS B O 1
ATOM 6017 N N . GLY B 1 363 ? -19.594 -24.969 -17.234 1 89.75 363 GLY B N 1
ATOM 6018 C CA . GLY B 1 363 ? -19.047 -23.625 -17.062 1 89.75 363 GLY B CA 1
ATOM 6019 C C . GLY B 1 363 ? -17.734 -23.609 -16.297 1 89.75 363 GLY B C 1
ATOM 6020 O O . GLY B 1 363 ? -16.766 -22.953 -16.703 1 89.75 363 GLY B O 1
ATOM 6021 N N . GLN B 1 364 ? -17.703 -24.344 -15.227 1 91.12 364 GLN B N 1
ATOM 6022 C CA . GLN B 1 364 ? -16.469 -24.453 -14.453 1 91.12 364 GLN B CA 1
ATOM 6023 C C . GLN B 1 364 ? -15.352 -25.094 -15.281 1 91.12 364 GLN B C 1
ATOM 6025 O O . GLN B 1 364 ? -14.227 -24.594 -15.305 1 91.12 364 GLN B O 1
ATOM 6030 N N . THR B 1 365 ? -15.742 -26.188 -15.922 1 93.12 365 THR B N 1
ATOM 6031 C CA . THR B 1 365 ? -14.766 -26.922 -16.734 1 93.12 365 THR B CA 1
ATOM 6032 C C . THR B 1 365 ? -14.164 -26 -17.781 1 93.12 365 THR B C 1
ATOM 6034 O O . THR B 1 365 ? -12.938 -25.906 -17.906 1 93.12 365 THR B O 1
ATOM 6037 N N . ARG B 1 366 ? -14.969 -25.281 -18.484 1 91.75 366 ARG B N 1
ATOM 6038 C CA . ARG B 1 366 ? -14.5 -24.406 -19.562 1 91.75 366 ARG B CA 1
ATOM 6039 C C . ARG B 1 366 ? -13.656 -23.266 -19.016 1 91.75 366 ARG B C 1
ATOM 6041 O O . ARG B 1 366 ? -12.625 -22.922 -19.578 1 91.75 366 ARG B O 1
ATOM 6048 N N . PHE B 1 367 ? -14.102 -22.703 -17.953 1 92.56 367 PHE B N 1
ATOM 6049 C CA . PHE B 1 367 ? -13.359 -21.594 -17.375 1 92.56 367 PHE B CA 1
ATOM 6050 C C . PHE B 1 367 ? -11.93 -22 -17.047 1 92.56 367 PHE B C 1
ATOM 6052 O O . PHE B 1 367 ? -10.969 -21.406 -17.547 1 92.56 367 PHE B O 1
ATOM 6059 N N . TYR B 1 368 ? -11.773 -23.062 -16.25 1 94.19 368 TYR B N 1
ATOM 6060 C CA . TYR B 1 368 ? -10.461 -23.438 -15.758 1 94.19 368 TYR B CA 1
ATOM 6061 C C . TYR B 1 368 ? -9.609 -24.031 -16.875 1 94.19 368 TYR B C 1
ATOM 6063 O O . TYR B 1 368 ? -8.406 -23.766 -16.969 1 94.19 368 TYR B O 1
ATOM 6071 N N . ALA B 1 369 ? -10.227 -24.781 -17.75 1 93.44 369 ALA B N 1
ATOM 6072 C CA . ALA B 1 369 ? -9.477 -25.406 -18.844 1 93.44 369 ALA B CA 1
ATOM 6073 C C . ALA B 1 369 ? -8.945 -24.359 -19.812 1 93.44 369 ALA B C 1
ATOM 6075 O O . ALA B 1 369 ? -7.785 -24.422 -20.234 1 93.44 369 ALA B O 1
ATOM 6076 N N . GLU B 1 370 ? -9.75 -23.391 -20.156 1 92 370 GLU B N 1
ATOM 6077 C CA . GLU B 1 370 ? -9.305 -22.359 -21.109 1 92 370 GLU B CA 1
ATOM 6078 C C . GLU B 1 370 ? -8.273 -21.438 -20.484 1 92 370 GLU B C 1
ATOM 6080 O O . GLU B 1 370 ? -7.352 -20.984 -21.156 1 92 370 GLU B O 1
ATOM 6085 N N . LEU B 1 371 ? -8.422 -21.172 -19.219 1 92.06 371 LEU B N 1
ATOM 6086 C CA . LEU B 1 371 ? -7.398 -20.375 -18.531 1 92.06 371 LEU B CA 1
ATOM 6087 C C . LEU B 1 371 ? -6.074 -21.141 -18.484 1 92.06 371 LEU B C 1
ATOM 6089 O O . LEU B 1 371 ? -5.012 -20.547 -18.719 1 92.06 371 LEU B O 1
ATOM 6093 N N . LEU B 1 372 ? -6.211 -22.375 -18.141 1 91.81 372 LEU B N 1
ATOM 6094 C CA . LEU B 1 372 ? -5.008 -23.203 -18.094 1 91.81 372 LEU B CA 1
ATOM 6095 C C . LEU B 1 372 ? -4.316 -23.219 -19.453 1 91.81 372 LEU B C 1
ATOM 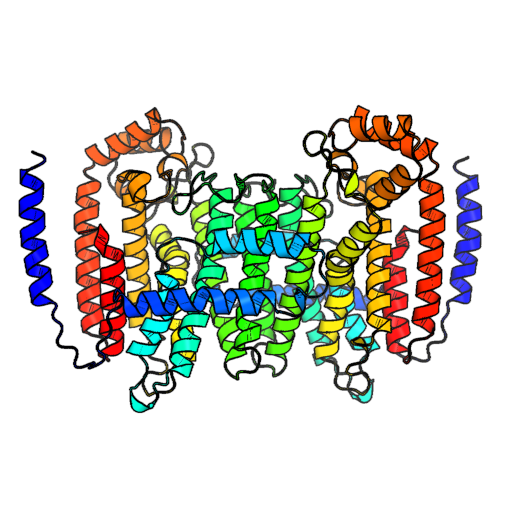6097 O O . LEU B 1 372 ? -3.094 -23.094 -19.531 1 91.81 372 LEU B O 1
ATOM 6101 N N . GLN B 1 373 ? -5.039 -23.344 -20.484 1 89.44 373 GLN B N 1
ATOM 6102 C CA . GLN B 1 373 ? -4.496 -23.359 -21.828 1 89.44 373 GLN B CA 1
ATOM 6103 C C . GLN B 1 373 ? -3.826 -22.031 -22.172 1 89.44 373 GLN B C 1
ATOM 6105 O O . GLN B 1 373 ? -2.777 -22 -22.812 1 89.44 373 GLN B O 1
ATOM 6110 N N . ALA B 1 374 ? -4.422 -21 -21.734 1 87.19 374 ALA B N 1
ATOM 6111 C CA . ALA B 1 374 ? -3.861 -19.688 -22 1 87.19 374 ALA B CA 1
ATOM 6112 C C . ALA B 1 374 ? -2.539 -19.5 -21.266 1 87.19 374 ALA B C 1
ATOM 6114 O O . ALA B 1 374 ? -1.618 -18.859 -21.781 1 87.19 374 ALA B O 1
ATOM 6115 N N . CYS B 1 375 ? -2.457 -20.016 -20.062 1 84.12 375 CYS B N 1
ATOM 6116 C CA . CYS B 1 375 ? -1.254 -19.891 -19.25 1 84.12 375 CYS B CA 1
ATOM 6117 C C . CYS B 1 375 ? -0.117 -20.734 -19.828 1 84.12 375 CYS B C 1
ATOM 6119 O O . CYS B 1 375 ? 1.055 -20.375 -19.672 1 84.12 375 CYS B O 1
ATOM 6121 N N . CYS B 1 376 ? -0.456 -21.781 -20.484 1 80.31 376 CYS B N 1
ATOM 6122 C CA . CYS B 1 376 ? 0.549 -22.75 -20.922 1 80.31 376 CYS B CA 1
ATOM 6123 C C . CYS B 1 376 ? 0.825 -22.594 -22.422 1 80.31 376 CYS B C 1
ATOM 6125 O O . CYS B 1 376 ? 1.499 -23.438 -23.016 1 80.31 376 CYS B O 1
ATOM 6127 N N . LYS B 1 377 ? 0.161 -21.578 -23.016 1 68.88 377 LYS B N 1
ATOM 6128 C CA . LYS B 1 377 ? 0.315 -21.453 -24.453 1 68.88 377 LYS B CA 1
ATOM 6129 C C . LYS B 1 377 ? 1.788 -21.438 -24.859 1 68.88 377 LYS B C 1
ATOM 6131 O O . LYS B 1 377 ? 2.164 -21.969 -25.891 1 68.88 377 LYS B O 1
ATOM 6136 N N . GLU B 1 378 ? 2.6 -20.719 -24.062 1 54.41 378 GLU B N 1
ATOM 6137 C CA . GLU B 1 378 ? 4 -20.625 -24.453 1 54.41 378 GLU B CA 1
ATOM 6138 C C . GLU B 1 378 ? 4.746 -21.922 -24.141 1 54.41 378 GLU B C 1
ATOM 6140 O O . GLU B 1 378 ? 5.906 -22.094 -24.516 1 54.41 378 GLU B O 1
ATOM 6145 N N . LEU B 1 379 ? 4.242 -22.672 -23.172 1 43.31 379 LEU B N 1
ATOM 6146 C CA . LEU B 1 379 ? 4.867 -23.969 -22.938 1 43.31 379 LEU B CA 1
ATOM 6147 C C . LEU B 1 379 ? 4.816 -24.844 -24.188 1 43.31 379 LEU B C 1
ATOM 6149 O O . LEU B 1 379 ? 5.617 -25.766 -24.328 1 43.31 379 LEU B O 1
ATOM 6153 N N . TYR B 1 380 ? 3.881 -24.672 -25.062 1 37.56 380 TYR B N 1
ATOM 6154 C CA . TYR B 1 380 ? 3.826 -25.422 -26.312 1 37.56 380 TYR B CA 1
ATOM 6155 C C . TYR B 1 380 ? 4.09 -24.531 -27.516 1 37.56 380 TYR B C 1
ATOM 6157 O O . TYR B 1 380 ? 3.801 -23.328 -27.469 1 37.56 380 TYR B O 1
#

Organism: Spodoptera frugiperda (NCBI:txid7108)

Secondary structure (DSSP, 8-state):
-TTHHHHHHHHHHHHHHHHT-----------TT-HHHHHHHHHHHHHHHHHHHTSGGGTT--HHHHHHHHHHHHHHHSSS--HHHHHHHHHHHHHS-TTT--HHHHHHHHHHHHHHHHHHHHHHHHHHHHHT--EETTEE-GGGSTTTTTHHHHHHHHHHHHHHHHHHHHHTTSTTHHHHHHHHHHHHHHHHHHHHHHHHT---TTT--GGG--HHHHHHHHIIIIIIIIIIHHHHHHHTT--STTTTGGGSHHHHHHHHHHHHHHHHHHHHHHHHS-HHHHSS---HHHHT---HHHHHHHHH--HHHHHHHHHHTT---HHHHHHHHHHHHHTTHHHHHHHHHHHHHHHHHHHHHTSSSHHHHHHHHHHHHHHTGGG-/-TTHHHHHHHHHHHHHHHHT-----------TT-HHHHHHHHHHHHHHHHHHHTSGGGTT--HHHHHHHHHHHHHHHSSS--HHHHHHHHHHHHHS-TTT--HHHHHHHHHHHHHHHHHHHHHHHHHHHHHT--EETTEE-GGGSTTTTTHHHHHHHHHHHHHHHHHHHHHTTSTTHHHHHHHHHHHHHHHHHHHHHHHHT---TTT--GGG--HHHHHHHHIIIIIIIIIIHHHHHHHTT--STTTTGGGSHHHHHHHHHHHHHHHHHHHHHHHHS-HHHHSS---HHHHT---HHHHHHHHH--HHHHHHHHHHTT---HHHHHHHHHHHHHTTHHHHHHHHHHHHHHHHHHHHHTSSSHHHHHHHHHHHHHHTGGG-

Sequence (760 aa):
MATLLRKLSYNSFNQCRALHKIAVDHTVPMTFNQYEHQHRFRETQSEVIGTLMASPRFKNQLGDVEIWMNKLLEYALGGGKNGRGLAVSFAYRMMEDPEHFTEDNHHKARILGWVIETFHSYLFLIDDIMDGSKTRRGQQCWHLRDNVGMGALNDSGLVFTSAYEILEQNFGDDDIYGELVRVCNGAMLNTCIGQHLDYASNYSREKDNLDLFTMERFNVIALQKTSTYSFKFPMNLAMTLVKGKNQGLHLSEEVHHICWDMGKLLQLINDYKDIYFDEMQTGKAGTDIQEGKMTWLAVAALERCTPAQRKLFAENYGIDNPENVDRIKALFAELDIENVYKKHVTFVYEDLMTRMRALPTKGQTRFYAELLQACCKELYMATLLRKLSYNSFNQCRALHKIAVDHTVPMTFNQYEHQHRFRETQSEVIGTLMASPRFKNQLGDVEIWMNKLLEYALGGGKNGRGLAVSFAYRMMEDPEHFTEDNHHKARILGWVIETFHSYLFLIDDIMDGSKTRRGQQCWHLRDNVGMGALNDSGLVFTSAYEILEQNFGDDDIYGELVRVCNGAMLNTCIGQHLDYASNYSREKDNLDLFTMERFNVIALQKTSTYSFKFPMNLAMTLVKGKNQGLHLSEEVHHICWDMGKLLQLINDYKDIYFDEMQTGKAGTDIQEGKMTWLAVAALERCTPAQRKLFAENYGIDNPENVDRIKALFAELDIENVYKKHVTFVYEDLMTRMRALPTKGQTRFYAELLQACCKELY

InterPro domains:
  IPR000092 Polyprenyl synthetase-like [PF00348] (68-334)
  IPR008949 Isoprenoid synthase domain superfamily [G3DSA:1.10.600.10] (27-378)
  IPR008949 Isoprenoid synthase domain superfamily [SSF48576] (60-365)
  IPR039702 Farnesyl pyrophosphate synthase-like [PTHR11525] (36-376)

Nearest PDB structures (foldseek):
  4kpd-assembly1_A-2  TM=9.276E-01  e=1.360E-20  Homo sapiens
  4kfa-assembly1_A  TM=9.144E-01  e=9.239E-21  Homo sapiens
  6b02-assembly1_B  TM=8.650E-01  e=2.338E-21  Choristoneura fumiferana
  5ja0-assembly1_F-2  TM=8.971E-01  e=8.530E-18  Homo sapiens
  7bux-assembly1_B  TM=9.200E-01  e=4.178E-17  Eucommia ulmoides

pLDDT: mean 89.82, std 15.96, range [21.73, 98.81]

Radius of gyration: 28.54 Å; Cα contacts (8 Å, |Δi|>4): 954; chains: 2; bounding box: 62×74×70 Å

Foldseek 3Di:
DVVVVVVVVVVVVVVVVVPPPPPAVPPPPDFLPDPVLVVLLVVCLVVLVVLLCPDPVNPPDDPVVSVVSVVLCCVQLPADPLQQLSLQLLLLSLQADPVQDDVVLSSVSSLVSVLLSLLVSLVVLVVCVLQVWQWDNLHGRQCPDPPCPPVSVVSSVVSNVSSLSSLCSVPVVPPCSVVLVVLVVQLSVLQVVLVVLFLVQFDDLVVNVCVCLAPVSLLSSLLSHQLRSRPLSSNSNNLSSHDDPSRPLCVDPLVSVLSSLLSSLLQLVVLVCLLPPPCVVVRTHRCCQLQRTNGPLSSVLCVQDDPVLVVLSSVQGNHPDPVSSVSVVVSSVVSVSVVVSLVVSVVSLVVSLVSLVVRDHSSSSSSSNSSSCVSCVVVD/DVPVVVVVVVVVVVVVVVPPPPPAVPPPPDFLPDPVLVVLLVVCLVVLVVLLCPDPVNPPDDPVVVVVSVVLCCVQLPADPLSQLSLQLLLLSLQADPVQDDVVLSSVSSLVSVLLSLLVSLVVLVVCVLQVWQWDNLHGRPCPDPPCPPVSVVSSVVSNVSSLSSLCSVPVPPPCSVVLVVLVVQLSVLQVVLVVLFLVQFDDLVVNVCVCLAPVSLLSSLLSHQLRSRPLSSNSNNLSSHDDPSRCLCVDPLVSVLSSLLSSLLQLVVLVCLLPPPCVVVRTHRCCQLQRTNGPLSSVLCVQDDPVLVVLSSVQGNHPDPVSSVSVVVSSVVSVSVVVSLVVSVVSLVVSLVSLVVRDHSSSSSSSNSSSCVSCVVVD